Protein AF-A0A078B6H4-F1 (afdb_monomer_lite)

Secondary structure (DSSP, 8-state):
-HHHHHHHHHHHHHHHHHHHHHHHHHHHHHHHHHHHHHHHHHHHHHHHHHHHHHHHHHHHHHHHHHHHHHHHHTTS-HHHHHHHHHTTTT-TTTHHHHHHHHHHHHHHHGGGS-HHHHHHHHHHHHT-TTTTSSHHHHHHHHHHHHHHHHHHHH-TTSS-HHHHHHHHHHHHHHHHHHH---S-HHHHHHHHHHHHHHHHTPPPP-THHHHTTTTT--HHHHHHHHHHHHHHTTS--TT--S-TTGGGS-HHHHHHHHHTTTS-HHHHHHHHHHHHHHHHHHHHHHHHHHGGG-TTTHHHHHHHHHHHHHTGGGS-HHHHHHHHHHHHHHHHHHHHHHHHHTTT--S------SSSTTTHHHHHHHHHHHHHHHHHHHHHHHHHHHHHHHHHHHHHS--

Radius of gyration: 35.4 Å; chains: 1; bounding box: 82×120×90 Å

pLDDT: mean 79.72, std 18.54, range [34.94, 98.19]

Structure (mmCIF, N/CA/C/O backbone):
data_AF-A0A078B6H4-F1
#
_entry.id   AF-A0A078B6H4-F1
#
loop_
_atom_site.group_PDB
_atom_site.id
_atom_site.type_symbol
_atom_site.label_atom_id
_atom_site.label_alt_id
_atom_site.label_comp_id
_atom_site.label_asym_id
_atom_site.label_entity_id
_atom_site.label_seq_id
_atom_site.pdbx_PDB_ins_code
_atom_site.Cartn_x
_atom_site.Cartn_y
_atom_site.Cartn_z
_atom_site.occupancy
_atom_site.B_iso_or_equiv
_atom_site.auth_seq_id
_atom_site.auth_comp_id
_atom_site.auth_asym_id
_atom_site.auth_atom_id
_atom_site.pdbx_PDB_model_num
ATOM 1 N N . MET A 1 1 ? 35.905 -84.342 -56.790 1.00 60.09 1 MET A N 1
ATOM 2 C CA . MET A 1 1 ? 36.381 -83.376 -55.776 1.00 60.09 1 MET A CA 1
ATOM 3 C C . MET A 1 1 ? 36.533 -81.975 -56.365 1.00 60.09 1 MET A C 1
ATOM 5 O O . MET A 1 1 ? 35.993 -81.045 -55.783 1.00 60.09 1 MET A O 1
ATOM 9 N N . ASP A 1 2 ? 37.119 -81.824 -57.554 1.00 68.12 2 ASP A N 1
ATOM 10 C CA . ASP A 1 2 ? 37.429 -80.506 -58.151 1.00 68.12 2 ASP A CA 1
ATOM 11 C C . ASP A 1 2 ? 36.229 -79.572 -58.389 1.00 68.12 2 ASP A C 1
ATOM 13 O O . ASP A 1 2 ? 36.306 -78.382 -58.096 1.00 68.12 2 ASP A O 1
ATOM 17 N N . ARG A 1 3 ? 35.065 -80.090 -58.815 1.00 71.00 3 ARG A N 1
ATOM 18 C CA . ARG A 1 3 ? 33.841 -79.263 -58.942 1.00 71.00 3 ARG A CA 1
ATOM 19 C C . ARG A 1 3 ? 33.329 -78.717 -57.605 1.00 71.00 3 ARG A C 1
ATOM 21 O O . ARG A 1 3 ? 32.653 -77.694 -57.589 1.00 71.00 3 ARG A O 1
ATOM 28 N N . PHE A 1 4 ? 33.607 -79.408 -56.500 1.00 77.38 4 PHE A N 1
ATOM 29 C CA . PHE A 1 4 ? 33.198 -78.967 -55.167 1.00 77.38 4 PHE A CA 1
ATOM 30 C C . PHE A 1 4 ? 34.126 -77.855 -54.666 1.00 77.38 4 PHE A C 1
ATOM 32 O O . PHE A 1 4 ? 33.638 -76.836 -54.192 1.00 77.38 4 PHE A O 1
ATOM 39 N N . LEU A 1 5 ? 35.440 -77.998 -54.874 1.00 76.88 5 LEU A N 1
ATOM 40 C CA . LEU A 1 5 ? 36.436 -76.981 -54.520 1.00 76.88 5 LEU A CA 1
ATOM 41 C C . LEU A 1 5 ? 36.215 -75.665 -55.280 1.00 76.88 5 LEU A C 1
ATOM 43 O O . LEU A 1 5 ? 36.132 -74.614 -54.653 1.00 76.88 5 LEU A O 1
ATOM 47 N N . HIS A 1 6 ? 35.969 -75.723 -56.592 1.00 78.25 6 HIS A N 1
ATOM 48 C CA . HIS A 1 6 ? 35.685 -74.524 -57.392 1.00 78.25 6 HIS A CA 1
ATOM 49 C C . HIS A 1 6 ? 34.375 -73.823 -56.972 1.00 78.25 6 HIS A C 1
ATOM 51 O O . HIS A 1 6 ? 34.239 -72.601 -57.074 1.00 78.25 6 HIS A O 1
ATOM 57 N N . LYS A 1 7 ? 33.387 -74.585 -56.478 1.00 81.81 7 LYS A N 1
ATOM 58 C CA . LYS A 1 7 ? 32.132 -74.028 -55.953 1.00 81.81 7 LYS A CA 1
ATOM 59 C C . LYS A 1 7 ? 32.342 -73.367 -54.589 1.00 81.81 7 LYS A C 1
ATOM 61 O O . LYS A 1 7 ? 31.791 -72.298 -54.357 1.00 81.81 7 LYS A O 1
ATOM 66 N N . VAL A 1 8 ? 33.165 -73.957 -53.720 1.00 82.62 8 VAL A N 1
ATOM 67 C CA . VAL A 1 8 ? 33.549 -73.368 -52.425 1.00 82.62 8 VAL A CA 1
ATOM 68 C C . VAL A 1 8 ? 34.339 -72.072 -52.625 1.00 82.62 8 VAL A C 1
ATOM 70 O O . VAL A 1 8 ? 34.053 -71.080 -51.964 1.00 82.62 8 VAL A O 1
ATOM 73 N N . GLU A 1 9 ? 35.266 -72.040 -53.579 1.00 82.94 9 GLU A N 1
ATOM 74 C CA . GLU A 1 9 ? 36.076 -70.857 -53.888 1.00 82.94 9 GLU A CA 1
ATOM 75 C C . GLU A 1 9 ? 35.236 -69.721 -54.497 1.00 82.94 9 GLU A C 1
ATOM 77 O O . GLU A 1 9 ? 35.345 -68.567 -54.084 1.00 82.94 9 GLU A O 1
ATOM 82 N N . SER A 1 10 ? 34.296 -70.053 -55.390 1.00 84.69 10 SER A N 1
ATOM 83 C CA . SER A 1 10 ? 33.318 -69.093 -55.917 1.00 84.69 10 SER A CA 1
ATOM 84 C C . SER A 1 10 ? 32.400 -68.523 -54.830 1.00 84.69 10 SER A C 1
ATOM 86 O O . SER A 1 10 ? 32.114 -67.328 -54.855 1.00 84.69 10 SER A O 1
ATOM 88 N N . VAL A 1 11 ? 31.947 -69.348 -53.879 1.00 86.75 11 VAL A N 1
ATOM 89 C CA . VAL A 1 11 ? 31.116 -68.900 -52.749 1.00 86.75 11 VAL A CA 1
ATOM 90 C C . VAL A 1 11 ? 31.922 -68.025 -51.789 1.00 86.75 11 VAL A C 1
ATOM 92 O O . VAL A 1 11 ? 31.405 -67.024 -51.303 1.00 86.75 11 VAL A O 1
ATOM 95 N N . ASN A 1 12 ? 33.196 -68.344 -51.553 1.00 88.19 12 ASN A N 1
ATOM 96 C CA . ASN A 1 12 ? 34.063 -67.548 -50.688 1.00 88.19 12 ASN A CA 1
ATOM 97 C C . ASN A 1 12 ? 34.375 -66.173 -51.305 1.00 88.19 12 ASN A C 1
ATOM 99 O O . ASN A 1 12 ? 34.325 -65.158 -50.616 1.00 88.19 12 ASN A O 1
ATOM 103 N N . ASN A 1 13 ? 34.607 -66.117 -52.620 1.00 88.81 13 ASN A N 1
ATOM 104 C CA . ASN A 1 13 ? 34.778 -64.855 -53.345 1.00 88.81 13 ASN A CA 1
ATOM 105 C C . ASN A 1 13 ? 33.504 -63.998 -53.324 1.00 88.81 13 ASN A C 1
ATOM 107 O O . ASN A 1 13 ? 33.590 -62.786 -53.132 1.00 88.81 13 ASN A O 1
ATOM 111 N N . LEU A 1 14 ? 32.327 -64.620 -53.466 1.00 90.81 14 LEU A N 1
ATOM 112 C CA . LEU A 1 14 ? 31.041 -63.929 -53.339 1.00 90.81 14 LEU A CA 1
ATOM 113 C C . LEU A 1 14 ? 30.845 -63.382 -51.917 1.00 90.81 14 LEU A C 1
ATOM 115 O O . LEU A 1 14 ? 30.503 -62.219 -51.749 1.00 90.81 14 LEU A O 1
ATOM 119 N N . PHE A 1 15 ? 31.166 -64.177 -50.895 1.00 92.38 15 PHE A N 1
ATOM 120 C CA . PHE A 1 15 ? 31.081 -63.758 -49.497 1.00 92.38 15 PHE A CA 1
ATOM 121 C C . PHE A 1 15 ? 32.035 -62.601 -49.165 1.00 92.38 15 PHE A C 1
ATOM 123 O O . PHE A 1 15 ? 31.654 -61.662 -48.470 1.00 92.38 15 PHE A O 1
ATOM 130 N N . GLN A 1 16 ? 33.265 -62.620 -49.687 1.00 91.69 16 GLN A N 1
ATOM 131 C CA . GLN A 1 16 ? 34.203 -61.502 -49.539 1.00 91.69 16 GLN A CA 1
ATOM 132 C C . GLN A 1 16 ? 33.713 -60.237 -50.253 1.00 91.69 16 GLN A C 1
ATOM 134 O O . GLN A 1 16 ? 33.929 -59.128 -49.756 1.00 91.69 16 GLN A O 1
ATOM 139 N N . LEU A 1 17 ? 33.057 -60.384 -51.408 1.00 92.69 17 LEU A N 1
ATOM 140 C CA . LEU A 1 17 ? 32.448 -59.270 -52.129 1.00 92.69 17 LEU A CA 1
ATOM 141 C C . LEU A 1 17 ? 31.283 -58.671 -51.330 1.00 92.69 17 LEU A C 1
ATOM 143 O O . LEU A 1 17 ? 31.240 -57.455 -51.148 1.00 92.69 17 LEU A O 1
ATOM 147 N N . ASP A 1 18 ? 30.409 -59.514 -50.780 1.00 93.31 18 ASP A N 1
ATOM 148 C CA . ASP A 1 18 ? 29.293 -59.098 -49.929 1.00 93.31 18 ASP A CA 1
ATOM 149 C C . ASP A 1 18 ? 29.794 -58.411 -48.653 1.00 93.31 18 ASP A C 1
ATOM 151 O O . ASP A 1 18 ? 29.289 -57.356 -48.276 1.00 93.31 18 ASP A O 1
ATOM 155 N N . GLN A 1 19 ? 30.848 -58.933 -48.013 1.00 94.06 19 GLN A N 1
ATOM 156 C CA . GLN A 1 19 ? 31.464 -58.280 -46.854 1.00 94.06 19 GLN A CA 1
ATOM 157 C C . GLN A 1 19 ? 32.019 -56.895 -47.195 1.00 94.06 19 GLN A C 1
ATOM 159 O O . GLN A 1 19 ? 31.821 -55.954 -46.423 1.00 94.06 19 GLN A O 1
ATOM 164 N N . LYS A 1 20 ? 32.676 -56.740 -48.352 1.00 94.88 20 LYS A N 1
ATOM 165 C CA . LYS A 1 20 ? 33.153 -55.431 -48.822 1.00 94.88 20 LYS A CA 1
ATOM 166 C C . LYS A 1 20 ? 31.995 -54.471 -49.084 1.00 94.88 20 LYS A C 1
ATOM 168 O O . LYS A 1 20 ? 32.066 -53.323 -48.653 1.00 94.88 20 LYS A O 1
ATOM 173 N N . GLN A 1 21 ? 30.915 -54.935 -49.716 1.00 95.56 21 GLN A N 1
ATOM 174 C CA . GLN A 1 21 ? 29.719 -54.117 -49.940 1.00 95.56 21 GLN A CA 1
ATOM 175 C C . GLN A 1 21 ? 29.057 -53.699 -48.624 1.00 95.56 21 GLN A C 1
ATOM 177 O O . GLN A 1 21 ? 28.683 -52.539 -48.464 1.00 95.56 21 GLN A O 1
ATOM 182 N N . VAL A 1 22 ? 28.955 -54.607 -47.651 1.00 94.94 22 VAL A N 1
ATOM 183 C CA . VAL A 1 22 ? 28.417 -54.299 -46.320 1.00 94.94 22 VAL A CA 1
ATOM 184 C C . VAL A 1 22 ? 29.284 -53.259 -45.611 1.00 94.94 22 VAL A C 1
ATOM 186 O O . VAL A 1 22 ? 28.741 -52.303 -45.059 1.00 94.94 22 VAL A O 1
ATOM 189 N N . GLN A 1 23 ? 30.613 -53.387 -45.661 1.00 95.00 23 GLN A N 1
ATOM 190 C CA . GLN A 1 23 ? 31.528 -52.395 -45.087 1.00 95.00 23 GLN A CA 1
ATOM 191 C C . GLN A 1 23 ? 31.391 -51.027 -45.770 1.00 95.00 23 GLN A C 1
ATOM 193 O O . GLN A 1 23 ? 31.314 -50.004 -45.089 1.00 95.00 23 GLN A O 1
ATOM 198 N N . GLU A 1 24 ? 31.291 -50.993 -47.100 1.00 95.94 24 GLU A N 1
ATOM 199 C CA . GLU A 1 24 ? 31.091 -49.755 -47.858 1.00 95.94 24 GLU A CA 1
ATOM 200 C C . GLU A 1 24 ? 29.746 -49.090 -47.515 1.00 95.94 24 GLU A C 1
ATOM 202 O O . GLU A 1 24 ? 29.676 -47.877 -47.300 1.00 95.94 24 GLU A O 1
ATOM 207 N N . LEU A 1 25 ? 28.671 -49.876 -47.399 1.00 95.25 25 LEU A N 1
ATOM 208 C CA . LEU A 1 25 ? 27.353 -49.388 -46.991 1.00 95.25 25 LEU A CA 1
ATOM 209 C C . LEU A 1 25 ? 27.349 -48.884 -45.544 1.00 95.25 25 LEU A C 1
ATOM 211 O O . LEU A 1 25 ? 26.734 -47.854 -45.265 1.00 95.25 25 LEU A O 1
ATOM 215 N N . GLN A 1 26 ? 28.060 -49.549 -44.631 1.00 95.75 26 GLN A N 1
ATOM 216 C CA . GLN A 1 26 ? 28.222 -49.089 -43.248 1.00 95.75 26 GLN A CA 1
ATOM 217 C C . GLN A 1 26 ? 28.967 -47.751 -43.182 1.00 95.75 26 GLN A C 1
ATOM 219 O O . GLN A 1 26 ? 28.517 -46.837 -42.485 1.00 95.75 26 GLN A O 1
ATOM 224 N N . GLN A 1 27 ? 30.046 -47.593 -43.955 1.00 95.50 27 GLN A N 1
ATOM 225 C CA . GLN A 1 27 ? 30.772 -46.324 -44.066 1.00 95.50 27 GLN A CA 1
ATOM 226 C C . GLN A 1 27 ? 29.880 -45.216 -44.647 1.00 95.50 27 GLN A C 1
ATOM 228 O O . GLN A 1 27 ? 29.789 -44.128 -44.074 1.00 95.50 27 GLN A O 1
ATOM 233 N N . LYS A 1 28 ? 29.147 -45.496 -45.733 1.00 95.69 28 LYS A N 1
ATOM 234 C CA . LYS A 1 28 ? 28.187 -44.550 -46.333 1.00 95.69 28 LYS A CA 1
ATOM 235 C C . LYS A 1 28 ? 27.092 -44.141 -45.345 1.00 95.69 28 LYS A C 1
ATOM 237 O O . LYS A 1 28 ? 26.784 -42.954 -45.227 1.00 95.69 28 LYS A O 1
ATOM 242 N N . LEU A 1 29 ? 26.542 -45.092 -44.591 1.00 94.88 29 LEU A N 1
ATOM 243 C CA . LEU A 1 29 ? 25.534 -44.825 -43.566 1.00 94.88 29 LEU A CA 1
ATOM 244 C C . LEU A 1 29 ? 26.088 -43.935 -42.443 1.00 94.88 29 LEU A C 1
ATOM 246 O O . LEU A 1 29 ? 25.391 -43.031 -41.980 1.00 94.88 29 LEU A O 1
ATOM 250 N N . GLN A 1 30 ? 27.337 -44.148 -42.021 1.00 95.75 30 GLN A N 1
ATOM 251 C CA . GLN A 1 30 ? 27.990 -43.314 -41.010 1.00 95.75 30 GLN A CA 1
ATOM 252 C C . GLN A 1 30 ? 28.177 -41.870 -41.496 1.00 95.75 30 GLN A C 1
ATOM 254 O O . GLN A 1 30 ? 27.859 -40.935 -40.757 1.00 95.75 30 GLN A O 1
ATOM 259 N N . VAL A 1 31 ? 28.601 -41.677 -42.750 1.00 96.00 31 VAL A N 1
ATOM 260 C CA . VAL A 1 31 ? 28.719 -40.344 -43.368 1.00 96.00 31 VAL A CA 1
ATOM 261 C C . VAL A 1 31 ? 27.358 -39.644 -43.441 1.00 96.00 31 VAL A C 1
ATOM 263 O O . VAL A 1 31 ? 27.253 -38.464 -43.103 1.00 96.00 31 VAL A O 1
ATOM 266 N N . ILE A 1 32 ? 26.294 -40.356 -43.828 1.00 95.19 32 ILE A N 1
ATOM 267 C CA . ILE A 1 32 ? 24.933 -39.796 -43.872 1.00 95.19 32 ILE A CA 1
ATOM 268 C C . ILE A 1 32 ? 24.456 -39.401 -42.468 1.00 95.19 32 ILE A C 1
ATOM 270 O O . ILE A 1 32 ? 23.924 -38.304 -42.298 1.00 95.19 32 ILE A O 1
ATOM 274 N N . LYS A 1 33 ? 24.691 -40.237 -41.446 1.00 94.19 33 LYS A N 1
ATOM 275 C CA . LYS A 1 33 ? 24.341 -39.918 -40.049 1.00 94.19 33 LYS A CA 1
ATOM 276 C C . LYS A 1 33 ? 25.061 -38.667 -39.547 1.00 94.19 33 LYS A C 1
ATOM 278 O O . LYS A 1 33 ? 24.420 -37.805 -38.951 1.00 94.19 33 LYS A O 1
ATOM 283 N N . GLN A 1 34 ? 26.359 -38.536 -39.824 1.00 94.69 34 GLN A N 1
ATOM 284 C CA . GLN A 1 34 ? 27.121 -37.335 -39.472 1.00 94.69 34 GLN A CA 1
ATOM 285 C C . GLN A 1 34 ? 26.561 -36.096 -40.182 1.00 94.69 34 GLN A C 1
ATOM 287 O O . GLN A 1 34 ? 26.294 -35.090 -39.529 1.00 94.69 34 GLN A O 1
ATOM 292 N N . ARG A 1 35 ? 26.298 -36.174 -41.495 1.00 92.94 35 ARG A N 1
ATOM 293 C CA . ARG A 1 35 ? 25.683 -35.071 -42.257 1.00 92.94 35 ARG A CA 1
ATOM 294 C C . ARG A 1 35 ? 24.316 -34.675 -41.702 1.00 92.94 35 ARG A C 1
ATOM 296 O O . ARG A 1 35 ? 24.042 -33.486 -41.580 1.00 92.94 35 ARG A O 1
ATOM 303 N N . HIS A 1 36 ? 23.489 -35.647 -41.320 1.00 92.81 36 HIS A N 1
ATOM 304 C CA . HIS A 1 36 ? 22.186 -35.385 -40.716 1.00 92.81 36 HIS A CA 1
ATOM 305 C C . HIS A 1 36 ? 22.311 -34.678 -39.358 1.00 92.81 36 HIS A C 1
ATOM 307 O O . HIS A 1 36 ? 21.624 -33.688 -39.125 1.00 92.81 36 HIS A O 1
ATOM 313 N N . GLN A 1 37 ? 23.235 -35.111 -38.494 1.00 92.25 37 GLN A N 1
ATOM 314 C CA . GLN A 1 37 ? 23.505 -34.437 -37.217 1.00 92.25 37 GLN A CA 1
ATOM 315 C C . GLN A 1 37 ? 24.019 -33.004 -37.412 1.00 92.25 37 GLN A C 1
ATOM 317 O O . GLN A 1 37 ? 23.595 -32.098 -36.697 1.00 92.25 37 GLN A O 1
ATOM 322 N N . PHE A 1 38 ? 24.904 -32.775 -38.387 1.00 91.56 38 PHE A N 1
ATOM 323 C CA . PHE A 1 38 ? 25.353 -31.424 -38.732 1.00 91.56 38 PHE A CA 1
ATOM 324 C C . PHE A 1 38 ? 24.201 -30.556 -39.251 1.00 91.56 38 PHE A C 1
ATOM 326 O O . PHE A 1 38 ? 24.079 -29.410 -38.824 1.00 91.56 38 PHE A O 1
ATOM 333 N N . ALA A 1 39 ? 23.327 -31.093 -40.105 1.00 90.88 39 ALA A N 1
ATOM 334 C CA . ALA A 1 39 ? 22.148 -30.376 -40.590 1.00 90.88 39 ALA A CA 1
ATOM 335 C C . ALA A 1 39 ? 21.183 -30.013 -39.447 1.00 90.88 39 ALA A C 1
ATOM 337 O O . ALA A 1 39 ? 20.749 -28.869 -39.362 1.00 90.88 39 ALA A O 1
ATOM 338 N N . GLN A 1 40 ? 20.917 -30.938 -38.517 1.00 90.75 40 GLN A N 1
ATOM 339 C CA . GLN A 1 40 ? 20.094 -30.665 -37.331 1.00 90.75 40 GLN A CA 1
ATOM 340 C C . GLN A 1 40 ? 20.700 -29.578 -36.435 1.00 90.75 40 GLN A C 1
ATOM 342 O O . GLN A 1 40 ? 19.979 -28.704 -35.959 1.00 90.75 40 GLN A O 1
ATOM 347 N N . LYS A 1 41 ? 22.025 -29.600 -36.223 1.00 91.31 41 LYS A N 1
ATOM 348 C CA . LYS A 1 41 ? 22.716 -28.551 -35.458 1.00 91.31 41 LYS A CA 1
ATOM 349 C C . LYS A 1 41 ? 22.577 -27.182 -36.126 1.00 91.31 41 LYS A C 1
ATOM 351 O O . LYS A 1 41 ? 22.276 -26.224 -35.426 1.00 91.31 41 LYS A O 1
ATOM 356 N N . ARG A 1 42 ? 22.734 -27.098 -37.455 1.00 88.12 42 ARG A N 1
ATOM 357 C CA . ARG A 1 42 ? 22.560 -25.839 -38.205 1.00 88.12 42 ARG A CA 1
ATOM 358 C C . ARG A 1 42 ? 21.136 -25.304 -38.097 1.00 88.12 42 ARG A C 1
ATOM 360 O O . ARG A 1 42 ? 20.977 -24.151 -37.726 1.00 88.12 42 ARG A O 1
ATOM 367 N N . LEU A 1 43 ? 20.129 -26.155 -38.301 1.00 88.06 43 LEU A N 1
ATOM 368 C CA . LEU A 1 43 ? 18.720 -25.764 -38.166 1.00 88.06 43 LEU A CA 1
ATOM 369 C C . LEU A 1 43 ? 18.398 -25.237 -36.762 1.00 88.06 43 LEU A C 1
ATOM 371 O O . LEU A 1 43 ? 17.681 -24.250 -36.625 1.00 88.06 43 LEU A O 1
ATOM 375 N N . LYS A 1 44 ? 18.956 -25.858 -35.715 1.00 89.25 44 LYS A N 1
ATOM 376 C CA . LYS A 1 44 ? 18.777 -25.375 -34.342 1.00 89.25 44 LYS A CA 1
ATOM 377 C C . LYS A 1 44 ? 19.433 -24.008 -34.134 1.00 89.25 44 LYS A C 1
ATOM 379 O O . LYS A 1 44 ? 18.798 -23.114 -33.595 1.00 89.25 44 LYS A O 1
ATOM 384 N N . THR A 1 45 ? 20.669 -23.822 -34.601 1.00 87.38 45 THR A N 1
ATOM 385 C CA . THR A 1 45 ? 21.366 -22.530 -34.494 1.00 87.38 45 THR A CA 1
ATOM 386 C C . THR A 1 45 ? 20.655 -21.423 -35.271 1.00 87.38 45 THR A C 1
ATOM 388 O O . THR A 1 45 ? 20.543 -20.315 -34.760 1.00 87.38 45 THR A O 1
ATOM 391 N N . GLU A 1 46 ? 20.142 -21.713 -36.467 1.00 89.25 46 GLU A N 1
ATOM 392 C CA . GLU A 1 46 ? 19.374 -20.757 -37.274 1.00 89.25 46 GLU A CA 1
ATOM 393 C C . GLU A 1 46 ? 18.049 -20.381 -36.591 1.00 89.25 46 GLU A C 1
ATOM 395 O O . GLU A 1 46 ? 17.707 -19.202 -36.534 1.00 89.25 46 GLU A O 1
ATOM 400 N N . SER A 1 47 ? 17.347 -21.353 -35.991 1.00 87.62 47 SER A N 1
ATOM 401 C CA . SER A 1 47 ? 16.136 -21.101 -35.196 1.00 87.62 47 SER A CA 1
ATOM 402 C C . SER A 1 47 ? 16.424 -20.234 -33.965 1.00 87.62 47 SER A C 1
ATOM 404 O O . SER A 1 47 ? 15.707 -19.266 -33.719 1.00 87.62 47 SER A O 1
ATOM 406 N N . ASP A 1 48 ? 17.482 -20.544 -33.211 1.00 87.38 48 ASP A N 1
ATOM 407 C CA . ASP A 1 48 ? 17.868 -19.785 -32.015 1.00 87.38 48 ASP A CA 1
ATOM 408 C C . ASP A 1 48 ? 18.314 -18.353 -32.384 1.00 87.38 48 ASP A C 1
ATOM 410 O O . ASP A 1 48 ? 18.023 -17.397 -31.665 1.00 87.38 48 ASP A O 1
ATOM 414 N N . GLN A 1 49 ? 19.004 -18.180 -33.519 1.00 90.31 49 GLN A N 1
ATOM 415 C CA . GLN A 1 49 ? 19.390 -16.863 -34.036 1.00 90.31 49 GLN A CA 1
ATOM 416 C C . GLN A 1 49 ? 18.178 -16.049 -34.496 1.00 90.31 49 GLN A C 1
ATOM 418 O O . GLN A 1 49 ? 18.119 -14.854 -34.210 1.00 90.31 49 GLN A O 1
ATOM 423 N N . HIS A 1 50 ? 17.206 -16.679 -35.162 1.00 88.81 50 HIS A N 1
ATOM 424 C CA . HIS A 1 50 ? 15.975 -16.009 -35.575 1.00 88.81 50 HIS A CA 1
ATOM 425 C C . HIS A 1 50 ? 15.163 -15.534 -34.366 1.00 88.81 50 HIS A C 1
ATOM 427 O O . HIS A 1 50 ? 14.748 -14.379 -34.337 1.00 88.81 50 HIS A O 1
ATOM 433 N N . GLN A 1 51 ? 14.996 -16.380 -33.341 1.00 89.69 51 GLN A N 1
ATOM 434 C CA . GLN A 1 51 ? 14.286 -16.009 -32.110 1.00 89.69 51 GLN A CA 1
ATOM 435 C C . GLN A 1 51 ? 14.956 -14.831 -31.397 1.00 89.69 51 GLN A C 1
ATOM 437 O O . GLN A 1 51 ? 14.283 -13.868 -31.041 1.00 89.69 51 GLN A O 1
ATOM 442 N N . LYS A 1 52 ? 16.289 -14.852 -31.263 1.00 91.75 52 LYS A N 1
ATOM 443 C CA . LYS A 1 52 ? 17.036 -13.731 -30.669 1.00 91.75 52 LYS A CA 1
ATOM 444 C C . LYS A 1 52 ? 16.920 -12.445 -31.486 1.00 91.75 52 LYS A C 1
ATOM 446 O O . LYS A 1 52 ? 16.797 -11.370 -30.911 1.00 91.75 52 LYS A O 1
ATOM 451 N N . ALA A 1 53 ? 16.969 -12.534 -32.816 1.00 92.19 53 ALA A N 1
ATOM 452 C CA . ALA A 1 53 ? 16.820 -11.368 -33.685 1.00 92.19 53 ALA A CA 1
ATOM 453 C C . ALA A 1 53 ? 15.404 -10.771 -33.613 1.00 92.19 53 ALA A C 1
ATOM 455 O O . ALA A 1 53 ? 15.246 -9.553 -33.660 1.00 92.19 53 ALA A O 1
ATOM 456 N N . GLU A 1 54 ? 14.381 -11.614 -33.488 1.00 92.62 54 GLU A N 1
ATOM 457 C CA . GLU A 1 54 ? 12.989 -11.195 -33.322 1.00 92.62 54 GLU A CA 1
ATOM 458 C C . GLU A 1 54 ? 12.751 -10.537 -31.954 1.00 92.62 54 GLU A C 1
ATOM 460 O O . GLU A 1 54 ? 12.108 -9.491 -31.877 1.00 92.62 54 GLU A O 1
ATOM 465 N N . GLU A 1 55 ? 13.349 -11.076 -30.888 1.00 90.81 55 GLU A N 1
ATOM 466 C CA . GLU A 1 55 ? 13.303 -10.491 -29.544 1.00 90.81 55 GLU A CA 1
ATOM 467 C C . GLU A 1 55 ? 14.012 -9.128 -29.480 1.00 90.81 55 GLU A C 1
ATOM 469 O O . GLU A 1 55 ? 13.456 -8.174 -28.935 1.00 90.81 55 GLU A O 1
ATOM 474 N N . LEU A 1 56 ? 15.183 -8.993 -30.115 1.00 92.06 56 LEU A N 1
ATOM 475 C CA . LEU A 1 56 ? 15.895 -7.713 -30.223 1.00 92.06 56 LEU A CA 1
ATOM 476 C C . LEU A 1 56 ? 15.084 -6.663 -30.991 1.00 92.06 56 LEU A C 1
ATOM 478 O O . LEU A 1 56 ? 14.966 -5.531 -30.530 1.00 92.06 56 LEU A O 1
ATOM 482 N N . LYS A 1 57 ? 14.467 -7.037 -32.121 1.00 93.25 57 LYS A N 1
ATOM 483 C CA . LYS A 1 57 ? 13.580 -6.130 -32.869 1.00 93.25 57 LYS A CA 1
ATOM 484 C C . LYS A 1 57 ? 12.391 -5.676 -32.027 1.00 93.25 57 LYS A C 1
ATOM 486 O O . LYS A 1 57 ? 12.048 -4.498 -32.049 1.00 93.25 57 LYS A O 1
ATOM 491 N N . LYS A 1 58 ? 11.785 -6.586 -31.259 1.00 91.94 58 LYS A N 1
ATOM 492 C CA . LYS A 1 58 ? 10.669 -6.255 -30.365 1.00 91.94 58 LYS A CA 1
ATOM 493 C C . LYS A 1 58 ? 11.094 -5.268 -29.270 1.00 91.94 58 LYS A C 1
ATOM 495 O O . LYS A 1 58 ? 10.375 -4.305 -29.024 1.00 91.94 58 LYS A O 1
ATOM 500 N N . GLN A 1 59 ? 12.274 -5.462 -28.676 1.00 86.88 59 GLN A N 1
ATOM 501 C CA . GLN A 1 59 ? 12.842 -4.534 -27.690 1.00 86.88 59 GLN A CA 1
ATOM 502 C C . GLN A 1 59 ? 13.166 -3.159 -28.297 1.00 86.88 59 GLN A C 1
ATOM 504 O O . GLN A 1 59 ? 12.936 -2.136 -27.657 1.00 86.88 59 GLN A O 1
ATOM 509 N N . GLU A 1 60 ? 13.686 -3.104 -29.527 1.00 91.81 60 GLU A N 1
ATOM 510 C CA . GLU A 1 60 ? 13.948 -1.838 -30.228 1.00 91.81 60 GLU A CA 1
ATOM 511 C C . GLU A 1 60 ? 12.656 -1.082 -30.568 1.00 91.81 60 GLU A C 1
ATOM 513 O O . GLU A 1 60 ? 12.581 0.130 -30.361 1.00 91.81 60 GLU A O 1
ATOM 518 N N . GLU A 1 61 ? 11.619 -1.777 -31.041 1.00 91.94 61 GLU A N 1
ATOM 519 C CA . GLU A 1 61 ? 10.305 -1.175 -31.293 1.00 91.94 61 GLU A CA 1
ATOM 520 C C . GLU A 1 61 ? 9.654 -0.646 -30.009 1.00 91.94 61 GLU A C 1
ATOM 522 O O . GLU A 1 61 ? 9.035 0.418 -30.029 1.00 91.94 61 GLU A O 1
ATOM 527 N N . GLU A 1 62 ? 9.799 -1.358 -28.890 1.00 84.94 62 GLU A N 1
ATOM 528 C CA . GLU A 1 62 ? 9.304 -0.929 -27.580 1.00 84.94 62 GLU A CA 1
ATOM 529 C C . GLU A 1 62 ? 10.041 0.315 -27.076 1.00 84.94 62 GLU A C 1
ATOM 531 O O . GLU A 1 62 ? 9.392 1.294 -26.709 1.00 84.94 62 GLU A O 1
ATOM 536 N N . LYS A 1 63 ? 11.376 0.348 -27.186 1.00 82.88 63 LYS A N 1
ATOM 537 C CA . LYS A 1 63 ? 12.180 1.544 -26.883 1.00 82.88 63 LYS A CA 1
ATOM 538 C C . LYS A 1 63 ? 11.794 2.735 -27.754 1.00 82.88 63 LYS A C 1
ATOM 540 O O . LYS A 1 63 ? 11.685 3.851 -27.254 1.00 82.88 63 LYS A O 1
ATOM 545 N N . LYS A 1 64 ? 11.550 2.513 -29.050 1.00 90.44 64 LYS A N 1
ATOM 546 C CA . LYS A 1 64 ? 11.122 3.578 -29.964 1.00 90.44 64 LYS A CA 1
ATOM 547 C C . LYS A 1 64 ? 9.734 4.111 -29.600 1.00 90.44 64 LYS A C 1
ATOM 549 O O . LYS A 1 64 ? 9.549 5.321 -29.564 1.00 90.44 64 LYS A O 1
ATOM 554 N N . LYS A 1 65 ? 8.777 3.232 -29.278 1.00 85.38 65 LYS A N 1
ATOM 555 C CA . LYS A 1 65 ? 7.442 3.632 -28.797 1.00 85.38 65 LYS A CA 1
ATOM 556 C C . LYS A 1 65 ? 7.518 4.392 -27.478 1.00 85.38 65 LYS A C 1
ATOM 558 O O . LYS A 1 65 ? 6.838 5.404 -27.339 1.00 85.38 65 LYS A O 1
ATOM 563 N N . GLN A 1 66 ? 8.352 3.938 -26.542 1.00 75.75 66 GLN A N 1
ATOM 564 C CA . GLN A 1 66 ? 8.620 4.665 -25.304 1.00 75.75 66 GLN A CA 1
ATOM 565 C C . GLN A 1 66 ? 9.165 6.057 -25.623 1.00 75.75 66 GLN A C 1
ATOM 567 O O . GLN A 1 66 ? 8.605 7.028 -25.140 1.00 75.75 66 GLN A O 1
ATOM 572 N N . GLN A 1 67 ? 10.165 6.187 -26.499 1.00 78.56 67 GLN A N 1
ATOM 573 C CA . GLN A 1 67 ? 10.733 7.482 -26.886 1.00 78.56 67 GLN A CA 1
ATOM 574 C C . GLN A 1 67 ? 9.728 8.414 -27.591 1.00 78.56 67 GLN A C 1
ATOM 576 O O . GLN A 1 67 ? 9.666 9.594 -27.260 1.00 78.56 67 GLN A O 1
ATOM 581 N N . GLU A 1 68 ? 8.899 7.908 -28.508 1.00 83.12 68 GLU A N 1
ATOM 582 C CA . GLU A 1 68 ? 7.838 8.696 -29.161 1.00 83.12 68 GLU A CA 1
ATOM 583 C C . GLU A 1 68 ? 6.777 9.164 -28.152 1.00 83.12 68 GLU A C 1
ATOM 585 O O . GLU A 1 68 ? 6.333 10.315 -28.196 1.00 83.12 68 GLU A O 1
ATOM 590 N N . MET A 1 69 ? 6.401 8.300 -27.200 1.00 72.44 69 MET A N 1
ATOM 591 C CA . MET A 1 69 ? 5.591 8.706 -26.049 1.00 72.44 69 MET A CA 1
ATOM 592 C C . MET A 1 69 ? 6.330 9.788 -25.258 1.00 72.44 69 MET A C 1
ATOM 594 O O . MET A 1 69 ? 5.733 10.818 -24.947 1.00 72.44 69 MET A O 1
ATOM 598 N N . ARG A 1 70 ? 7.642 9.635 -25.030 1.00 69.62 70 ARG A N 1
ATOM 599 C CA . ARG A 1 70 ? 8.412 10.628 -24.285 1.00 69.62 70 ARG A CA 1
ATOM 600 C C . ARG A 1 70 ? 8.374 12.009 -24.922 1.00 69.62 70 ARG A C 1
ATOM 602 O O . ARG A 1 70 ? 8.152 12.997 -24.231 1.00 69.62 70 ARG A O 1
ATOM 609 N N . GLU A 1 71 ? 8.524 12.081 -26.237 1.00 77.81 71 GLU A N 1
ATOM 610 C CA . GLU A 1 71 ? 8.471 13.334 -26.994 1.00 77.81 71 GLU A CA 1
ATOM 611 C C . GLU A 1 71 ? 7.063 13.944 -27.029 1.00 77.81 71 GLU A C 1
ATOM 613 O O . GLU A 1 71 ? 6.903 15.165 -26.943 1.00 77.81 71 GLU A O 1
ATOM 618 N N . LYS A 1 72 ? 6.023 13.106 -27.118 1.00 72.44 72 LYS A N 1
ATOM 619 C CA . LYS A 1 72 ? 4.623 13.551 -27.109 1.00 72.44 72 LYS A CA 1
ATOM 620 C C . LYS A 1 72 ? 4.236 14.181 -25.769 1.00 72.44 72 LYS A C 1
ATOM 622 O O . LYS A 1 72 ? 3.534 15.194 -25.759 1.00 72.44 72 LYS A O 1
ATOM 627 N N . TYR A 1 73 ? 4.695 13.597 -24.663 1.00 62.94 73 TYR A N 1
ATOM 628 C CA . TYR A 1 73 ? 4.374 14.052 -23.308 1.00 62.94 73 TYR A CA 1
ATOM 629 C C . TYR A 1 73 ? 5.404 15.009 -22.712 1.00 62.94 73 TYR A C 1
ATOM 631 O O . TYR A 1 73 ? 5.096 15.646 -21.715 1.00 62.94 73 TYR A O 1
ATOM 639 N N . ALA A 1 74 ? 6.544 15.244 -23.369 1.00 65.81 74 ALA A N 1
ATOM 640 C CA . ALA A 1 74 ? 7.508 16.275 -22.969 1.00 65.81 74 ALA A CA 1
ATOM 641 C C . ALA A 1 74 ? 6.894 17.687 -22.857 1.00 65.81 74 ALA A C 1
ATOM 643 O O . ALA A 1 74 ? 7.461 18.560 -22.209 1.00 65.81 74 ALA A O 1
ATOM 644 N N . LYS A 1 75 ? 5.742 17.928 -23.499 1.00 64.75 75 LYS A N 1
ATOM 645 C CA . LYS A 1 75 ? 5.007 19.203 -23.437 1.00 64.75 75 LYS A CA 1
ATOM 646 C C . LYS A 1 75 ? 3.940 19.258 -22.343 1.00 64.75 75 LYS A C 1
ATOM 648 O O . LYS A 1 75 ? 3.403 20.334 -22.095 1.00 64.75 75 LYS A O 1
ATOM 653 N N . VAL A 1 76 ? 3.578 18.124 -21.744 1.00 72.94 76 VAL A N 1
ATOM 654 C CA . VAL A 1 76 ? 2.584 18.065 -20.670 1.00 72.94 76 VAL A CA 1
ATOM 655 C C . VAL A 1 76 ? 3.342 18.068 -19.353 1.00 72.94 76 VAL A C 1
ATOM 657 O O . VAL A 1 76 ? 4.127 17.165 -19.086 1.00 72.94 76 VAL A O 1
ATOM 660 N N . ASP A 1 77 ? 3.103 19.082 -18.524 1.00 83.31 77 ASP A N 1
ATOM 661 C CA . ASP A 1 77 ? 3.637 19.118 -17.163 1.00 83.31 77 ASP A CA 1
ATOM 662 C C . ASP A 1 77 ? 2.878 18.089 -16.299 1.00 83.31 77 ASP A C 1
ATOM 664 O O . ASP A 1 77 ? 1.913 18.403 -15.593 1.00 83.31 77 ASP A O 1
ATOM 668 N N . ASN A 1 78 ? 3.284 16.820 -16.427 1.00 85.00 78 ASN A N 1
ATOM 669 C CA . ASN A 1 78 ? 2.742 15.684 -15.679 1.00 85.00 78 ASN A CA 1
ATOM 670 C C . ASN A 1 78 ? 2.878 15.905 -14.166 1.00 85.00 78 ASN A C 1
ATOM 672 O O . ASN A 1 78 ? 1.997 15.512 -13.400 1.00 85.00 78 ASN A O 1
ATOM 676 N N . TYR A 1 79 ? 3.935 16.602 -13.748 1.00 82.94 79 TYR A N 1
ATOM 677 C CA . TYR A 1 79 ? 4.154 16.993 -12.364 1.00 82.94 79 TYR A CA 1
ATOM 678 C C . TYR A 1 79 ? 3.087 17.992 -11.892 1.00 82.94 79 TYR A C 1
ATOM 680 O O . TYR A 1 79 ? 2.401 17.731 -10.905 1.00 82.94 79 TYR A O 1
ATOM 688 N N . ALA A 1 80 ? 2.833 19.087 -12.626 1.00 81.56 80 ALA A N 1
ATOM 689 C CA . ALA A 1 80 ? 1.736 20.014 -12.302 1.00 81.56 80 ALA A CA 1
ATOM 690 C C . ALA A 1 80 ? 0.378 19.310 -12.233 1.00 81.56 80 ALA A C 1
ATOM 692 O O . ALA A 1 80 ? -0.440 19.622 -11.360 1.00 81.56 80 ALA A O 1
ATOM 693 N N . ALA A 1 81 ? 0.125 18.376 -13.152 1.00 88.12 81 ALA A N 1
ATOM 694 C CA . ALA A 1 81 ? -1.096 17.587 -13.140 1.00 88.12 81 ALA A CA 1
ATOM 695 C C . ALA A 1 81 ? -1.208 16.767 -11.847 1.00 88.12 81 ALA A C 1
ATOM 697 O O . ALA A 1 81 ? -2.241 16.851 -11.175 1.00 88.12 81 ALA A O 1
ATOM 698 N N . LEU A 1 82 ? -0.147 16.052 -11.458 1.00 88.56 82 LEU A 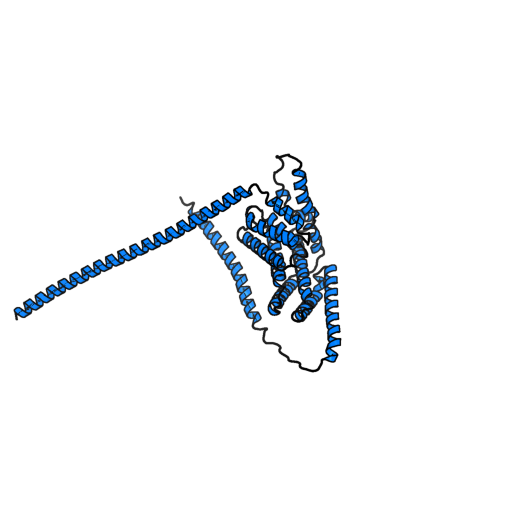N 1
ATOM 699 C CA . LEU A 1 82 ? -0.108 15.265 -10.227 1.00 88.56 82 LEU A CA 1
ATOM 700 C C . LEU A 1 82 ? -0.361 16.134 -8.992 1.00 88.56 82 LEU A C 1
ATOM 702 O O . LEU A 1 82 ? -1.280 15.858 -8.219 1.00 88.56 82 LEU A O 1
ATOM 706 N N . CYS A 1 83 ? 0.367 17.244 -8.861 1.00 83.12 83 CYS A N 1
ATOM 707 C CA . CYS A 1 83 ? 0.205 18.209 -7.774 1.00 83.12 83 CYS A CA 1
ATOM 708 C C . CYS A 1 83 ? -1.239 18.721 -7.663 1.00 83.12 83 CYS A C 1
ATOM 710 O O . CYS A 1 83 ? -1.835 18.757 -6.580 1.00 83.12 83 CYS A O 1
ATOM 712 N N . LYS A 1 84 ? -1.847 19.073 -8.802 1.00 86.62 84 LYS A N 1
ATOM 713 C CA . LYS A 1 84 ? -3.236 19.539 -8.855 1.00 86.62 84 LYS A CA 1
ATOM 714 C C . LYS A 1 84 ? -4.216 18.458 -8.404 1.00 86.62 84 LYS A C 1
ATOM 716 O O . LYS A 1 84 ? -5.173 18.776 -7.697 1.00 86.62 84 LYS A O 1
ATOM 721 N N . ILE A 1 85 ? -3.990 17.196 -8.769 1.00 90.75 85 ILE A N 1
ATOM 722 C CA . ILE A 1 85 ? -4.838 16.078 -8.336 1.00 90.75 85 ILE A CA 1
ATOM 723 C C . ILE A 1 85 ? -4.683 15.838 -6.826 1.00 90.75 85 ILE A C 1
ATOM 725 O O . ILE A 1 85 ? -5.696 15.727 -6.128 1.00 90.75 85 ILE A O 1
ATOM 729 N N . VAL A 1 86 ? -3.446 15.842 -6.314 1.00 89.00 86 VAL A N 1
ATOM 730 C CA . VAL A 1 86 ? -3.125 15.678 -4.884 1.00 89.00 86 VAL A CA 1
ATOM 731 C C . VAL A 1 86 ? -3.800 16.757 -4.034 1.00 89.00 86 VAL A C 1
ATOM 733 O O . VAL A 1 86 ? -4.394 16.444 -3.004 1.00 89.00 86 VAL A O 1
ATOM 736 N N . SER A 1 87 ? -3.850 18.008 -4.507 1.00 84.94 87 SER A N 1
ATOM 73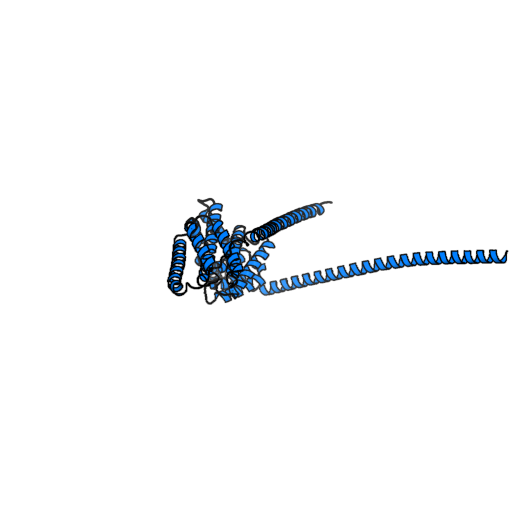7 C CA . SER A 1 87 ? -4.551 19.108 -3.817 1.00 84.94 87 SER A CA 1
ATOM 738 C C . SER A 1 87 ? -6.050 18.848 -3.573 1.00 84.94 87 SER A C 1
ATOM 740 O O . SER A 1 87 ? -6.685 19.490 -2.732 1.00 84.94 87 SER A O 1
ATOM 742 N N . HIS A 1 88 ? -6.640 17.902 -4.309 1.00 88.44 88 HIS A N 1
ATOM 743 C CA . HIS A 1 88 ? -8.041 17.515 -4.203 1.00 88.44 88 HIS A CA 1
ATOM 744 C C . HIS A 1 88 ? -8.273 16.197 -3.447 1.00 88.44 88 HIS A C 1
ATOM 746 O O . HIS A 1 88 ? -9.441 15.880 -3.207 1.00 88.44 88 HIS A O 1
ATOM 752 N N . LEU A 1 89 ? -7.224 15.468 -3.031 1.00 88.75 89 LEU A N 1
ATOM 753 C CA . LEU A 1 89 ? -7.342 14.187 -2.310 1.00 88.75 89 LEU A CA 1
ATOM 754 C C . LEU A 1 89 ? -8.181 14.312 -1.033 1.00 88.75 89 LEU A C 1
ATOM 756 O O . LEU A 1 89 ? -9.056 13.490 -0.783 1.00 88.75 89 LEU A O 1
ATOM 760 N N . TYR A 1 90 ? -7.994 15.389 -0.270 1.00 85.81 90 TYR A N 1
ATOM 761 C CA . TYR A 1 90 ? -8.705 15.604 0.995 1.00 85.81 90 TYR A CA 1
ATOM 762 C C . TYR A 1 90 ? -10.197 15.930 0.837 1.00 85.81 90 TYR A C 1
ATOM 764 O O . TYR A 1 90 ? -10.906 16.058 1.833 1.00 85.81 90 TYR A O 1
ATOM 772 N N . ASN A 1 91 ? -10.708 16.076 -0.392 1.00 89.06 91 ASN A N 1
ATOM 773 C CA . ASN A 1 91 ? -12.138 16.233 -0.622 1.00 89.06 91 ASN A CA 1
ATOM 774 C C . ASN A 1 91 ? -12.813 14.851 -0.704 1.00 89.06 91 ASN A C 1
ATOM 776 O O . ASN A 1 91 ? -12.627 14.156 -1.707 1.00 89.06 91 ASN A O 1
ATOM 780 N N . PRO A 1 92 ? -13.697 14.482 0.247 1.00 91.62 92 PRO A N 1
ATOM 781 C CA . PRO A 1 92 ? -14.293 13.146 0.273 1.00 91.62 92 PRO A CA 1
ATOM 782 C C . PRO A 1 92 ? -15.092 12.776 -0.971 1.00 91.62 92 PRO A C 1
ATOM 784 O O . PRO A 1 92 ? -15.169 11.613 -1.339 1.00 91.62 92 PRO A O 1
ATOM 787 N N . LYS A 1 93 ? -15.670 13.765 -1.661 1.00 94.44 93 LYS A N 1
ATOM 788 C CA . LYS A 1 93 ? -16.443 13.525 -2.887 1.00 94.44 93 LYS A CA 1
ATOM 789 C C . LYS A 1 93 ? -15.559 13.299 -4.113 1.00 94.44 93 LYS A C 1
ATOM 791 O O . LYS A 1 93 ? -16.060 12.858 -5.142 1.00 94.44 93 LYS A O 1
ATOM 796 N N . LYS A 1 94 ? -14.281 13.680 -4.040 1.00 94.19 94 LYS A N 1
ATOM 797 C CA . LYS A 1 94 ? -13.328 13.597 -5.153 1.00 94.19 94 LYS A CA 1
ATOM 798 C C . LYS A 1 94 ? -12.256 12.534 -4.942 1.00 94.19 94 LYS A C 1
ATOM 800 O O . LYS A 1 94 ? -11.648 12.153 -5.935 1.00 94.19 94 LYS A O 1
ATOM 805 N N . PHE A 1 95 ? -12.063 12.051 -3.712 1.00 95.06 95 PHE A N 1
ATOM 806 C CA . PHE A 1 95 ? -11.001 11.115 -3.346 1.00 95.06 95 PHE A CA 1
ATOM 807 C C . PHE A 1 95 ? -10.868 9.943 -4.324 1.00 95.06 95 PHE A C 1
ATOM 809 O O . PHE A 1 95 ? -9.839 9.849 -4.982 1.00 95.06 95 PHE A O 1
ATOM 816 N N . SER A 1 96 ? -11.915 9.136 -4.528 1.00 96.88 96 SER A N 1
ATOM 817 C CA . SER A 1 96 ? -11.827 7.952 -5.399 1.00 96.88 96 SER A CA 1
ATOM 818 C C . SER A 1 96 ? -11.460 8.305 -6.846 1.00 96.88 96 SER A C 1
ATOM 820 O O . SER A 1 96 ? -10.701 7.599 -7.505 1.00 96.88 96 SER A O 1
ATOM 822 N N . LYS A 1 97 ? -11.944 9.444 -7.364 1.00 97.06 97 LYS A N 1
ATOM 823 C CA . LYS A 1 97 ? -11.569 9.917 -8.706 1.00 97.06 97 LYS A CA 1
ATOM 824 C C . LYS A 1 97 ? -10.107 10.366 -8.750 1.00 97.06 97 LYS A C 1
ATOM 826 O O . LYS A 1 97 ? -9.405 10.026 -9.694 1.00 97.06 97 LYS A O 1
ATOM 831 N N . CYS A 1 98 ? -9.657 11.122 -7.748 1.00 96.38 98 CYS A N 1
ATOM 832 C CA . CYS A 1 98 ? -8.265 11.553 -7.634 1.00 96.38 98 CYS A CA 1
ATOM 833 C C . CYS A 1 98 ? -7.317 10.360 -7.503 1.00 96.38 98 CYS A C 1
ATOM 835 O O . CYS A 1 98 ? -6.302 10.335 -8.183 1.00 96.38 98 CYS A O 1
ATOM 837 N N . LEU A 1 99 ? -7.667 9.366 -6.687 1.00 97.50 99 LEU A N 1
ATOM 838 C CA . LEU A 1 99 ? -6.891 8.146 -6.493 1.00 97.50 99 LEU A CA 1
ATOM 839 C C . LEU A 1 99 ? -6.717 7.368 -7.806 1.00 97.50 99 LEU A C 1
ATOM 841 O O . LEU A 1 99 ? -5.597 6.990 -8.137 1.00 97.50 99 LEU A O 1
ATOM 845 N N . ASN A 1 100 ? -7.791 7.199 -8.587 1.00 97.50 100 ASN A N 1
ATOM 846 C CA . ASN A 1 100 ? -7.710 6.600 -9.924 1.00 97.50 100 ASN A CA 1
ATOM 847 C C . ASN A 1 100 ? -6.755 7.380 -10.837 1.00 97.50 100 ASN A C 1
ATOM 849 O O . ASN A 1 100 ? -5.836 6.797 -11.404 1.00 97.50 100 ASN A O 1
ATOM 853 N N . MET A 1 101 ? -6.930 8.704 -10.923 1.00 97.00 101 MET A N 1
ATOM 854 C CA . MET A 1 101 ? -6.078 9.555 -11.760 1.00 97.00 101 MET A CA 1
ATOM 855 C C . MET A 1 101 ? -4.609 9.519 -11.320 1.00 97.00 101 MET A C 1
ATOM 857 O O . MET A 1 101 ? -3.730 9.509 -12.171 1.00 97.00 101 MET A O 1
ATOM 861 N N . ILE A 1 102 ? -4.334 9.485 -10.012 1.00 96.31 102 ILE A N 1
ATOM 862 C CA . ILE A 1 102 ? -2.976 9.343 -9.472 1.00 96.31 102 ILE A CA 1
ATOM 863 C C . ILE A 1 102 ? -2.389 7.988 -9.859 1.00 96.31 102 ILE A C 1
ATOM 865 O O . ILE A 1 102 ? -1.258 7.939 -10.327 1.00 96.31 102 ILE A O 1
ATOM 869 N N . SER A 1 103 ? -3.142 6.898 -9.683 1.00 97.50 103 SER A N 1
ATOM 870 C CA . SER A 1 103 ? -2.662 5.554 -10.010 1.00 97.50 103 SER A CA 1
ATOM 871 C C . SER A 1 103 ? -2.325 5.423 -11.495 1.00 97.50 103 SER A C 1
ATOM 873 O O . SER A 1 103 ? -1.259 4.916 -11.826 1.00 97.50 103 SER A O 1
ATOM 875 N N . GLU A 1 104 ? -3.195 5.917 -12.382 1.00 96.12 104 GLU A N 1
ATOM 876 C CA . GLU A 1 104 ? -2.953 5.932 -13.830 1.00 96.12 104 GLU A CA 1
ATOM 877 C C . GLU A 1 104 ? -1.727 6.777 -14.186 1.00 96.12 104 GLU A C 1
ATOM 879 O O . GLU A 1 104 ? -0.852 6.318 -14.915 1.00 96.12 104 GLU A O 1
ATOM 884 N N . LEU A 1 105 ? -1.637 7.987 -13.630 1.00 94.69 105 LEU A N 1
ATOM 885 C CA . LEU A 1 105 ? -0.571 8.929 -13.945 1.00 94.69 105 LEU A CA 1
ATOM 886 C C . LEU A 1 105 ? 0.793 8.447 -13.433 1.00 94.69 105 LEU A C 1
ATOM 888 O O . LEU A 1 105 ? 1.769 8.528 -14.170 1.00 94.69 105 LEU A O 1
ATOM 892 N N . ILE A 1 106 ? 0.866 7.876 -12.227 1.00 95.31 106 ILE A N 1
ATOM 893 C CA . ILE A 1 106 ? 2.097 7.248 -11.730 1.00 95.31 106 ILE A CA 1
ATOM 894 C C . ILE A 1 106 ? 2.463 6.042 -12.600 1.00 95.31 106 ILE A C 1
ATOM 896 O O . ILE A 1 106 ? 3.586 5.972 -13.072 1.00 95.31 106 ILE A O 1
ATOM 900 N N . LYS A 1 107 ? 1.537 5.118 -12.882 1.00 95.25 107 LYS A N 1
ATOM 901 C CA . LYS A 1 107 ? 1.855 3.904 -13.659 1.00 95.25 107 LYS A CA 1
ATOM 902 C C . LYS A 1 107 ? 2.291 4.201 -15.098 1.00 95.25 107 LYS A C 1
ATOM 904 O O . LYS A 1 107 ? 3.160 3.509 -15.616 1.00 95.25 107 LYS A O 1
ATOM 909 N N . GLU A 1 108 ? 1.692 5.194 -15.753 1.00 93.31 108 GLU A N 1
ATOM 910 C CA . GLU A 1 108 ? 2.011 5.537 -17.147 1.00 93.31 108 GLU A CA 1
ATOM 911 C C . GLU A 1 108 ? 3.267 6.417 -17.267 1.00 93.31 108 GLU A C 1
ATOM 913 O O . GLU A 1 108 ? 3.991 6.315 -18.258 1.00 93.31 108 GLU A O 1
ATOM 918 N N . TYR A 1 109 ? 3.547 7.255 -16.262 1.00 91.56 109 TYR A N 1
ATOM 919 C CA . TYR A 1 109 ? 4.600 8.272 -16.328 1.00 91.56 109 TYR A CA 1
ATOM 920 C C . TYR A 1 109 ? 5.615 8.191 -15.177 1.00 91.56 109 TYR A C 1
ATOM 922 O O . TYR A 1 109 ? 6.252 9.200 -14.889 1.00 91.56 109 TYR A O 1
ATOM 930 N N . TYR A 1 110 ? 5.803 7.033 -14.530 1.00 92.12 110 TYR A N 1
ATOM 931 C CA . TYR A 1 110 ? 6.730 6.891 -13.391 1.00 92.12 110 TYR A CA 1
ATOM 932 C C . TYR A 1 110 ? 8.156 7.355 -13.722 1.00 92.12 110 TYR A C 1
ATOM 934 O O . TYR A 1 110 ? 8.773 8.020 -12.902 1.00 92.12 110 TYR A O 1
ATOM 942 N N . ASP A 1 111 ? 8.627 7.116 -14.953 1.00 89.44 111 ASP A N 1
ATOM 943 C CA . ASP A 1 111 ? 9.925 7.580 -15.475 1.00 89.44 111 ASP A CA 1
ATOM 944 C C . ASP A 1 111 ? 10.140 9.109 -15.370 1.00 89.44 111 ASP A C 1
ATOM 946 O O . ASP A 1 111 ? 11.262 9.591 -15.524 1.00 89.44 111 ASP A O 1
ATOM 950 N N . TYR A 1 112 ? 9.064 9.883 -15.195 1.00 86.75 112 TYR A N 1
ATOM 951 C CA . TYR A 1 112 ? 9.079 11.346 -15.105 1.00 86.75 112 TYR A CA 1
ATOM 952 C C . TYR A 1 112 ? 8.993 11.882 -13.683 1.00 86.75 112 TYR A C 1
ATOM 954 O O . TYR A 1 112 ? 9.093 13.096 -13.495 1.00 86.75 112 TYR A O 1
ATOM 962 N N . PHE A 1 113 ? 8.758 11.014 -12.704 1.00 86.94 113 PHE A N 1
ATOM 963 C CA . PHE A 1 113 ? 8.691 11.397 -11.305 1.00 86.94 113 PHE A CA 1
ATOM 964 C C . PHE A 1 113 ? 9.951 10.924 -10.602 1.00 86.94 113 PHE A C 1
ATOM 966 O O . PHE A 1 113 ? 10.365 9.777 -10.739 1.00 86.94 113 PHE A O 1
ATOM 973 N N . ASP A 1 114 ? 10.544 11.808 -9.813 1.00 87.88 114 ASP A N 1
ATOM 974 C CA . ASP A 1 114 ? 11.509 11.387 -8.811 1.00 87.88 114 ASP A CA 1
ATOM 975 C C . ASP A 1 114 ? 10.803 10.580 -7.701 1.00 87.88 114 ASP A C 1
ATOM 977 O O . ASP A 1 114 ? 9.576 10.652 -7.512 1.00 87.88 114 ASP A O 1
ATOM 981 N N . GLY A 1 115 ? 11.581 9.808 -6.943 1.00 88.50 115 GLY A N 1
ATOM 982 C CA . GLY A 1 115 ? 11.038 9.001 -5.857 1.00 88.50 115 GLY A CA 1
ATOM 983 C C . GLY A 1 115 ? 10.381 9.823 -4.749 1.00 88.50 115 GLY A C 1
ATOM 984 O O . GLY A 1 115 ? 9.349 9.402 -4.230 1.00 88.50 115 GLY A O 1
ATOM 985 N N . ASN A 1 116 ? 10.862 11.036 -4.449 1.00 84.69 116 ASN A N 1
ATOM 986 C CA . ASN A 1 116 ? 10.227 11.905 -3.451 1.00 84.69 116 ASN A CA 1
ATOM 987 C C . ASN A 1 116 ? 8.800 12.275 -3.870 1.00 84.69 116 ASN A C 1
ATOM 989 O O . ASN A 1 116 ? 7.879 12.237 -3.056 1.00 84.69 116 ASN A O 1
ATOM 993 N N . THR A 1 117 ? 8.589 12.605 -5.140 1.00 85.56 117 THR A N 1
ATOM 994 C CA . THR A 1 117 ? 7.284 12.953 -5.701 1.00 85.56 117 THR A CA 1
ATOM 995 C C . THR A 1 117 ? 6.317 11.774 -5.616 1.00 85.56 117 THR A C 1
ATOM 997 O O . THR A 1 117 ? 5.173 11.943 -5.173 1.00 85.56 117 THR A O 1
ATOM 1000 N N . MET A 1 118 ? 6.767 10.572 -5.989 1.00 92.69 118 MET A N 1
ATOM 1001 C CA . MET A 1 118 ? 5.949 9.358 -5.896 1.00 92.69 118 MET A CA 1
ATOM 1002 C C . MET A 1 118 ? 5.627 9.000 -4.443 1.00 92.69 118 MET A C 1
ATOM 1004 O O . MET A 1 118 ? 4.459 8.777 -4.109 1.00 92.69 118 MET A O 1
ATOM 1008 N N . PHE A 1 119 ? 6.634 9.025 -3.570 1.00 92.38 119 PHE A N 1
ATOM 1009 C CA . PHE A 1 119 ? 6.484 8.748 -2.148 1.00 92.38 119 PHE A CA 1
ATOM 1010 C C . PHE A 1 119 ? 5.517 9.732 -1.487 1.00 92.38 119 PHE A C 1
ATOM 1012 O O . PHE A 1 119 ? 4.534 9.308 -0.890 1.00 92.38 119 PHE A O 1
ATOM 1019 N N . ASN A 1 120 ? 5.724 11.041 -1.651 1.00 86.75 120 ASN A N 1
ATOM 1020 C CA . ASN A 1 120 ? 4.877 12.074 -1.045 1.00 86.75 120 ASN A CA 1
ATOM 1021 C C . ASN A 1 120 ? 3.428 11.997 -1.538 1.00 86.75 120 ASN A C 1
ATOM 1023 O O . ASN A 1 120 ? 2.485 12.250 -0.786 1.00 86.75 120 ASN A O 1
ATOM 1027 N N . THR A 1 121 ? 3.231 11.625 -2.803 1.00 91.00 121 THR A N 1
ATOM 1028 C CA . THR A 1 121 ? 1.891 11.390 -3.345 1.00 91.00 121 THR A CA 1
ATOM 1029 C C . THR A 1 121 ? 1.216 10.214 -2.645 1.00 91.00 121 THR A C 1
ATOM 1031 O O . THR A 1 121 ? 0.055 10.318 -2.236 1.00 91.00 121 THR A O 1
ATOM 1034 N N . PHE A 1 122 ? 1.927 9.096 -2.497 1.00 94.62 122 PHE A N 1
ATOM 1035 C CA . PHE A 1 122 ? 1.401 7.917 -1.821 1.00 94.62 122 PHE A CA 1
ATOM 1036 C C . PHE A 1 122 ? 1.173 8.169 -0.325 1.00 94.62 122 PHE A C 1
ATOM 1038 O O . PHE A 1 122 ? 0.127 7.812 0.212 1.00 94.62 122 PHE A O 1
ATOM 1045 N N . ASP A 1 123 ? 2.085 8.884 0.328 1.00 90.50 123 ASP A N 1
ATOM 1046 C CA . ASP A 1 123 ? 1.963 9.349 1.707 1.00 90.50 123 ASP A CA 1
ATOM 1047 C C . ASP A 1 123 ? 0.694 10.195 1.911 1.00 90.50 123 ASP A C 1
ATOM 1049 O O . ASP A 1 123 ? -0.089 9.950 2.831 1.00 90.50 123 ASP A O 1
ATOM 1053 N N . ALA A 1 124 ? 0.403 11.122 0.992 1.00 87.75 124 ALA A N 1
ATOM 1054 C CA . ALA A 1 124 ? -0.825 11.917 1.024 1.00 87.75 124 ALA A CA 1
ATOM 1055 C C . ALA A 1 124 ? -2.097 11.055 0.914 1.00 87.75 124 ALA A C 1
ATOM 1057 O O . ALA A 1 124 ? -3.096 11.339 1.582 1.00 87.75 124 ALA A O 1
ATOM 1058 N N . ILE A 1 125 ? -2.069 9.984 0.111 1.00 93.19 125 ILE A N 1
ATOM 1059 C CA . ILE A 1 125 ? -3.161 9.000 0.044 1.00 93.19 125 ILE A CA 1
ATOM 1060 C C . ILE A 1 125 ? -3.295 8.274 1.385 1.00 93.19 125 ILE A C 1
ATOM 1062 O O . ILE A 1 125 ? -4.400 8.179 1.924 1.00 93.19 125 ILE A O 1
ATOM 1066 N N . MET A 1 126 ? -2.183 7.799 1.950 1.00 91.69 126 MET A N 1
ATOM 1067 C CA . MET A 1 126 ? -2.159 7.036 3.201 1.00 91.69 126 MET A CA 1
ATOM 1068 C C . MET A 1 126 ? -2.575 7.859 4.423 1.00 91.69 126 MET A C 1
ATOM 1070 O O . MET A 1 126 ? -3.099 7.306 5.391 1.00 91.69 126 MET A O 1
ATOM 1074 N N . ARG A 1 127 ? -2.451 9.183 4.365 1.00 85.75 127 ARG A N 1
ATOM 1075 C CA . ARG A 1 127 ? -2.925 10.104 5.408 1.00 85.75 127 ARG A CA 1
ATOM 1076 C C . ARG A 1 127 ? -4.411 10.434 5.319 1.00 85.75 127 ARG A C 1
ATOM 1078 O O . ARG A 1 127 ? -4.958 11.015 6.247 1.00 85.75 127 ARG A O 1
ATOM 1085 N N . TYR A 1 128 ? -5.089 10.085 4.230 1.00 88.69 128 TYR A N 1
ATOM 1086 C CA . TYR A 1 128 ? -6.519 10.333 4.125 1.00 88.69 128 TYR A CA 1
ATOM 1087 C C . TYR A 1 128 ? -7.313 9.368 5.029 1.00 88.69 128 TYR A C 1
ATOM 1089 O O . TYR A 1 128 ? -7.220 8.144 4.897 1.00 88.69 128 TYR A O 1
ATOM 1097 N N . ASP A 1 129 ? -8.128 9.913 5.939 1.00 84.75 129 ASP A N 1
ATOM 1098 C CA . ASP A 1 129 ? -8.864 9.140 6.958 1.00 84.75 129 ASP A CA 1
ATOM 1099 C C . ASP A 1 129 ? -9.775 8.057 6.365 1.00 84.75 129 ASP A C 1
ATOM 1101 O O . ASP A 1 129 ? -9.961 6.986 6.938 1.00 84.75 129 ASP A O 1
ATOM 1105 N N . LYS A 1 130 ? -10.352 8.331 5.192 1.00 87.19 130 LYS A N 1
ATOM 1106 C CA . LYS A 1 130 ? -11.385 7.496 4.559 1.00 87.19 130 LYS A CA 1
ATOM 1107 C C . LYS A 1 130 ? -10.858 6.683 3.375 1.00 87.19 130 LYS A C 1
ATOM 1109 O O . LYS A 1 130 ? -11.641 6.170 2.580 1.00 87.19 130 LYS A O 1
ATOM 1114 N N . LYS A 1 131 ? -9.534 6.552 3.251 1.00 90.56 131 LYS A N 1
ATOM 1115 C CA . LYS A 1 131 ? -8.858 5.938 2.095 1.00 90.56 131 LYS A CA 1
ATOM 1116 C C . LYS A 1 131 ? -9.290 4.501 1.777 1.00 90.56 131 LYS A C 1
ATOM 1118 O O . LYS A 1 131 ? -9.252 4.105 0.622 1.00 90.56 131 LYS A O 1
ATOM 1123 N N . PHE A 1 132 ? -9.768 3.748 2.768 1.00 89.56 132 PHE A N 1
ATOM 1124 C CA . PHE A 1 132 ? -10.182 2.349 2.605 1.00 89.56 132 PHE A CA 1
ATOM 1125 C C . PHE A 1 132 ? -11.697 2.118 2.765 1.00 89.56 132 PHE A C 1
ATOM 1127 O O . PHE A 1 132 ? -12.122 0.990 3.030 1.00 89.56 132 PHE A O 1
ATOM 1134 N N . GLU A 1 133 ? -12.531 3.160 2.638 1.00 88.31 133 GLU A N 1
ATOM 1135 C CA . GLU A 1 133 ? -13.994 3.019 2.750 1.00 88.31 133 GLU A CA 1
ATOM 1136 C C . GLU A 1 133 ? -14.580 2.134 1.632 1.00 88.31 133 GLU A C 1
ATOM 1138 O O . GLU A 1 133 ? -15.346 1.205 1.917 1.00 88.31 133 GLU A O 1
ATOM 1143 N N . SER A 1 134 ? -14.210 2.381 0.370 1.00 93.19 134 SER A N 1
ATOM 1144 C CA . SER A 1 134 ? -14.714 1.620 -0.783 1.00 93.19 134 SER A CA 1
ATOM 1145 C C . SER A 1 134 ? -13.826 0.415 -1.117 1.00 93.19 134 SER A C 1
ATOM 1147 O O . SER A 1 134 ? -12.655 0.359 -0.740 1.00 93.19 134 SER A O 1
ATOM 1149 N N . LYS A 1 135 ? -14.389 -0.589 -1.801 1.00 92.88 135 LYS A N 1
ATOM 1150 C CA . LYS A 1 135 ? -13.623 -1.777 -2.210 1.00 92.88 135 LYS A CA 1
ATOM 1151 C C . LYS A 1 135 ? -12.655 -1.435 -3.337 1.00 92.88 135 LYS A C 1
ATOM 1153 O O . LYS A 1 135 ? -11.524 -1.901 -3.332 1.00 92.88 135 LYS A O 1
ATOM 1158 N N . GLU A 1 136 ? -13.114 -0.611 -4.263 1.00 95.12 136 GLU A N 1
ATOM 1159 C CA . GLU A 1 136 ? -12.367 -0.165 -5.427 1.00 95.12 136 GLU A CA 1
ATOM 1160 C C . GLU A 1 136 ? -11.141 0.650 -4.998 1.00 95.12 136 GLU A C 1
ATOM 1162 O O . GLU A 1 136 ? -10.039 0.390 -5.472 1.00 95.12 136 GLU A O 1
ATOM 1167 N N . ASP A 1 137 ? -11.299 1.562 -4.030 1.00 95.31 137 ASP A N 1
ATOM 1168 C CA . ASP A 1 137 ? -10.176 2.356 -3.519 1.00 95.31 137 ASP A CA 1
ATOM 1169 C C . ASP A 1 137 ? -9.136 1.470 -2.811 1.00 95.31 137 ASP A C 1
ATOM 1171 O O . ASP A 1 137 ? -7.939 1.666 -3.011 1.00 95.31 137 ASP A O 1
ATOM 1175 N N . ARG A 1 138 ? -9.569 0.445 -2.053 1.00 94.06 138 ARG A N 1
ATOM 1176 C CA . ARG A 1 138 ? -8.663 -0.545 -1.430 1.00 94.06 138 ARG A CA 1
ATOM 1177 C C . ARG A 1 138 ? -7.793 -1.255 -2.469 1.00 94.06 138 ARG A C 1
ATOM 1179 O O . ARG A 1 138 ? -6.577 -1.314 -2.304 1.00 94.06 138 ARG A O 1
ATOM 1186 N N . GLU A 1 139 ? -8.406 -1.749 -3.544 1.00 94.81 139 GLU A N 1
ATOM 1187 C CA . GLU A 1 139 ? -7.697 -2.449 -4.624 1.00 94.81 139 GLU A CA 1
ATOM 1188 C C . GLU A 1 139 ? -6.698 -1.527 -5.340 1.00 94.81 139 GLU A C 1
ATOM 1190 O O . GLU A 1 139 ? -5.582 -1.945 -5.648 1.00 94.81 139 GLU A O 1
ATOM 1195 N N . ILE A 1 140 ? -7.064 -0.263 -5.579 1.00 96.88 140 ILE A N 1
ATOM 1196 C CA . ILE A 1 140 ? -6.171 0.703 -6.233 1.00 96.88 140 ILE A CA 1
ATOM 1197 C C . ILE A 1 140 ? -4.986 1.056 -5.331 1.00 96.88 140 ILE A C 1
ATOM 1199 O O . ILE A 1 140 ? -3.857 1.104 -5.818 1.00 96.88 140 ILE A O 1
ATOM 1203 N N . ILE A 1 141 ? -5.222 1.290 -4.035 1.00 96.56 141 ILE A N 1
ATOM 1204 C CA . ILE A 1 141 ? -4.154 1.591 -3.069 1.00 96.56 141 ILE A CA 1
ATOM 1205 C C . ILE A 1 141 ? -3.182 0.416 -2.973 1.00 96.56 141 ILE A C 1
ATOM 1207 O O . ILE A 1 141 ? -1.975 0.631 -3.015 1.00 96.56 141 ILE A O 1
ATOM 1211 N N . GLU A 1 142 ? -3.691 -0.816 -2.898 1.00 95.25 142 GLU A N 1
ATOM 1212 C CA . GLU A 1 142 ? -2.863 -2.023 -2.865 1.00 95.25 142 GLU A CA 1
ATOM 1213 C C . GLU A 1 142 ? -2.017 -2.172 -4.131 1.00 95.25 142 GLU A C 1
ATOM 1215 O O . GLU A 1 142 ? -0.808 -2.369 -4.047 1.00 95.25 142 GLU A O 1
ATOM 1220 N N . GLN A 1 143 ? -2.617 -2.007 -5.311 1.00 95.88 143 GLN A N 1
ATOM 1221 C CA . GLN A 1 143 ? -1.871 -2.063 -6.568 1.00 95.88 143 GLN A CA 1
ATOM 1222 C C . GLN A 1 143 ? -0.827 -0.954 -6.686 1.00 95.88 143 GLN A C 1
ATOM 1224 O O . GLN A 1 143 ? 0.247 -1.189 -7.231 1.00 95.88 143 GLN A O 1
ATOM 1229 N N . LEU A 1 144 ? -1.152 0.261 -6.238 1.00 96.94 144 LEU A N 1
ATOM 1230 C CA . LEU A 1 144 ? -0.217 1.379 -6.270 1.00 96.94 144 LEU A CA 1
ATOM 1231 C C . LEU A 1 144 ? 0.951 1.133 -5.312 1.00 96.94 144 LEU A C 1
ATOM 1233 O O . LEU A 1 144 ? 2.091 1.335 -5.704 1.00 96.94 144 LEU A O 1
ATOM 1237 N N . TYR A 1 145 ? 0.680 0.637 -4.105 1.00 96.62 145 TYR A N 1
ATOM 1238 C CA . TYR A 1 145 ? 1.713 0.248 -3.149 1.00 96.62 145 TYR A CA 1
ATOM 1239 C C . TYR A 1 145 ? 2.660 -0.808 -3.729 1.00 96.62 145 TYR A C 1
ATOM 1241 O O . TYR A 1 145 ? 3.867 -0.597 -3.753 1.00 96.62 145 TYR A O 1
ATOM 1249 N N . LEU A 1 146 ? 2.116 -1.913 -4.255 1.00 95.62 146 LEU A N 1
ATOM 1250 C CA . LEU A 1 146 ? 2.922 -2.987 -4.845 1.00 95.62 146 LEU A CA 1
ATOM 1251 C C . LEU A 1 146 ? 3.761 -2.494 -6.027 1.00 95.62 146 LEU A C 1
ATOM 1253 O O . LEU A 1 146 ? 4.904 -2.910 -6.168 1.00 95.62 146 LEU A O 1
ATOM 1257 N N . PHE A 1 147 ? 3.214 -1.586 -6.838 1.00 96.44 147 PHE A N 1
ATOM 1258 C CA . PHE A 1 147 ? 3.950 -0.963 -7.933 1.00 96.44 147 PHE A CA 1
ATOM 1259 C C . PHE A 1 147 ? 5.138 -0.129 -7.432 1.00 96.44 147 PHE A C 1
ATOM 1261 O O . PHE A 1 147 ? 6.219 -0.219 -7.999 1.00 96.44 147 PHE A O 1
ATOM 1268 N N . LEU A 1 148 ? 4.975 0.643 -6.352 1.00 95.62 148 LEU A N 1
ATOM 1269 C CA . LEU A 1 148 ? 6.082 1.414 -5.772 1.00 95.62 148 LEU A CA 1
ATOM 1270 C C . LEU A 1 148 ? 7.177 0.506 -5.193 1.00 95.62 148 LEU A C 1
ATOM 1272 O O . LEU A 1 148 ? 8.350 0.805 -5.380 1.00 95.62 148 LEU A O 1
ATOM 1276 N N . ILE A 1 149 ? 6.807 -0.607 -4.552 1.00 94.94 149 ILE A N 1
ATOM 1277 C CA . ILE A 1 149 ? 7.775 -1.602 -4.058 1.00 94.94 149 ILE A CA 1
ATOM 1278 C C . ILE A 1 149 ? 8.518 -2.284 -5.216 1.00 94.94 149 ILE A C 1
ATOM 1280 O O . ILE A 1 149 ? 9.728 -2.470 -5.160 1.00 94.94 149 ILE A O 1
ATOM 1284 N N . GLU A 1 150 ? 7.818 -2.624 -6.299 1.00 94.88 150 GLU A N 1
ATOM 1285 C CA . GLU A 1 150 ? 8.458 -3.175 -7.499 1.00 94.88 150 GLU A CA 1
ATOM 1286 C C . GLU A 1 150 ? 9.463 -2.181 -8.103 1.00 94.88 150 GLU A C 1
ATOM 1288 O O . GLU A 1 150 ? 10.558 -2.574 -8.502 1.00 94.88 150 GLU A O 1
ATOM 1293 N N . LEU A 1 151 ? 9.131 -0.886 -8.124 1.00 93.88 151 LEU A N 1
ATOM 1294 C CA . LEU A 1 151 ? 10.056 0.151 -8.575 1.00 93.88 151 LEU A CA 1
ATOM 1295 C C . LEU A 1 151 ? 11.278 0.291 -7.655 1.00 93.88 151 LEU A C 1
ATOM 1297 O O . LEU A 1 151 ? 12.387 0.392 -8.174 1.00 93.88 151 LEU A O 1
ATOM 1301 N N . SER A 1 152 ? 11.112 0.243 -6.328 1.00 93.75 152 SER A N 1
ATOM 1302 C CA . SER A 1 152 ? 12.251 0.304 -5.394 1.00 93.75 152 SER A CA 1
ATOM 1303 C C . SER A 1 152 ? 13.166 -0.914 -5.493 1.00 93.75 152 SER A C 1
ATOM 1305 O O . SER A 1 152 ? 14.377 -0.800 -5.353 1.00 93.75 152 SER A O 1
ATOM 1307 N N . ASP A 1 153 ? 12.608 -2.090 -5.791 1.00 91.56 153 ASP A N 1
ATOM 1308 C CA . ASP A 1 153 ? 13.401 -3.299 -6.040 1.00 91.56 153 ASP A CA 1
ATOM 1309 C C . ASP A 1 153 ? 14.236 -3.194 -7.332 1.00 91.56 153 ASP A C 1
ATOM 1311 O O . ASP A 1 153 ? 15.269 -3.859 -7.472 1.00 91.56 153 ASP A O 1
ATOM 1315 N N . HIS A 1 154 ? 13.783 -2.387 -8.298 1.00 92.19 1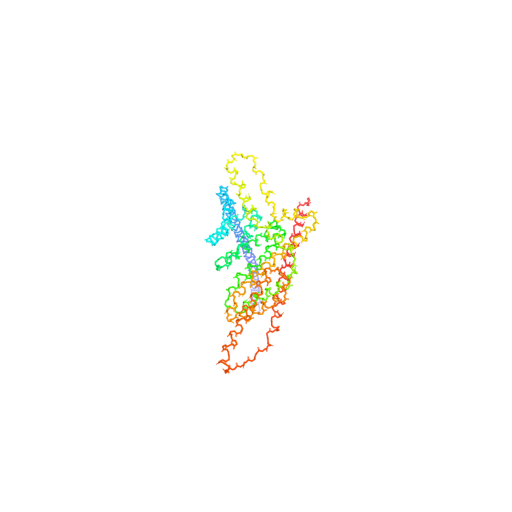54 HIS A N 1
ATOM 1316 C CA . HIS A 1 154 ? 14.468 -2.160 -9.569 1.00 92.19 154 HIS A CA 1
ATOM 1317 C C . HIS A 1 154 ? 15.498 -1.028 -9.526 1.00 92.19 154 HIS A C 1
ATOM 1319 O O . HIS A 1 154 ? 16.492 -1.107 -10.255 1.00 92.19 154 HIS A O 1
ATOM 1325 N N . ASP A 1 155 ? 15.275 -0.013 -8.696 1.00 91.62 155 ASP A N 1
ATOM 1326 C CA . ASP A 1 155 ? 16.129 1.163 -8.550 1.00 91.62 155 ASP A CA 1
ATOM 1327 C C . ASP A 1 155 ? 16.419 1.421 -7.060 1.00 91.62 155 ASP A C 1
ATOM 1329 O O . ASP A 1 155 ? 15.588 1.970 -6.338 1.00 91.62 155 ASP A O 1
ATOM 1333 N N . GLU A 1 156 ? 17.606 0.987 -6.606 1.00 89.56 156 GLU A N 1
ATOM 1334 C CA . GLU A 1 156 ? 18.023 1.019 -5.190 1.00 89.56 156 GLU A CA 1
ATOM 1335 C C . GLU A 1 156 ? 18.132 2.445 -4.624 1.00 89.56 156 GLU A C 1
ATOM 1337 O O . GLU A 1 156 ? 18.075 2.616 -3.411 1.00 89.56 156 GLU A O 1
ATOM 1342 N N . ASP A 1 157 ? 18.274 3.455 -5.487 1.00 91.38 157 ASP A N 1
ATOM 1343 C CA . ASP A 1 157 ? 18.398 4.860 -5.087 1.00 91.38 157 ASP A CA 1
ATOM 1344 C C . ASP A 1 157 ? 17.077 5.632 -5.275 1.00 91.38 157 ASP A C 1
ATOM 1346 O O . ASP A 1 157 ? 17.042 6.856 -5.117 1.00 91.38 157 ASP A O 1
ATOM 1350 N N . LEU A 1 158 ? 15.981 4.941 -5.623 1.00 92.75 158 LEU A N 1
ATOM 1351 C CA . LEU A 1 158 ? 14.699 5.590 -5.884 1.00 92.75 158 LEU A CA 1
ATOM 1352 C C . LEU A 1 158 ? 14.131 6.252 -4.628 1.00 92.75 158 LEU A C 1
ATOM 1354 O O . LEU A 1 158 ? 13.686 7.396 -4.688 1.00 92.75 158 LEU A O 1
ATOM 1358 N N . PHE A 1 159 ? 14.131 5.541 -3.501 1.00 93.12 159 PHE A N 1
ATOM 1359 C CA . PHE A 1 159 ? 13.640 6.044 -2.221 1.00 93.12 159 PHE A CA 1
ATOM 1360 C C . PHE A 1 159 ? 14.776 6.143 -1.211 1.00 93.12 159 PHE A C 1
ATOM 1362 O O . PHE A 1 159 ? 15.700 5.336 -1.203 1.00 93.12 159 PHE A O 1
ATOM 1369 N N . SER A 1 160 ? 14.694 7.122 -0.311 1.00 90.12 160 SER A N 1
ATOM 1370 C CA . SER A 1 160 ? 15.628 7.183 0.812 1.00 90.12 160 SER A CA 1
ATOM 1371 C C . SER A 1 160 ? 15.345 6.074 1.830 1.00 90.12 160 SER A C 1
ATOM 1373 O O . SER A 1 160 ? 14.213 5.609 1.964 1.00 90.12 160 SER A O 1
ATOM 1375 N N . GLU A 1 161 ? 16.345 5.707 2.637 1.00 89.81 161 GLU A N 1
ATOM 1376 C CA . GLU A 1 161 ? 16.207 4.673 3.681 1.00 89.81 161 GLU A CA 1
ATOM 1377 C C . GLU A 1 161 ? 15.012 4.943 4.622 1.00 89.81 161 GLU A C 1
ATOM 1379 O O . GLU A 1 161 ? 14.323 4.031 5.081 1.00 89.81 161 GLU A O 1
ATOM 1384 N N . ASN A 1 162 ? 14.731 6.216 4.910 1.00 87.31 162 ASN A N 1
ATOM 1385 C CA . ASN A 1 162 ? 13.595 6.603 5.743 1.00 87.31 162 ASN A CA 1
ATOM 1386 C C . ASN A 1 162 ? 12.255 6.431 5.015 1.00 87.31 162 ASN A C 1
ATOM 1388 O O . ASN A 1 162 ? 11.278 6.017 5.637 1.00 87.31 162 ASN A O 1
ATOM 1392 N N . GLN A 1 163 ? 12.197 6.717 3.713 1.00 90.31 163 GLN A N 1
ATOM 1393 C CA . GLN A 1 163 ? 11.003 6.490 2.898 1.00 90.31 163 GLN A CA 1
ATOM 1394 C C . GLN A 1 163 ? 10.694 5.000 2.774 1.00 90.31 163 GLN A C 1
ATOM 1396 O O . GLN A 1 163 ? 9.540 4.617 2.950 1.00 90.31 163 GLN A O 1
ATOM 1401 N N . GLU A 1 164 ? 11.709 4.158 2.570 1.00 92.19 164 GLU A N 1
ATOM 1402 C CA . GLU A 1 164 ? 11.554 2.700 2.565 1.00 92.19 164 GLU A CA 1
ATOM 1403 C C . GLU A 1 164 ? 10.985 2.196 3.894 1.00 92.19 164 GLU A C 1
ATOM 1405 O O . GLU A 1 164 ? 9.977 1.491 3.908 1.00 92.19 164 GLU A O 1
ATOM 1410 N N . LYS A 1 165 ? 11.532 2.653 5.031 1.00 90.56 165 LYS A N 1
ATOM 1411 C CA . LYS A 1 165 ? 10.988 2.322 6.361 1.00 90.56 165 LYS A CA 1
ATOM 1412 C C . LYS A 1 165 ? 9.525 2.743 6.513 1.00 90.56 165 LYS A C 1
ATOM 1414 O O . LYS A 1 165 ? 8.743 2.026 7.134 1.00 90.56 165 LYS A O 1
ATOM 1419 N N . ILE A 1 166 ? 9.127 3.895 5.971 1.00 90.69 166 ILE A N 1
ATOM 1420 C CA . ILE A 1 166 ? 7.726 4.343 6.012 1.00 90.69 166 ILE A CA 1
ATOM 1421 C C . ILE A 1 166 ? 6.850 3.488 5.085 1.00 90.69 166 ILE A C 1
ATOM 1423 O O . ILE A 1 166 ? 5.743 3.115 5.479 1.00 90.69 166 ILE A O 1
ATOM 1427 N N . LEU A 1 167 ? 7.329 3.125 3.891 1.00 91.81 167 LEU A N 1
ATOM 1428 C CA . LEU A 1 167 ? 6.631 2.207 2.986 1.00 91.81 167 LEU A CA 1
ATOM 1429 C C . LEU A 1 167 ? 6.446 0.822 3.625 1.00 91.81 167 LEU A C 1
ATOM 1431 O O . LEU A 1 167 ? 5.361 0.245 3.525 1.00 91.81 167 LEU A O 1
ATOM 1435 N N . ASP A 1 168 ? 7.438 0.330 4.362 1.00 90.38 168 ASP A N 1
ATOM 1436 C CA . ASP A 1 168 ? 7.342 -0.902 5.150 1.00 90.38 168 ASP A CA 1
ATOM 1437 C C . ASP A 1 168 ? 6.285 -0.797 6.256 1.00 90.38 168 ASP A C 1
ATOM 1439 O O . ASP A 1 168 ? 5.546 -1.746 6.519 1.00 90.38 168 ASP A O 1
ATOM 1443 N N . LEU A 1 169 ? 6.146 0.367 6.898 1.00 90.62 169 LEU A N 1
ATOM 1444 C CA . LEU A 1 169 ? 5.054 0.601 7.848 1.00 90.62 169 LEU A CA 1
ATOM 1445 C C . LEU A 1 169 ? 3.691 0.657 7.142 1.00 90.62 169 LEU A C 1
ATOM 1447 O O . LEU A 1 169 ? 2.689 0.173 7.681 1.00 90.62 169 LEU A O 1
ATOM 1451 N N . TYR A 1 170 ? 3.638 1.202 5.925 1.00 91.50 170 TYR A N 1
ATOM 1452 C CA . TYR A 1 170 ? 2.425 1.244 5.107 1.00 91.50 170 TYR A CA 1
ATOM 1453 C C . TYR A 1 170 ? 1.995 -0.115 4.588 1.00 91.50 170 TYR A C 1
ATOM 1455 O O . TYR A 1 170 ? 0.786 -0.308 4.450 1.00 91.50 170 TYR A O 1
ATOM 1463 N N . TYR A 1 171 ? 2.912 -1.074 4.428 1.00 88.31 171 TYR A N 1
ATOM 1464 C CA . TYR A 1 171 ? 2.571 -2.471 4.151 1.00 88.31 171 TYR A CA 1
ATOM 1465 C C . TYR A 1 171 ? 1.440 -2.955 5.054 1.00 88.31 171 TYR A C 1
ATOM 1467 O O . TYR A 1 171 ? 0.457 -3.516 4.586 1.00 88.31 171 TYR A O 1
ATOM 1475 N N . ILE A 1 172 ? 1.552 -2.693 6.357 1.00 76.19 172 ILE A N 1
ATOM 1476 C CA . ILE A 1 172 ? 0.593 -3.167 7.351 1.00 76.19 172 ILE A CA 1
ATOM 1477 C C . ILE A 1 172 ? -0.785 -2.567 7.083 1.00 76.19 172 ILE A C 1
ATOM 1479 O O . ILE A 1 172 ? -1.782 -3.286 7.042 1.00 76.19 172 ILE A O 1
ATOM 1483 N N . ALA A 1 173 ? -0.847 -1.251 6.893 1.00 82.56 173 ALA A N 1
ATOM 1484 C CA . ALA A 1 173 ? -2.103 -0.567 6.633 1.00 82.56 173 ALA A CA 1
ATOM 1485 C C . ALA A 1 173 ? -2.719 -1.039 5.310 1.00 82.56 173 ALA A C 1
ATOM 1487 O O . ALA A 1 173 ? -3.898 -1.370 5.278 1.00 82.56 173 ALA A O 1
ATOM 1488 N N . VAL A 1 174 ? -1.926 -1.137 4.244 1.00 90.31 174 VAL A N 1
ATOM 1489 C CA . VAL A 1 174 ? -2.388 -1.577 2.925 1.00 90.31 174 VAL A CA 1
ATOM 1490 C C . VAL A 1 174 ? -2.844 -3.034 2.968 1.00 90.31 174 VAL A C 1
ATOM 1492 O O . VAL A 1 174 ? -3.999 -3.321 2.676 1.00 90.31 174 VAL A O 1
ATOM 1495 N N . TYR A 1 175 ? -1.985 -3.956 3.393 1.00 86.62 175 TYR A N 1
ATOM 1496 C CA . TYR A 1 175 ? -2.277 -5.386 3.405 1.00 86.62 175 TYR A CA 1
ATOM 1497 C C . TYR A 1 175 ? -3.432 -5.729 4.349 1.00 86.62 175 TYR A C 1
ATOM 1499 O O . TYR A 1 175 ? -4.396 -6.382 3.935 1.00 86.62 175 TYR A O 1
ATOM 1507 N N . ILE A 1 176 ? -3.383 -5.271 5.605 1.00 84.56 176 ILE A N 1
ATOM 1508 C CA . ILE A 1 176 ? -4.405 -5.636 6.590 1.00 84.56 176 ILE A CA 1
ATOM 1509 C C . ILE A 1 176 ? -5.730 -4.962 6.243 1.00 84.56 176 ILE A C 1
ATOM 1511 O O . ILE A 1 176 ? -6.754 -5.641 6.209 1.00 84.56 176 ILE A O 1
ATOM 1515 N N . GLN A 1 177 ? -5.752 -3.657 5.954 1.00 85.56 177 GLN A N 1
ATOM 1516 C CA . GLN A 1 177 ? -7.019 -2.939 5.758 1.00 85.56 177 GLN A CA 1
ATOM 1517 C C . GLN A 1 177 ? -7.670 -3.263 4.407 1.00 85.56 177 GLN A C 1
ATOM 1519 O O . GLN A 1 177 ? -8.902 -3.317 4.334 1.00 85.56 177 GLN A O 1
ATOM 1524 N N . SER A 1 178 ? -6.887 -3.582 3.367 1.00 87.94 178 SER A N 1
ATOM 1525 C CA . SER A 1 178 ? -7.436 -4.091 2.102 1.00 87.94 178 SER A CA 1
ATOM 1526 C C . SER A 1 178 ? -8.134 -5.438 2.277 1.00 87.94 178 SER A C 1
ATOM 1528 O O . SER A 1 178 ? -9.201 -5.662 1.699 1.00 87.94 178 SER A O 1
ATOM 1530 N N . ASN A 1 179 ? -7.596 -6.307 3.137 1.00 87.12 179 ASN A N 1
ATOM 1531 C CA . ASN A 1 179 ? -8.087 -7.675 3.289 1.00 87.12 179 ASN A CA 1
ATOM 1532 C C . ASN A 1 179 ? -9.014 -7.907 4.500 1.00 87.12 179 ASN A C 1
ATOM 1534 O O . ASN A 1 179 ? -9.671 -8.949 4.584 1.00 87.12 179 ASN A O 1
ATOM 1538 N N . LEU A 1 180 ? -9.139 -6.936 5.411 1.00 88.25 180 LEU A N 1
ATOM 1539 C CA . LEU A 1 180 ? -9.962 -7.044 6.623 1.00 88.25 180 LEU A CA 1
ATOM 1540 C C . LEU A 1 180 ? -11.459 -7.231 6.327 1.00 88.25 180 LEU A C 1
ATOM 1542 O O . LEU A 1 180 ? -12.176 -7.863 7.106 1.00 88.25 180 LEU A O 1
ATOM 1546 N N . TYR A 1 181 ? -11.938 -6.696 5.201 1.00 86.88 181 TYR A N 1
ATOM 1547 C CA . TYR A 1 181 ? -13.333 -6.781 4.761 1.00 86.88 181 TYR A CA 1
ATOM 1548 C C . TYR A 1 181 ? -13.662 -8.162 4.179 1.00 86.88 181 TYR A C 1
ATOM 1550 O O . TYR A 1 181 ? -13.982 -8.313 3.001 1.00 86.88 181 TYR A O 1
ATOM 1558 N N . THR A 1 182 ? -13.600 -9.175 5.037 1.00 88.69 182 THR A N 1
ATOM 1559 C CA . THR A 1 182 ? -13.930 -10.567 4.733 1.00 88.69 182 THR A CA 1
ATOM 1560 C C . THR A 1 182 ? -15.107 -11.047 5.582 1.00 88.69 182 THR A C 1
ATOM 1562 O O . THR A 1 182 ? -15.338 -10.558 6.686 1.00 88.69 182 THR A O 1
ATOM 1565 N N . ASP A 1 183 ? -15.870 -12.003 5.060 1.00 89.75 183 ASP A N 1
ATOM 1566 C CA . ASP A 1 183 ? -16.878 -12.781 5.786 1.00 89.75 183 ASP A CA 1
ATOM 1567 C C . ASP A 1 183 ? -16.323 -14.118 6.316 1.00 89.75 183 ASP A C 1
ATOM 1569 O O . ASP A 1 183 ? -17.007 -14.845 7.042 1.00 89.75 183 ASP A O 1
ATOM 1573 N N . ASP A 1 184 ? -15.068 -14.434 5.990 1.00 93.81 184 ASP A N 1
ATOM 1574 C CA . ASP A 1 184 ? -14.386 -15.644 6.418 1.00 93.81 184 ASP A CA 1
ATOM 1575 C C . ASP A 1 184 ? -13.718 -15.434 7.783 1.00 93.81 184 ASP A C 1
ATOM 1577 O O . ASP A 1 184 ? -12.708 -14.741 7.931 1.00 93.81 184 ASP A O 1
ATOM 1581 N N . SER A 1 185 ? -14.267 -16.100 8.801 1.00 94.00 185 SER A N 1
ATOM 1582 C CA . SER A 1 185 ? -13.726 -16.077 10.162 1.00 94.00 185 SER A CA 1
ATOM 1583 C C . SER A 1 185 ? -12.268 -16.545 10.223 1.00 94.00 185 SER A C 1
ATOM 1585 O O . SER A 1 185 ? -11.511 -16.058 11.063 1.00 94.00 185 SER A O 1
ATOM 1587 N N . PHE A 1 186 ? -11.841 -17.470 9.359 1.00 94.12 186 PHE A N 1
ATOM 1588 C CA . PHE A 1 186 ? -10.457 -17.937 9.349 1.00 94.12 186 PHE A CA 1
ATOM 1589 C C . PHE A 1 186 ? -9.504 -16.827 8.899 1.00 94.12 186 PHE A C 1
ATOM 1591 O O . PHE A 1 186 ? -8.564 -16.517 9.629 1.00 94.12 186 PHE A O 1
ATOM 1598 N N . LYS A 1 187 ? -9.799 -16.183 7.763 1.00 93.50 187 LYS A N 1
ATOM 1599 C CA . LYS A 1 187 ? -9.012 -15.052 7.247 1.00 93.50 187 LYS A CA 1
ATOM 1600 C C . LYS A 1 187 ? -9.000 -13.883 8.225 1.00 93.50 187 LYS A C 1
ATOM 1602 O O . LYS A 1 187 ? -7.949 -13.340 8.535 1.00 93.50 187 LYS A O 1
ATOM 1607 N N . PHE A 1 188 ? -10.149 -13.553 8.809 1.00 95.12 188 PHE A N 1
ATOM 1608 C CA . PHE A 1 188 ? -10.218 -12.498 9.817 1.00 95.12 188 PHE A CA 1
ATOM 1609 C C . PHE A 1 188 ? -9.335 -12.784 11.040 1.00 95.12 188 PHE A C 1
ATOM 1611 O O . PHE A 1 188 ? -8.657 -11.892 11.544 1.00 95.12 188 PHE A O 1
ATOM 1618 N N . ASN A 1 189 ? -9.317 -14.030 11.525 1.00 94.81 189 ASN A N 1
ATOM 1619 C CA . ASN A 1 189 ? -8.454 -14.418 12.642 1.00 94.81 189 ASN A CA 1
ATOM 1620 C C . ASN A 1 189 ? -6.962 -14.368 12.279 1.00 94.81 189 ASN A C 1
ATOM 1622 O O . ASN A 1 189 ? -6.140 -14.117 13.160 1.00 94.81 189 ASN A O 1
ATOM 1626 N N . GLU A 1 190 ? -6.610 -14.608 11.015 1.00 94.19 190 GLU A N 1
ATOM 1627 C CA . GLU A 1 190 ? -5.246 -14.438 10.513 1.00 94.19 190 GLU A CA 1
ATOM 1628 C C . GLU A 1 190 ? -4.812 -12.969 10.583 1.00 94.19 190 GLU A C 1
ATOM 1630 O O . GLU A 1 190 ? -3.801 -12.685 11.225 1.00 94.19 190 GLU A O 1
ATOM 1635 N N . PHE A 1 191 ? -5.634 -12.038 10.091 1.00 92.31 191 PHE A N 1
ATOM 1636 C CA . PHE A 1 191 ? -5.358 -10.599 10.206 1.00 92.31 191 PHE A CA 1
ATOM 1637 C C . PHE A 1 191 ? -5.297 -10.127 11.658 1.00 92.31 191 PHE A C 1
ATOM 1639 O O . PHE A 1 191 ? -4.411 -9.373 12.046 1.00 92.31 191 PHE A O 1
ATOM 1646 N N . VAL A 1 192 ? -6.198 -10.612 12.515 1.00 94.31 192 VAL A N 1
ATOM 1647 C CA . VAL A 1 192 ? -6.157 -10.282 13.944 1.00 94.31 192 VAL A CA 1
ATOM 1648 C C . VAL A 1 192 ? -4.881 -10.799 14.611 1.00 94.31 192 VAL A C 1
ATOM 1650 O O . VAL A 1 192 ? -4.376 -10.164 15.537 1.00 94.31 192 VAL A O 1
ATOM 1653 N N . ARG A 1 193 ? -4.346 -11.949 14.189 1.00 94.31 193 ARG A N 1
ATOM 1654 C CA . ARG A 1 193 ? -3.061 -12.435 14.701 1.00 94.31 193 ARG A CA 1
ATOM 1655 C C . ARG A 1 193 ? -1.933 -11.479 14.317 1.00 94.31 193 ARG A C 1
ATOM 1657 O O . ARG A 1 193 ? -1.162 -11.127 15.198 1.00 94.31 193 ARG A O 1
ATOM 1664 N N . GLU A 1 194 ? -1.886 -11.023 13.071 1.00 92.31 194 GLU A N 1
ATOM 1665 C CA . GLU A 1 194 ? -0.883 -10.048 12.620 1.00 92.31 194 GLU A CA 1
ATOM 1666 C C . GLU A 1 194 ? -0.997 -8.722 13.379 1.00 92.31 194 GLU A C 1
ATOM 1668 O O . GLU A 1 194 ? 0.001 -8.193 13.859 1.00 92.31 194 GLU A O 1
ATOM 1673 N N . VAL A 1 195 ? -2.219 -8.229 13.611 1.00 93.00 195 VAL A N 1
ATOM 1674 C CA . VAL A 1 195 ? -2.431 -7.047 14.461 1.00 93.00 195 VAL A CA 1
ATOM 1675 C C . VAL A 1 195 ? -1.939 -7.293 15.889 1.00 93.00 195 VAL A C 1
ATOM 1677 O O . VAL A 1 195 ? -1.310 -6.424 16.480 1.00 93.00 195 VAL A O 1
ATOM 1680 N N . ASN A 1 196 ? -2.155 -8.479 16.459 1.00 94.75 196 ASN A N 1
ATOM 1681 C CA . ASN A 1 196 ? -1.639 -8.802 17.792 1.00 94.75 196 ASN A CA 1
ATOM 1682 C C . ASN A 1 196 ? -0.105 -8.875 17.850 1.00 94.75 196 ASN A C 1
ATOM 1684 O O . ASN A 1 196 ? 0.457 -8.533 18.887 1.00 94.75 196 ASN A O 1
ATOM 1688 N N . GLU A 1 197 ? 0.551 -9.327 16.783 1.00 93.62 197 GLU A N 1
ATOM 1689 C CA . GLU A 1 197 ? 2.015 -9.315 16.658 1.00 93.62 197 GLU A CA 1
ATOM 1690 C C . GLU A 1 197 ? 2.530 -7.875 16.521 1.00 93.62 197 GLU A C 1
ATOM 1692 O O . GLU A 1 197 ? 3.517 -7.500 17.154 1.00 9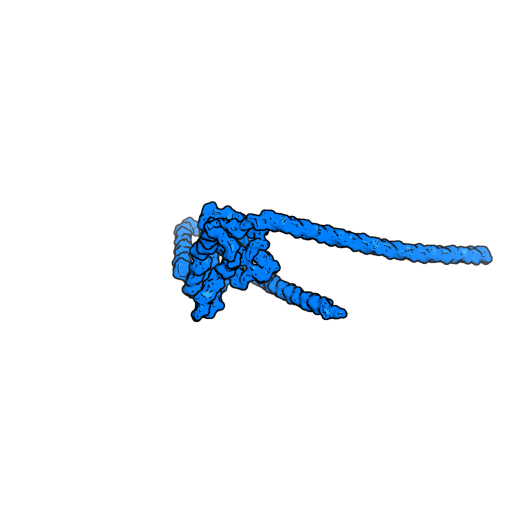3.62 197 GLU A O 1
ATOM 1697 N N . MET A 1 198 ? 1.804 -7.027 15.785 1.00 91.88 198 MET A N 1
ATOM 1698 C CA . MET A 1 198 ? 2.105 -5.601 15.707 1.00 91.88 198 MET A CA 1
ATOM 1699 C C . MET A 1 198 ? 2.004 -4.930 17.081 1.00 91.88 198 MET A C 1
ATOM 1701 O O . MET A 1 198 ? 2.938 -4.220 17.445 1.00 91.88 198 MET A O 1
ATOM 1705 N N . LEU A 1 199 ? 0.943 -5.196 17.858 1.00 96.00 199 LEU A N 1
ATOM 1706 C CA . LEU A 1 199 ? 0.790 -4.693 19.233 1.00 96.00 199 LEU A CA 1
ATOM 1707 C C . LEU A 1 199 ? 2.018 -5.028 20.088 1.00 96.00 199 LEU A C 1
ATOM 1709 O O . LEU A 1 199 ? 2.554 -4.163 20.774 1.00 96.00 199 LEU A O 1
ATOM 1713 N N . GLU A 1 200 ? 2.488 -6.275 20.021 1.00 96.12 200 GLU A N 1
ATOM 1714 C CA . GLU A 1 200 ? 3.658 -6.735 20.780 1.00 96.12 200 GLU A CA 1
ATOM 1715 C C . GLU A 1 200 ? 4.941 -6.001 20.368 1.00 96.12 200 GLU A C 1
ATOM 1717 O O . GLU A 1 200 ? 5.811 -5.778 21.204 1.00 96.12 200 GLU A O 1
ATOM 1722 N N . SER A 1 201 ? 5.029 -5.579 19.106 1.00 94.56 201 SER A N 1
ATOM 1723 C CA . SER A 1 201 ? 6.157 -4.820 18.560 1.00 94.56 201 SER A CA 1
ATOM 1724 C C . SER A 1 201 ? 6.064 -3.298 18.746 1.00 94.56 201 SER A C 1
ATOM 1726 O O . SER A 1 201 ? 6.970 -2.591 18.303 1.00 94.56 201 SER A O 1
ATOM 1728 N N . LEU A 1 202 ? 4.963 -2.776 19.297 1.00 94.94 202 LEU A N 1
ATOM 1729 C CA . LEU A 1 202 ? 4.839 -1.354 19.624 1.00 94.94 202 LEU A CA 1
ATOM 1730 C C . LEU A 1 202 ? 5.651 -1.034 20.880 1.00 94.94 202 LEU A C 1
ATOM 1732 O O . LEU A 1 202 ? 5.576 -1.756 21.879 1.00 94.94 202 LEU A O 1
ATOM 1736 N N . GLU A 1 203 ? 6.388 0.069 20.822 1.00 94.69 203 GLU A N 1
ATOM 1737 C CA . GLU A 1 203 ? 7.069 0.640 21.980 1.00 94.69 203 GLU A CA 1
ATOM 1738 C C . GLU A 1 203 ? 6.069 1.372 22.895 1.00 94.69 203 GLU A C 1
ATOM 1740 O O . GLU A 1 203 ? 4.959 1.693 22.457 1.00 94.69 203 GLU A O 1
ATOM 1745 N N . PRO A 1 204 ? 6.415 1.603 24.177 1.00 95.50 204 PRO A N 1
ATOM 1746 C CA . PRO A 1 204 ? 5.633 2.474 25.048 1.00 95.50 204 PRO A CA 1
ATOM 1747 C C . PRO A 1 204 ? 5.419 3.854 24.418 1.00 95.50 204 PRO A C 1
ATOM 1749 O O . PRO A 1 204 ? 6.259 4.330 23.650 1.00 95.50 204 PRO A O 1
ATOM 1752 N N . TYR A 1 205 ? 4.293 4.489 24.742 1.00 95.44 205 TYR A N 1
ATOM 1753 C CA . TYR A 1 205 ? 4.017 5.825 24.238 1.00 95.44 205 TYR A CA 1
ATOM 1754 C C . TYR A 1 205 ? 5.020 6.833 24.805 1.00 95.44 205 TYR A C 1
ATOM 1756 O O . TYR A 1 205 ? 5.324 6.828 25.999 1.00 95.44 205 TYR A O 1
ATOM 1764 N N . ASP A 1 206 ? 5.491 7.714 23.931 1.00 92.75 206 ASP A N 1
ATOM 1765 C CA . ASP A 1 206 ? 6.270 8.898 24.270 1.00 92.75 206 ASP A CA 1
ATOM 1766 C C . ASP A 1 206 ? 5.609 10.092 23.569 1.00 92.75 206 ASP A C 1
ATOM 1768 O O . ASP A 1 206 ? 5.261 10.009 22.389 1.00 92.75 206 ASP A O 1
ATOM 1772 N N . GLU A 1 207 ? 5.428 11.204 24.282 1.00 90.56 207 GLU A N 1
ATOM 1773 C CA . GLU A 1 207 ? 4.828 12.434 23.749 1.00 90.56 207 GLU A CA 1
ATOM 1774 C C . GLU A 1 207 ? 5.567 12.945 22.499 1.00 90.56 207 GLU A C 1
ATOM 1776 O O . GLU A 1 207 ? 4.946 13.506 21.591 1.00 90.56 207 GLU A O 1
ATOM 1781 N N . ARG A 1 208 ? 6.877 12.672 22.393 1.00 87.38 208 ARG A N 1
ATOM 1782 C CA . ARG A 1 208 ? 7.698 12.981 21.210 1.00 87.38 208 ARG A CA 1
ATOM 1783 C C . ARG A 1 208 ? 7.164 12.323 19.938 1.00 87.38 208 ARG A C 1
ATOM 1785 O O . ARG A 1 208 ? 7.266 12.904 18.866 1.00 87.38 208 ARG A O 1
ATOM 1792 N N . GLN A 1 209 ? 6.516 11.159 20.029 1.00 86.94 209 GLN A N 1
ATOM 1793 C CA . GLN A 1 209 ? 5.935 10.456 18.872 1.00 86.94 209 GLN A CA 1
ATOM 1794 C C . GLN A 1 209 ? 4.806 11.248 18.185 1.00 86.94 209 GLN A C 1
ATOM 1796 O O . GLN A 1 209 ? 4.490 11.004 17.010 1.00 86.94 209 GLN A O 1
ATOM 1801 N N . ASP A 1 210 ? 4.188 12.185 18.912 1.00 85.25 210 ASP A N 1
ATOM 1802 C CA . ASP A 1 210 ? 3.096 13.031 18.424 1.00 85.25 210 ASP A CA 1
ATOM 1803 C C . ASP A 1 210 ? 3.530 14.446 18.050 1.00 85.25 210 ASP A C 1
ATOM 1805 O O . ASP A 1 210 ? 2.859 15.066 17.224 1.00 85.25 210 ASP A O 1
ATOM 1809 N N . GLN A 1 211 ? 4.671 14.925 18.553 1.00 79.12 211 GLN A N 1
ATOM 1810 C CA . GLN A 1 211 ? 5.242 16.224 18.168 1.00 79.12 211 GLN A CA 1
ATOM 1811 C C . GLN A 1 211 ? 5.449 16.313 16.648 1.00 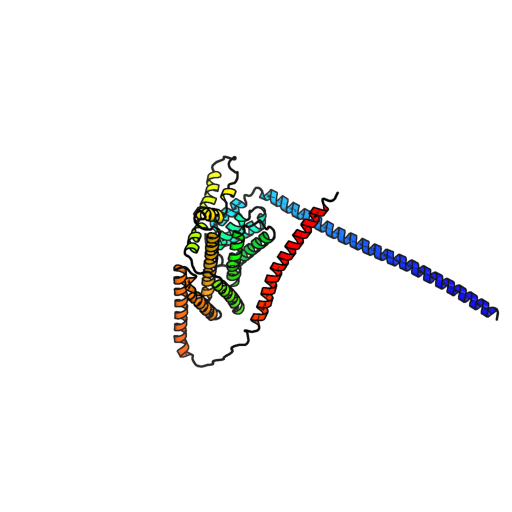79.12 211 GLN A C 1
ATOM 1813 O O . GLN A 1 211 ? 5.082 17.293 16.002 1.00 79.12 211 GLN A O 1
ATOM 1818 N N . TYR A 1 212 ? 5.915 15.218 16.050 1.00 66.00 212 TYR A N 1
ATOM 1819 C CA . TYR A 1 212 ? 6.181 15.108 14.614 1.00 66.00 212 TYR A CA 1
ATOM 1820 C C . TYR A 1 212 ? 4.955 14.816 13.748 1.00 66.00 212 TYR A C 1
ATOM 1822 O O . TYR A 1 212 ? 5.057 14.747 12.518 1.00 66.00 212 TYR A O 1
ATOM 1830 N N . ASN A 1 213 ? 3.781 14.634 14.358 1.00 65.19 213 ASN A N 1
ATOM 1831 C CA . ASN A 1 213 ? 2.559 14.352 13.612 1.00 65.19 213 ASN A CA 1
ATOM 1832 C C . ASN A 1 213 ? 2.147 15.558 12.741 1.00 65.19 213 ASN A C 1
ATOM 1834 O O . ASN A 1 213 ? 1.716 15.375 11.599 1.00 65.19 213 ASN A O 1
ATOM 1838 N N . ASP A 1 214 ? 2.370 16.778 13.244 1.00 51.19 214 ASP A N 1
ATOM 1839 C CA . ASP A 1 214 ? 2.070 18.038 12.548 1.00 51.19 214 ASP A CA 1
ATOM 1840 C C . ASP A 1 214 ? 3.127 18.418 11.497 1.00 51.19 214 ASP A C 1
ATOM 1842 O O . ASP A 1 214 ? 2.808 19.035 10.473 1.00 51.19 214 ASP A O 1
ATOM 1846 N N . LEU A 1 215 ? 4.380 18.005 11.709 1.00 50.22 215 LEU A N 1
ATOM 1847 C CA . LEU A 1 215 ? 5.520 18.356 10.856 1.00 50.22 215 LEU A CA 1
ATOM 1848 C C . LEU A 1 215 ? 5.426 17.729 9.459 1.00 50.22 215 LEU A C 1
ATOM 1850 O O . LEU A 1 215 ? 5.763 18.363 8.463 1.00 50.22 215 LEU A O 1
ATOM 1854 N N . CYS A 1 216 ? 4.832 16.543 9.349 1.00 49.31 216 CYS A N 1
ATOM 1855 C CA . CYS A 1 216 ? 4.681 15.850 8.067 1.00 49.31 216 CYS A CA 1
ATOM 1856 C C . CYS A 1 216 ? 3.383 16.201 7.322 1.00 49.31 216 CYS A C 1
ATOM 1858 O O . CYS A 1 216 ? 3.051 15.579 6.314 1.00 49.31 216 CYS A O 1
ATOM 1860 N N . CYS A 1 217 ? 2.591 17.131 7.862 1.00 49.81 217 CYS A N 1
ATOM 1861 C CA . CYS A 1 217 ? 1.181 17.243 7.506 1.00 49.81 217 CYS A CA 1
ATOM 1862 C C . CYS A 1 217 ? 0.640 18.662 7.484 1.00 49.81 217 CYS A C 1
ATOM 1864 O O . CYS A 1 217 ? -0.580 18.837 7.384 1.00 49.81 217 CYS A O 1
ATOM 1866 N N . SER A 1 218 ? 1.471 19.702 7.549 1.00 45.75 218 SER A N 1
ATOM 1867 C CA . SER A 1 218 ? 0.871 21.004 7.339 1.00 45.75 218 SER A CA 1
ATOM 1868 C C . SER A 1 218 ? 0.410 21.051 5.877 1.00 45.75 218 SER A C 1
ATOM 1870 O O . SER A 1 218 ? 1.193 21.109 4.929 1.00 45.75 218 SER A O 1
ATOM 1872 N N . GLN A 1 219 ? -0.913 21.065 5.680 1.00 50.06 219 GLN A N 1
ATOM 1873 C CA . GLN A 1 219 ? -1.522 21.582 4.458 1.00 50.06 219 GLN A CA 1
ATOM 1874 C C . GLN A 1 219 ? -0.851 22.895 4.063 1.00 50.06 219 GLN A C 1
ATOM 1876 O O . GLN A 1 219 ? -0.907 23.254 2.907 1.00 50.06 219 GLN A O 1
ATOM 1881 N N . THR A 1 220 ? -0.250 23.614 5.010 1.00 48.12 220 THR A N 1
ATOM 1882 C CA . THR A 1 220 ? 0.629 24.758 4.825 1.00 48.12 220 THR A CA 1
ATOM 1883 C C . THR A 1 220 ? 1.895 24.444 4.029 1.00 48.12 220 THR A C 1
ATOM 1885 O O . THR A 1 220 ? 2.192 25.235 3.161 1.00 48.12 220 THR A O 1
ATOM 1888 N N . ILE A 1 221 ? 2.620 23.343 4.240 1.00 53.94 221 ILE A N 1
ATOM 1889 C CA . ILE A 1 221 ? 3.772 22.937 3.411 1.00 53.94 221 ILE A CA 1
ATOM 1890 C C . ILE A 1 221 ? 3.284 22.526 2.030 1.00 53.94 221 ILE A C 1
ATOM 1892 O O . ILE A 1 221 ? 3.747 23.075 1.046 1.00 53.94 221 ILE A O 1
ATOM 1896 N N . VAL A 1 222 ? 2.263 21.673 1.945 1.00 53.91 222 VAL A N 1
ATOM 1897 C CA . VAL A 1 222 ? 1.664 21.283 0.659 1.00 53.91 222 VAL A CA 1
ATOM 1898 C C . VAL A 1 222 ? 1.129 22.519 -0.092 1.00 53.91 222 VAL A C 1
ATOM 1900 O O . VAL A 1 222 ? 1.407 22.707 -1.268 1.00 53.91 222 VAL A O 1
ATOM 1903 N N . LYS A 1 223 ? 0.436 23.441 0.589 1.00 57.75 223 LYS A N 1
ATOM 1904 C CA . LYS A 1 223 ? -0.028 24.722 0.023 1.00 57.75 223 LYS A CA 1
ATOM 1905 C C . LYS A 1 223 ? 1.119 25.682 -0.272 1.00 57.75 223 LYS A C 1
ATOM 1907 O O . LYS A 1 223 ? 0.988 26.387 -1.253 1.00 57.75 223 LYS A O 1
ATOM 1912 N N . LYS A 1 224 ? 2.199 25.733 0.514 1.00 60.22 224 LYS A N 1
ATOM 1913 C CA . LYS A 1 224 ? 3.385 26.574 0.259 1.00 60.22 224 LYS A CA 1
ATOM 1914 C C . LYS A 1 224 ? 4.130 26.063 -0.970 1.00 60.22 224 LYS A C 1
ATOM 1916 O O . LYS A 1 224 ? 4.342 26.840 -1.891 1.00 60.22 224 LYS A O 1
ATOM 1921 N N . LEU A 1 225 ? 4.393 24.758 -1.038 1.00 54.88 225 LEU A N 1
ATOM 1922 C CA . LEU A 1 225 ? 4.933 24.066 -2.211 1.00 54.88 225 LEU A CA 1
ATOM 1923 C C . LEU A 1 225 ? 4.076 24.335 -3.460 1.00 54.88 225 LEU A C 1
ATOM 1925 O O . LEU A 1 225 ? 4.608 24.534 -4.545 1.00 54.88 225 LEU A O 1
ATOM 1929 N N . PHE A 1 226 ? 2.748 24.415 -3.315 1.00 54.75 226 PHE A N 1
ATOM 1930 C CA . PHE A 1 226 ? 1.840 24.684 -4.439 1.00 54.75 226 PHE A CA 1
ATOM 1931 C C . PHE A 1 226 ? 1.511 26.167 -4.692 1.00 54.75 226 PHE A C 1
ATOM 1933 O O . PHE A 1 226 ? 1.013 26.495 -5.768 1.00 54.75 226 PHE A O 1
ATOM 1940 N N . GLN A 1 227 ? 1.758 27.076 -3.747 1.00 57.38 227 GLN A N 1
ATOM 1941 C CA . GLN A 1 227 ? 1.573 28.524 -3.915 1.00 57.38 227 GLN A CA 1
ATOM 1942 C C . GLN A 1 227 ? 2.777 29.148 -4.615 1.00 57.38 227 GLN A C 1
ATOM 1944 O O . GLN A 1 227 ? 2.563 29.940 -5.526 1.00 57.38 227 GLN A O 1
ATOM 1949 N N . ILE A 1 228 ? 3.999 28.698 -4.296 1.00 54.78 228 ILE A N 1
ATOM 1950 C CA . ILE A 1 228 ? 5.234 29.128 -4.977 1.00 54.78 228 ILE A CA 1
ATOM 1951 C C . ILE A 1 228 ? 5.099 28.955 -6.501 1.00 54.78 228 ILE A C 1
ATOM 1953 O O . ILE A 1 228 ? 5.370 29.883 -7.254 1.00 54.78 228 ILE A O 1
ATOM 1957 N N . LYS A 1 229 ? 4.520 27.836 -6.957 1.00 51.75 229 LYS A N 1
ATOM 1958 C CA . LYS A 1 229 ? 4.292 27.571 -8.388 1.00 51.75 229 LYS A CA 1
ATOM 1959 C C . LYS A 1 229 ? 3.287 28.525 -9.068 1.00 51.75 229 LYS A C 1
ATOM 1961 O O . LYS A 1 229 ? 3.429 28.807 -10.249 1.00 51.75 229 LYS A O 1
ATOM 1966 N N . ASN A 1 230 ? 2.271 29.030 -8.356 1.00 51.38 230 ASN A N 1
ATOM 1967 C CA . ASN A 1 230 ? 1.253 29.922 -8.946 1.00 51.38 230 ASN A CA 1
ATOM 1968 C C . ASN A 1 230 ? 1.695 31.396 -9.003 1.00 51.38 230 ASN A C 1
ATOM 1970 O O . ASN A 1 230 ? 1.209 32.149 -9.849 1.00 51.38 230 ASN A O 1
ATOM 1974 N N . ASP A 1 231 ? 2.582 31.817 -8.100 1.00 52.25 231 ASP A N 1
ATOM 1975 C CA . ASP A 1 231 ? 3.093 33.192 -8.061 1.00 52.25 231 ASP A CA 1
ATOM 1976 C C . ASP A 1 231 ? 4.192 33.428 -9.118 1.00 52.25 231 ASP A C 1
ATOM 1978 O O . ASP A 1 231 ? 4.377 34.554 -9.584 1.00 52.25 231 ASP A O 1
ATOM 1982 N N . GLU A 1 232 ? 4.858 32.367 -9.577 1.00 51.50 232 GLU A N 1
ATOM 1983 C CA . GLU A 1 232 ? 5.885 32.416 -10.624 1.00 51.50 232 GLU A CA 1
ATOM 1984 C C . GLU A 1 232 ? 5.322 32.360 -12.048 1.00 51.50 232 GLU A C 1
ATOM 1986 O O . GLU A 1 232 ? 5.849 33.031 -12.929 1.00 51.50 232 GLU A O 1
ATOM 1991 N N . ASP A 1 233 ? 4.187 31.691 -12.282 1.00 51.25 233 ASP A N 1
ATOM 1992 C CA . ASP A 1 233 ? 3.493 31.742 -13.583 1.00 51.25 233 ASP A CA 1
ATOM 1993 C C . ASP A 1 233 ? 2.976 33.160 -13.929 1.00 51.25 233 ASP A C 1
ATOM 1995 O O . ASP A 1 233 ? 2.650 33.450 -15.082 1.00 51.25 233 ASP A O 1
ATOM 1999 N N . ASN A 1 234 ? 2.925 34.068 -12.944 1.00 53.19 234 ASN A N 1
ATOM 2000 C CA . ASN A 1 234 ? 2.618 35.487 -13.145 1.00 53.19 234 ASN A CA 1
ATOM 2001 C C . ASN A 1 234 ? 3.866 36.379 -13.308 1.00 53.19 234 ASN A C 1
ATOM 2003 O O . ASN A 1 234 ? 3.725 37.528 -13.733 1.00 53.19 234 ASN A O 1
ATOM 2007 N N . ASN A 1 235 ? 5.071 35.874 -13.016 1.00 53.41 235 ASN A N 1
ATOM 2008 C CA . ASN A 1 235 ? 6.337 36.595 -13.152 1.00 53.41 235 ASN A CA 1
ATOM 2009 C C . ASN A 1 235 ? 7.209 35.916 -14.218 1.00 53.41 235 ASN A C 1
ATOM 2011 O O . ASN A 1 235 ? 7.882 34.923 -13.979 1.00 53.41 235 ASN A O 1
ATOM 2015 N N . ASN A 1 236 ? 7.196 36.496 -15.416 1.00 48.19 236 ASN A N 1
ATOM 2016 C CA . ASN A 1 236 ? 7.819 36.008 -16.651 1.00 48.19 236 ASN A CA 1
ATOM 2017 C C . ASN A 1 236 ? 9.372 36.067 -16.662 1.00 48.19 236 ASN A C 1
ATOM 2019 O O . ASN A 1 236 ? 9.965 36.404 -17.685 1.00 48.19 236 ASN A O 1
ATOM 2023 N N . ASP A 1 237 ? 10.044 35.787 -15.542 1.00 51.34 237 ASP A N 1
ATOM 2024 C CA . ASP A 1 237 ? 11.510 35.768 -15.456 1.00 51.34 237 ASP A CA 1
ATOM 2025 C C . ASP A 1 237 ? 12.044 34.338 -15.653 1.00 51.34 237 ASP A C 1
ATOM 2027 O O . ASP A 1 237 ? 12.136 33.527 -14.733 1.00 51.34 237 ASP A O 1
ATOM 2031 N N . GLU A 1 238 ? 12.429 34.024 -16.892 1.00 51.44 238 GLU A N 1
ATOM 2032 C CA . GLU A 1 238 ? 12.903 32.701 -17.339 1.00 51.44 238 GLU A CA 1
ATOM 2033 C C . GLU A 1 238 ? 14.249 32.247 -16.720 1.00 51.44 238 GLU A C 1
ATOM 2035 O O . GLU A 1 238 ? 14.697 31.135 -16.989 1.00 51.44 238 GLU A O 1
ATOM 2040 N N . ASN A 1 239 ? 14.884 33.054 -15.861 1.00 48.16 239 ASN A N 1
ATOM 2041 C CA . ASN A 1 239 ? 16.247 32.820 -15.356 1.00 48.16 239 ASN A CA 1
ATOM 2042 C C . ASN A 1 239 ? 16.347 32.335 -13.892 1.00 48.16 239 ASN A C 1
ATOM 2044 O O . ASN A 1 239 ? 17.456 32.263 -13.369 1.00 48.16 239 ASN A O 1
ATOM 2048 N N . GLN A 1 240 ? 15.241 31.986 -13.221 1.00 48.44 240 GLN A N 1
ATOM 2049 C CA . GLN A 1 240 ? 15.250 31.456 -11.836 1.00 48.44 240 GLN A CA 1
ATOM 2050 C C . GLN A 1 240 ? 14.713 30.019 -11.699 1.00 48.44 240 GLN A C 1
ATOM 2052 O O . GLN A 1 240 ? 14.368 29.580 -10.608 1.00 48.44 240 GLN A O 1
ATOM 2057 N N . ARG A 1 241 ? 14.680 29.245 -12.791 1.00 48.06 241 ARG A N 1
ATOM 2058 C CA . ARG A 1 241 ? 14.250 27.831 -12.774 1.00 48.06 241 ARG A CA 1
ATOM 2059 C C . ARG A 1 241 ? 15.316 26.841 -12.278 1.00 48.06 241 ARG A C 1
ATOM 2061 O O . ARG A 1 241 ? 15.110 25.634 -12.390 1.00 48.06 241 ARG A O 1
ATOM 2068 N N . GLU A 1 242 ? 16.447 27.315 -11.756 1.00 40.94 242 GLU A N 1
ATOM 2069 C CA . GLU A 1 242 ? 17.431 26.439 -11.118 1.00 40.94 242 GLU A CA 1
ATOM 2070 C C . GLU A 1 242 ? 16.950 26.038 -9.714 1.00 40.94 242 GLU A C 1
ATOM 2072 O O . GLU A 1 242 ? 16.988 26.807 -8.760 1.00 40.94 242 GLU A O 1
ATOM 2077 N N . ASP A 1 243 ? 16.501 24.784 -9.646 1.00 46.91 243 ASP A N 1
ATOM 2078 C CA . ASP A 1 243 ? 16.523 23.901 -8.480 1.00 46.91 243 ASP A CA 1
ATOM 2079 C C . ASP A 1 243 ? 15.534 24.167 -7.329 1.00 46.91 243 ASP A C 1
ATOM 2081 O O . ASP A 1 243 ? 15.852 24.026 -6.150 1.00 46.91 243 ASP A O 1
ATOM 2085 N N . GLN A 1 244 ? 14.272 24.449 -7.655 1.00 42.69 244 GLN A N 1
ATOM 2086 C CA . GLN A 1 244 ? 13.168 24.416 -6.676 1.00 42.69 244 GLN A CA 1
ATOM 2087 C C . GLN A 1 244 ? 12.934 23.027 -6.056 1.00 42.69 244 GLN A C 1
ATOM 2089 O O . GLN A 1 244 ? 12.298 22.925 -5.009 1.00 42.69 244 GLN A O 1
ATOM 2094 N N . LEU A 1 245 ? 13.467 21.963 -6.671 1.00 41.94 245 LEU A N 1
ATOM 2095 C CA . LEU A 1 245 ? 13.436 20.606 -6.125 1.00 41.94 245 LEU A CA 1
ATOM 2096 C C . LEU A 1 245 ? 14.491 20.387 -5.027 1.00 41.94 245 LEU A C 1
ATOM 2098 O O . LEU A 1 245 ? 14.255 19.581 -4.133 1.00 41.94 245 LEU A O 1
ATOM 2102 N N . SER A 1 246 ? 15.595 21.143 -5.008 1.00 45.97 246 SER A N 1
ATOM 2103 C CA . SER A 1 246 ? 16.508 21.161 -3.850 1.00 45.97 246 SER A CA 1
ATOM 2104 C C . SER A 1 246 ? 15.868 21.749 -2.582 1.00 45.97 246 SER A C 1
ATOM 2106 O O . SER A 1 246 ? 16.224 21.351 -1.475 1.00 45.97 246 SER A O 1
ATOM 2108 N N . LEU A 1 247 ? 14.867 22.629 -2.736 1.00 45.19 247 LEU A N 1
ATOM 2109 C CA . LEU A 1 247 ? 13.972 23.106 -1.664 1.00 45.19 247 LEU A CA 1
ATOM 2110 C C . LEU A 1 247 ? 12.890 22.084 -1.287 1.00 45.19 247 LEU A C 1
ATOM 2112 O O . LEU A 1 247 ? 12.200 22.241 -0.286 1.00 45.19 247 LEU A O 1
ATOM 2116 N N . GLN A 1 248 ? 12.743 21.037 -2.095 1.00 45.22 248 GLN A N 1
ATOM 2117 C CA . GLN A 1 248 ? 11.945 19.852 -1.817 1.00 45.22 248 GLN A CA 1
ATOM 2118 C C . GLN A 1 248 ? 12.820 18.756 -1.190 1.00 45.22 248 GLN A C 1
ATOM 2120 O O . GLN A 1 248 ? 12.493 17.569 -1.293 1.00 45.22 248 GLN A O 1
ATOM 2125 N N . LYS A 1 249 ? 13.916 19.149 -0.510 1.00 49.59 249 LYS A N 1
ATOM 2126 C CA . LYS A 1 249 ? 14.512 18.332 0.549 1.00 49.59 249 LYS A CA 1
ATOM 2127 C C . LYS A 1 249 ? 13.363 17.800 1.382 1.00 49.59 249 LYS A C 1
ATOM 2129 O O . LYS A 1 249 ? 12.456 18.546 1.753 1.00 49.59 249 LYS A O 1
ATOM 2134 N N . CYS A 1 250 ? 13.351 16.482 1.529 1.00 54.41 250 CYS A N 1
ATOM 2135 C CA . CYS A 1 250 ? 12.228 15.734 2.062 1.00 54.41 250 CYS A CA 1
ATOM 2136 C C . CYS A 1 250 ? 11.700 16.481 3.295 1.00 54.41 250 CYS A C 1
ATOM 2138 O O . CYS A 1 250 ? 12.505 16.836 4.149 1.00 54.41 250 CYS A O 1
ATOM 2140 N N . VAL A 1 251 ? 10.392 16.755 3.398 1.00 57.12 251 VAL A N 1
ATOM 2141 C CA . VAL A 1 251 ? 9.824 17.430 4.590 1.00 57.12 251 VAL A CA 1
ATOM 2142 C C . VAL A 1 251 ? 10.365 16.775 5.861 1.00 57.12 251 VAL A C 1
ATOM 2144 O O . VAL A 1 251 ? 10.717 17.446 6.815 1.00 57.12 251 VAL A O 1
ATOM 2147 N N . TYR A 1 252 ? 10.539 15.459 5.800 1.00 60.62 252 TYR A N 1
ATOM 2148 C CA . TYR A 1 252 ? 11.239 14.638 6.769 1.00 60.62 252 TYR A CA 1
ATOM 2149 C C . TYR A 1 252 ? 12.684 15.093 7.046 1.00 60.62 252 TYR A C 1
ATOM 2151 O O . TYR A 1 252 ? 13.001 15.380 8.188 1.00 60.62 252 TYR A O 1
ATOM 2159 N N . GLU A 1 253 ? 13.545 15.221 6.035 1.00 64.50 253 GLU A N 1
ATOM 2160 C CA . GLU A 1 253 ? 14.933 15.686 6.184 1.00 64.50 253 GLU A CA 1
ATOM 2161 C C . GLU A 1 253 ? 15.029 17.109 6.738 1.00 64.50 253 GLU A C 1
ATOM 2163 O O . GLU A 1 253 ? 15.832 17.347 7.629 1.00 64.50 253 GLU A O 1
ATOM 2168 N N . GLU A 1 254 ? 14.220 18.062 6.265 1.00 61.69 254 GLU A N 1
ATOM 2169 C CA . GLU A 1 254 ? 14.271 19.435 6.794 1.00 61.69 254 GLU A CA 1
ATOM 2170 C C . GLU A 1 254 ? 13.804 19.511 8.249 1.00 61.69 254 GLU A C 1
ATOM 2172 O O . GLU A 1 254 ? 14.392 20.238 9.050 1.00 61.69 254 GLU A O 1
ATOM 2177 N N . VAL A 1 255 ? 12.776 18.736 8.597 1.00 61.03 255 VAL A N 1
ATOM 2178 C CA . VAL A 1 255 ? 12.271 18.618 9.968 1.00 61.03 255 VAL A CA 1
ATOM 2179 C C . VAL A 1 255 ? 13.309 17.961 10.873 1.00 61.03 255 VAL A C 1
ATOM 2181 O O . VAL A 1 255 ? 13.568 18.463 11.964 1.00 61.03 255 VAL A O 1
ATOM 2184 N N . PHE A 1 256 ? 13.946 16.882 10.414 1.00 65.38 256 PHE A N 1
ATOM 2185 C CA . PHE A 1 256 ? 15.000 16.217 11.175 1.00 65.38 256 PHE A CA 1
ATOM 2186 C C . PHE A 1 256 ? 16.223 17.122 11.346 1.00 65.38 256 PHE A C 1
ATOM 2188 O O . PHE A 1 256 ? 16.758 17.194 12.446 1.00 65.38 256 PHE A O 1
ATOM 2195 N N . ILE A 1 257 ? 16.611 17.888 10.320 1.00 66.25 257 ILE A N 1
ATOM 2196 C CA . ILE A 1 257 ? 17.732 18.834 10.407 1.00 66.25 257 ILE A CA 1
ATOM 2197 C C . ILE A 1 257 ? 17.442 19.944 11.429 1.00 66.25 257 ILE A C 1
ATOM 2199 O O . ILE A 1 257 ? 18.307 20.230 12.253 1.00 66.25 257 ILE A O 1
ATOM 2203 N N . GLN A 1 258 ? 16.248 20.549 11.415 1.00 63.22 258 GLN A N 1
ATOM 2204 C CA . GLN A 1 258 ? 15.915 21.669 12.311 1.00 63.22 258 GLN A CA 1
ATOM 2205 C C . GLN A 1 258 ? 15.873 21.273 13.792 1.00 63.22 258 GLN A C 1
ATOM 2207 O O . GLN A 1 258 ? 16.207 22.092 14.643 1.00 63.22 258 GLN A O 1
ATOM 2212 N N . GLU A 1 259 ? 15.485 20.036 14.103 1.00 59.72 259 GLU A N 1
ATOM 2213 C CA . GLU A 1 259 ? 15.405 19.554 15.489 1.00 59.72 259 GLU A CA 1
ATOM 2214 C C . GLU A 1 259 ? 16.653 18.782 15.955 1.00 59.72 259 GLU A C 1
ATOM 2216 O O . GLU A 1 259 ? 16.840 18.570 17.152 1.00 59.72 259 GLU A O 1
ATOM 2221 N N . SER A 1 260 ? 17.556 18.421 15.035 1.00 58.31 260 SER A N 1
ATOM 2222 C CA . SER A 1 260 ? 18.819 17.724 15.344 1.00 58.31 260 SER A CA 1
ATOM 2223 C C . SER A 1 260 ? 19.874 18.577 16.056 1.00 58.31 260 SER A C 1
ATOM 2225 O O . SER A 1 260 ? 20.905 18.051 16.470 1.00 58.31 260 SER A O 1
ATOM 2227 N N . GLU A 1 261 ? 19.657 19.888 16.213 1.00 63.03 261 GLU A N 1
ATOM 2228 C CA . GLU A 1 261 ? 20.627 20.752 16.898 1.00 63.03 261 GLU A CA 1
ATOM 2229 C C . GLU A 1 261 ? 20.733 20.449 18.412 1.00 63.03 261 GLU A C 1
ATOM 2231 O O . GLU A 1 261 ? 21.730 20.826 19.032 1.00 63.03 261 GLU A O 1
ATOM 2236 N N . GLU A 1 262 ? 19.766 19.725 19.000 1.00 60.25 262 GLU A N 1
ATOM 2237 C CA . GLU A 1 262 ? 19.729 19.406 20.441 1.00 60.25 262 GLU A CA 1
ATOM 2238 C C . GLU A 1 262 ? 19.656 17.899 20.785 1.00 60.25 262 GLU A C 1
ATOM 2240 O O . GLU A 1 262 ? 20.163 17.511 21.840 1.00 60.25 262 GLU A O 1
ATOM 2245 N N . ASP A 1 263 ? 19.096 17.046 19.917 1.00 63.31 263 ASP A N 1
ATOM 2246 C CA . ASP A 1 263 ? 18.903 15.599 20.140 1.00 63.31 263 ASP A CA 1
ATOM 2247 C C . ASP A 1 263 ? 19.575 14.743 19.036 1.00 63.31 263 ASP A C 1
ATOM 2249 O O . ASP A 1 263 ? 19.735 15.180 17.896 1.00 63.31 263 ASP A O 1
ATOM 2253 N N . ASP A 1 264 ? 19.938 13.489 19.350 1.00 80.19 264 ASP A N 1
ATOM 2254 C CA . ASP A 1 264 ? 20.464 12.529 18.364 1.00 80.19 264 ASP A CA 1
ATOM 2255 C C . ASP A 1 264 ? 19.435 12.324 17.229 1.00 80.19 264 ASP A C 1
ATOM 2257 O O . ASP A 1 264 ? 18.377 11.733 17.454 1.00 80.19 264 ASP A O 1
ATOM 2261 N N . GLU A 1 265 ? 19.748 12.755 16.001 1.00 79.06 265 GLU A N 1
ATOM 2262 C CA . GLU A 1 265 ? 18.887 12.665 14.799 1.00 79.06 265 GLU A CA 1
ATOM 2263 C C . GLU A 1 265 ? 18.222 11.283 14.638 1.00 79.06 265 GLU A C 1
ATOM 2265 O O . GLU A 1 265 ? 17.038 11.161 14.322 1.00 79.06 265 GLU A O 1
ATOM 2270 N N . GLN A 1 266 ? 18.965 10.215 14.944 1.00 82.75 266 GLN A N 1
ATOM 2271 C CA . GLN A 1 266 ? 18.459 8.843 14.901 1.00 82.75 266 GLN A CA 1
ATOM 2272 C C . GLN A 1 266 ? 17.308 8.596 15.883 1.00 82.75 266 GLN A C 1
ATOM 2274 O O . GLN A 1 266 ? 16.365 7.879 15.550 1.00 82.75 266 GLN A O 1
ATOM 2279 N N . ASN A 1 267 ? 17.364 9.178 17.081 1.00 86.50 267 ASN A N 1
ATOM 2280 C CA . ASN A 1 267 ? 16.304 9.047 18.074 1.00 86.50 267 ASN A CA 1
ATOM 2281 C C . ASN A 1 267 ? 15.024 9.736 17.586 1.00 86.50 267 ASN A C 1
ATOM 2283 O O . ASN A 1 267 ? 13.946 9.158 17.689 1.00 86.50 267 ASN A O 1
ATOM 2287 N N . ILE A 1 268 ? 15.145 10.914 16.966 1.00 84.12 268 ILE A N 1
ATOM 2288 C CA . ILE A 1 268 ? 14.004 11.637 16.387 1.00 84.12 268 ILE A CA 1
ATOM 2289 C C . ILE A 1 268 ? 13.322 10.791 15.304 1.00 84.12 268 ILE A C 1
ATOM 2291 O O . ILE A 1 268 ? 12.107 10.587 15.344 1.00 84.12 268 ILE A O 1
ATOM 2295 N N . VAL A 1 269 ? 14.103 10.227 14.377 1.00 85.06 269 VAL A N 1
ATOM 2296 C CA . VAL A 1 269 ? 13.583 9.341 13.322 1.00 85.06 269 VAL A CA 1
ATOM 2297 C C . VAL A 1 269 ? 12.882 8.119 13.922 1.00 85.06 269 VAL A C 1
ATOM 2299 O O . VAL A 1 269 ? 11.793 7.754 13.480 1.00 85.06 269 VAL A O 1
ATOM 2302 N N . ILE A 1 270 ? 13.459 7.497 14.954 1.00 89.38 270 ILE A N 1
ATOM 2303 C CA . ILE A 1 270 ? 12.852 6.343 15.635 1.00 89.38 270 ILE A CA 1
ATOM 2304 C C . ILE A 1 270 ? 11.515 6.728 16.277 1.00 89.38 270 ILE A C 1
ATOM 2306 O O . ILE A 1 270 ? 10.514 6.049 16.039 1.00 89.38 270 ILE A O 1
ATOM 2310 N N . GLN A 1 271 ? 11.460 7.830 17.032 1.00 89.81 271 GLN A N 1
ATOM 2311 C CA . GLN A 1 271 ? 10.213 8.300 17.645 1.00 89.81 271 GLN A CA 1
ATOM 2312 C C . GLN A 1 271 ? 9.156 8.629 16.590 1.00 89.81 271 GLN A C 1
ATOM 2314 O O . GLN A 1 271 ? 7.983 8.279 16.745 1.00 89.81 271 GLN A O 1
ATOM 2319 N N . PHE A 1 272 ? 9.568 9.227 15.475 1.00 87.44 272 PHE A N 1
ATOM 2320 C CA . PHE A 1 272 ? 8.683 9.517 14.361 1.00 87.44 272 PHE A CA 1
ATOM 2321 C C . PHE A 1 272 ? 8.075 8.245 13.741 1.00 87.44 272 PHE A C 1
ATOM 2323 O O . PHE A 1 272 ? 6.850 8.140 13.590 1.00 87.44 272 PHE A O 1
ATOM 2330 N N . LEU A 1 273 ? 8.916 7.255 13.427 1.00 89.88 273 LEU A N 1
ATOM 2331 C CA . LEU A 1 273 ? 8.488 5.973 12.862 1.00 89.88 273 LEU A CA 1
ATOM 2332 C C . LEU A 1 273 ? 7.585 5.202 13.833 1.00 89.88 273 LEU A C 1
ATOM 2334 O O . LEU A 1 273 ? 6.556 4.659 13.421 1.00 89.88 273 LEU A O 1
ATOM 2338 N N . ASN A 1 274 ? 7.911 5.209 15.126 1.00 91.69 274 ASN A N 1
ATOM 2339 C CA . ASN A 1 274 ? 7.068 4.635 16.173 1.00 91.69 274 ASN A CA 1
ATOM 2340 C C . ASN A 1 274 ? 5.697 5.318 16.238 1.00 91.69 274 ASN A C 1
ATOM 2342 O O . ASN A 1 274 ? 4.674 4.633 16.321 1.00 91.69 274 ASN A O 1
ATOM 2346 N N . GLY A 1 275 ? 5.655 6.646 16.104 1.00 91.31 275 GLY A N 1
ATOM 2347 C CA . GLY A 1 275 ? 4.414 7.407 16.000 1.00 91.31 275 GLY A CA 1
ATOM 2348 C C . GLY A 1 275 ? 3.549 6.974 14.813 1.00 91.31 275 GLY A C 1
ATOM 2349 O O . GLY A 1 275 ? 2.354 6.723 14.989 1.00 91.31 275 GLY A O 1
ATOM 2350 N N . ILE A 1 276 ? 4.129 6.822 13.611 1.00 90.00 276 ILE A N 1
ATOM 2351 C CA . ILE A 1 276 ? 3.395 6.310 12.435 1.00 90.00 276 ILE A CA 1
ATOM 2352 C C . ILE A 1 276 ? 2.861 4.906 12.714 1.00 90.00 276 ILE A C 1
ATOM 2354 O O . ILE A 1 276 ? 1.676 4.639 12.498 1.00 90.00 276 ILE A O 1
ATOM 2358 N N . LYS A 1 277 ? 3.726 4.013 13.200 1.00 92.31 277 LYS A N 1
ATOM 2359 C CA . LYS A 1 277 ? 3.389 2.615 13.472 1.00 92.31 277 LYS A CA 1
ATOM 2360 C C . LYS A 1 277 ? 2.222 2.499 14.454 1.00 92.31 277 LYS A C 1
ATOM 2362 O O . LYS A 1 277 ? 1.277 1.755 14.190 1.00 92.31 277 LYS A O 1
ATOM 2367 N N . ARG A 1 278 ? 2.249 3.270 15.546 1.00 94.38 278 ARG A N 1
ATOM 2368 C CA . ARG A 1 278 ? 1.178 3.344 16.552 1.00 94.38 278 ARG A CA 1
ATOM 2369 C C . ARG A 1 278 ? -0.139 3.829 15.946 1.00 94.38 278 ARG A C 1
ATOM 2371 O O . ARG A 1 278 ? -1.161 3.167 16.121 1.00 94.38 278 ARG A O 1
ATOM 2378 N N . ARG A 1 279 ? -0.122 4.924 15.179 1.00 91.12 279 ARG A N 1
ATOM 2379 C CA . ARG A 1 279 ? -1.329 5.467 14.527 1.00 91.12 279 ARG A CA 1
ATOM 2380 C C . ARG A 1 279 ? -1.929 4.479 13.524 1.00 91.12 279 ARG A C 1
ATOM 2382 O O . ARG A 1 279 ? -3.129 4.213 13.562 1.00 91.12 279 ARG A O 1
ATOM 2389 N N . MET A 1 280 ? -1.095 3.853 12.690 1.00 90.00 280 MET A N 1
ATOM 2390 C CA . MET A 1 280 ? -1.539 2.833 11.731 1.00 90.00 280 MET A CA 1
ATOM 2391 C C . MET A 1 280 ? -2.113 1.596 12.425 1.00 90.00 280 MET A C 1
ATOM 2393 O O . MET A 1 280 ? -3.147 1.065 12.000 1.00 90.00 280 MET A O 1
ATOM 2397 N N . PHE A 1 281 ? -1.492 1.157 13.523 1.00 93.81 281 PHE A N 1
ATOM 2398 C CA . PHE A 1 281 ? -2.053 0.119 14.380 1.00 93.81 281 PHE A CA 1
ATOM 2399 C C . PHE A 1 281 ? -3.442 0.522 14.883 1.00 93.81 281 PHE A C 1
ATOM 2401 O O . PHE A 1 281 ? -4.399 -0.247 14.749 1.00 93.81 281 PHE A O 1
ATOM 2408 N N . PHE A 1 282 ? -3.566 1.726 15.441 1.00 94.31 282 PHE A N 1
ATOM 2409 C CA . PHE A 1 282 ? -4.790 2.176 16.087 1.00 94.31 282 PHE A CA 1
ATOM 2410 C C . PHE A 1 282 ? -5.945 2.343 15.093 1.00 94.31 282 PHE A C 1
ATOM 2412 O O . PHE A 1 282 ? -7.074 1.929 15.363 1.00 94.31 282 PHE A O 1
ATOM 2419 N N . ASP A 1 283 ? -5.669 2.850 13.894 1.00 91.38 283 ASP A N 1
ATOM 2420 C CA . ASP A 1 283 ? -6.670 2.939 12.831 1.00 91.38 283 ASP A CA 1
ATOM 2421 C C . ASP A 1 283 ? -7.114 1.561 12.334 1.00 91.38 283 ASP A C 1
ATOM 2423 O O . ASP A 1 283 ? -8.309 1.320 12.132 1.00 91.38 283 ASP A O 1
ATOM 2427 N N . THR A 1 284 ? -6.184 0.610 12.231 1.00 92.25 284 THR A N 1
ATOM 2428 C CA . THR A 1 284 ? -6.514 -0.789 11.925 1.00 92.25 284 THR A CA 1
ATOM 2429 C C . THR A 1 284 ? -7.397 -1.396 13.022 1.00 92.25 284 THR A C 1
ATOM 2431 O O . THR A 1 284 ? -8.372 -2.098 12.739 1.00 92.25 284 THR A O 1
ATOM 2434 N N . LEU A 1 285 ? -7.117 -1.077 14.288 1.00 95.50 285 LEU A N 1
ATOM 2435 C CA . LEU A 1 285 ? -7.914 -1.519 15.426 1.00 95.50 285 LEU A CA 1
ATOM 2436 C C . LEU A 1 285 ? -9.342 -0.961 15.388 1.00 95.50 285 LEU A C 1
ATOM 2438 O O . LEU A 1 285 ? -10.288 -1.715 15.629 1.00 95.50 285 LEU A O 1
ATOM 2442 N N . LYS A 1 286 ? -9.524 0.322 15.041 1.00 94.25 286 LYS A N 1
ATOM 2443 C CA . LYS A 1 286 ? -10.857 0.926 14.845 1.00 94.25 286 LYS A CA 1
ATOM 2444 C C . LYS A 1 286 ? -11.656 0.174 13.781 1.00 94.25 286 LYS A C 1
ATOM 2446 O O . LYS A 1 286 ? -12.847 -0.086 13.970 1.00 94.25 286 LYS A O 1
ATOM 2451 N N . GLN A 1 287 ? -11.011 -0.222 12.684 1.00 92.38 287 GLN A N 1
ATOM 2452 C CA . GLN A 1 287 ? -11.671 -0.998 11.635 1.00 92.38 287 GLN A CA 1
ATOM 2453 C C . GLN A 1 287 ? -12.053 -2.401 12.119 1.00 92.38 287 GLN A C 1
ATOM 2455 O O . GLN A 1 287 ? -13.199 -2.809 11.933 1.00 92.38 287 GLN A O 1
ATOM 2460 N N . ILE A 1 288 ? -11.155 -3.105 12.823 1.00 95.00 288 ILE A N 1
ATOM 2461 C CA . ILE A 1 288 ? -11.456 -4.399 13.468 1.00 95.00 288 ILE A CA 1
ATOM 2462 C C . ILE A 1 288 ? -12.644 -4.255 14.420 1.00 95.00 288 ILE A C 1
ATOM 2464 O O . ILE A 1 288 ? -13.563 -5.081 14.412 1.00 95.00 288 ILE A O 1
ATOM 2468 N N . PHE A 1 289 ? -12.663 -3.186 15.219 1.00 96.50 289 PHE A N 1
ATOM 2469 C CA . PHE A 1 289 ? -13.765 -2.891 16.120 1.00 96.50 289 PHE A CA 1
ATOM 2470 C C . PHE A 1 289 ? -15.088 -2.722 15.371 1.00 96.50 289 PHE A C 1
ATOM 2472 O O . PHE A 1 289 ? -16.119 -3.155 15.881 1.00 96.50 289 PHE A O 1
ATOM 2479 N N . GLY A 1 290 ? -15.092 -2.202 14.140 1.00 94.75 290 GLY A N 1
ATOM 2480 C CA . GLY A 1 290 ? -16.279 -2.126 13.277 1.00 94.75 290 GLY A CA 1
ATOM 2481 C C . GLY A 1 290 ? -17.028 -3.461 13.113 1.00 94.75 290 GLY A C 1
ATOM 2482 O O . GLY A 1 290 ? -18.256 -3.477 12.990 1.00 94.75 290 GLY A O 1
ATOM 2483 N N . PHE A 1 291 ? -16.329 -4.594 13.233 1.00 95.69 291 PHE A N 1
ATOM 2484 C CA . PHE A 1 291 ? -16.904 -5.939 13.137 1.00 95.69 291 PHE A CA 1
ATOM 2485 C C . PHE A 1 291 ? -17.495 -6.471 14.456 1.00 95.69 291 PHE A C 1
ATOM 2487 O O . PHE A 1 291 ? -18.021 -7.583 14.482 1.00 95.69 291 PHE A O 1
ATOM 2494 N N . HIS A 1 292 ? -17.502 -5.703 15.556 1.00 95.75 292 HIS A N 1
ATOM 2495 C CA . HIS A 1 292 ? -18.003 -6.166 16.865 1.00 95.75 292 HIS A CA 1
ATOM 2496 C C . HIS A 1 292 ? -19.476 -6.620 16.859 1.00 95.75 292 HIS A C 1
ATOM 2498 O O . HIS A 1 292 ? -19.895 -7.402 17.719 1.00 95.75 292 HIS A O 1
ATOM 2504 N N . LYS A 1 293 ? -20.277 -6.127 15.904 1.00 94.94 293 LYS A N 1
ATOM 2505 C CA . LYS A 1 293 ? -21.690 -6.511 15.727 1.00 94.94 293 LYS A CA 1
ATOM 2506 C C . LYS A 1 293 ? -21.855 -7.833 14.975 1.00 94.94 293 LYS A C 1
ATOM 2508 O O . LYS A 1 293 ? -22.915 -8.448 15.071 1.00 94.94 293 LYS A O 1
ATOM 2513 N N . GLN A 1 294 ? -20.830 -8.275 14.247 1.00 95.25 294 GLN A N 1
ATOM 2514 C CA . GLN A 1 294 ? -20.878 -9.486 13.437 1.00 95.25 294 GLN A CA 1
ATOM 2515 C C . GLN A 1 294 ? -20.700 -10.717 14.322 1.00 95.25 294 GLN A C 1
ATOM 2517 O O . GLN A 1 294 ? -19.684 -10.868 14.999 1.00 95.25 294 GLN A O 1
ATOM 2522 N N . ALA A 1 295 ? -21.679 -11.625 14.316 1.00 93.81 295 ALA A N 1
ATOM 2523 C CA . ALA A 1 295 ? -21.681 -12.793 15.201 1.00 93.81 295 ALA A CA 1
ATOM 2524 C C . ALA A 1 295 ? -20.431 -13.676 15.035 1.00 93.81 295 ALA A C 1
ATOM 2526 O O . ALA A 1 295 ? -19.922 -14.208 16.020 1.00 93.81 295 ALA A O 1
ATOM 2527 N N . TRP A 1 296 ? -19.926 -13.791 13.804 1.00 94.88 296 TRP A N 1
ATOM 2528 C CA . TRP A 1 296 ? -18.758 -14.601 13.461 1.00 94.88 296 TRP A CA 1
ATOM 2529 C C . TRP A 1 296 ? -17.418 -13.968 13.893 1.00 94.88 296 TRP A C 1
ATOM 2531 O O . TRP A 1 296 ? -16.464 -14.703 14.139 1.00 94.88 296 TRP A O 1
ATOM 2541 N N . ALA A 1 297 ? -17.343 -12.637 14.035 1.00 96.06 297 ALA A N 1
ATOM 2542 C CA . ALA A 1 297 ? -16.126 -11.903 14.418 1.00 96.06 297 ALA A CA 1
ATOM 2543 C C . ALA A 1 297 ? -16.108 -11.496 15.901 1.00 96.06 297 ALA A C 1
ATOM 2545 O O . ALA A 1 297 ? -15.052 -11.270 16.489 1.00 96.06 297 ALA A O 1
ATOM 2546 N N . LYS A 1 298 ? -17.289 -11.395 16.524 1.00 95.31 298 LYS A N 1
ATOM 2547 C CA . LYS A 1 298 ? -17.505 -10.762 17.832 1.00 95.31 298 LYS A CA 1
ATOM 2548 C C . LYS A 1 298 ? -16.568 -11.250 18.934 1.00 95.31 298 LYS A C 1
ATOM 2550 O O . LYS A 1 298 ? -16.076 -10.436 19.716 1.00 95.31 298 LYS A O 1
ATOM 2555 N N . VAL A 1 299 ? -16.349 -12.563 19.037 1.00 95.75 299 VAL A N 1
ATOM 2556 C CA . VAL A 1 299 ? -15.480 -13.143 20.077 1.00 95.75 299 VAL A CA 1
ATOM 2557 C C . VAL A 1 299 ? -14.040 -12.683 19.882 1.00 95.75 299 VAL A C 1
ATOM 2559 O O . VAL A 1 299 ? -13.440 -12.185 20.832 1.00 95.75 299 VAL A O 1
ATOM 2562 N N . THR A 1 300 ? -13.531 -12.799 18.657 1.00 97.19 300 THR A N 1
ATOM 2563 C CA . THR A 1 300 ? -12.184 -12.372 18.278 1.00 97.19 300 THR A CA 1
ATOM 2564 C C . THR A 1 300 ? -12.002 -10.879 18.523 1.00 97.19 300 THR A C 1
ATOM 2566 O O . THR A 1 300 ? -11.102 -10.505 19.265 1.00 97.19 300 THR A O 1
ATOM 2569 N N . VAL A 1 301 ? -12.913 -10.034 18.024 1.00 97.44 301 VAL A N 1
ATOM 2570 C CA . VAL A 1 301 ? -12.878 -8.579 18.261 1.00 97.44 301 VAL A CA 1
ATOM 2571 C C . VAL A 1 301 ? -12.838 -8.276 19.759 1.00 97.44 301 VAL A C 1
ATOM 2573 O O . VAL A 1 301 ? -11.981 -7.532 20.221 1.00 97.44 301 VAL A O 1
ATOM 2576 N N . THR A 1 302 ? -13.708 -8.909 20.553 1.00 97.50 302 THR A N 1
ATOM 2577 C CA . THR A 1 302 ? -13.747 -8.685 22.008 1.00 97.50 302 THR A CA 1
ATOM 2578 C C . THR A 1 302 ? -12.431 -9.061 22.690 1.00 97.50 302 THR A C 1
ATOM 2580 O O . THR A 1 302 ? -12.014 -8.383 23.626 1.00 97.50 302 THR A O 1
ATOM 2583 N N . GLN A 1 303 ? -11.795 -10.157 22.270 1.00 97.75 303 GLN A N 1
ATOM 2584 C CA . GLN A 1 303 ? -10.512 -10.593 22.822 1.00 97.75 303 GLN A CA 1
ATOM 2585 C C . GLN A 1 303 ? -9.387 -9.634 22.438 1.00 97.75 303 GLN A C 1
ATOM 2587 O O . GLN A 1 303 ? -8.616 -9.252 23.314 1.00 97.75 303 GLN A O 1
ATOM 2592 N N . THR A 1 304 ? -9.343 -9.201 21.178 1.00 97.75 304 THR A N 1
ATOM 2593 C CA . THR A 1 304 ? -8.345 -8.248 20.683 1.00 97.75 304 THR A CA 1
ATOM 2594 C C . THR A 1 304 ? -8.449 -6.913 21.405 1.00 97.75 304 THR A C 1
ATOM 2596 O O . THR A 1 304 ? -7.468 -6.493 22.004 1.00 97.75 304 THR A O 1
ATOM 2599 N N . ILE A 1 305 ? -9.634 -6.286 21.461 1.00 98.19 305 ILE A N 1
ATOM 2600 C CA . ILE A 1 305 ? -9.797 -4.989 22.148 1.00 98.19 305 ILE A CA 1
ATOM 2601 C C . ILE A 1 305 ? -9.408 -5.094 23.627 1.00 98.19 305 ILE A C 1
ATOM 2603 O O . ILE A 1 305 ? -8.753 -4.205 24.157 1.00 98.19 305 ILE A O 1
ATOM 2607 N N . LYS A 1 306 ? -9.751 -6.200 24.302 1.00 97.94 306 LYS A N 1
ATOM 2608 C CA . LYS A 1 306 ? -9.323 -6.423 25.690 1.00 97.94 306 LYS A CA 1
ATOM 2609 C C . LYS A 1 306 ? -7.816 -6.568 25.831 1.00 97.94 306 LYS A C 1
ATOM 2611 O O . LYS A 1 306 ? -7.285 -6.066 26.810 1.00 97.94 306 LYS A O 1
ATOM 2616 N N . LYS A 1 307 ? -7.151 -7.264 24.903 1.00 98.06 307 LYS A N 1
ATOM 2617 C CA . LYS A 1 307 ? -5.689 -7.383 24.902 1.00 98.06 307 LYS A CA 1
ATOM 2618 C C . LYS A 1 307 ? -5.056 -6.002 24.748 1.00 98.06 307 LYS A C 1
ATOM 2620 O O . LYS A 1 307 ? -4.237 -5.639 25.576 1.00 98.06 307 LYS A O 1
ATOM 2625 N N . VAL A 1 308 ? -5.509 -5.217 23.770 1.00 98.00 308 VAL A N 1
ATOM 2626 C CA . VAL A 1 308 ? -5.001 -3.855 23.541 1.00 98.00 308 VAL A CA 1
ATOM 2627 C C . VAL A 1 308 ? -5.229 -2.957 24.754 1.00 98.00 308 VAL A C 1
ATOM 2629 O O . VAL A 1 308 ? -4.317 -2.265 25.177 1.00 98.00 308 VAL A O 1
ATOM 2632 N N . TYR A 1 309 ? -6.411 -3.015 25.372 1.00 98.00 309 TYR A N 1
ATOM 2633 C CA . TYR A 1 309 ? -6.714 -2.223 26.567 1.00 98.00 309 TYR A CA 1
ATOM 2634 C C . TYR A 1 309 ? -5.815 -2.554 27.773 1.00 98.00 309 TYR A C 1
ATOM 2636 O O . TYR A 1 309 ? -5.633 -1.715 28.650 1.00 98.00 309 TYR A O 1
ATOM 2644 N N . LEU A 1 310 ? -5.264 -3.772 27.850 1.00 98.00 310 LEU A N 1
ATOM 2645 C CA . LEU A 1 310 ? -4.304 -4.134 28.898 1.00 98.00 310 LEU A CA 1
ATOM 2646 C C . LEU A 1 310 ? -2.914 -3.532 28.667 1.00 98.00 310 LEU A C 1
ATOM 2648 O O . LEU A 1 310 ? -2.161 -3.446 29.627 1.00 98.00 310 LEU A O 1
ATOM 2652 N N . GLU A 1 311 ? -2.602 -3.132 27.436 1.00 97.94 311 GLU A N 1
ATOM 2653 C CA . GLU A 1 311 ? -1.352 -2.473 27.036 1.00 97.94 311 GLU A CA 1
ATOM 2654 C C . GLU A 1 311 ? -1.622 -1.002 26.673 1.00 97.94 311 GLU A C 1
ATOM 2656 O O . GLU A 1 311 ? -1.050 -0.460 25.726 1.00 97.94 311 GLU A O 1
ATOM 2661 N N . LYS A 1 312 ? -2.569 -0.363 27.376 1.00 96.69 312 LYS A N 1
ATOM 2662 C CA . LYS A 1 312 ? -3.044 0.983 27.030 1.00 96.69 312 LYS A CA 1
ATOM 2663 C C . LYS A 1 312 ? -1.955 2.055 27.147 1.00 96.69 312 LYS A C 1
ATOM 2665 O O . LYS A 1 312 ? -2.026 3.031 26.418 1.00 96.69 312 LYS A O 1
ATOM 2670 N N . GLU A 1 313 ? -0.909 1.812 27.944 1.00 96.88 313 GLU A N 1
ATOM 2671 C CA . GLU A 1 313 ? 0.264 2.691 28.060 1.00 96.88 313 GLU A CA 1
ATOM 2672 C C . GLU A 1 313 ? 1.074 2.866 26.759 1.00 96.88 313 GLU A C 1
ATOM 2674 O O . GLU A 1 313 ? 1.986 3.688 26.696 1.00 96.88 313 GLU A O 1
ATOM 2679 N N . LYS A 1 314 ? 0.780 2.079 25.717 1.00 97.25 314 LYS A N 1
ATOM 2680 C CA . LYS A 1 314 ? 1.366 2.230 24.376 1.00 97.25 314 LYS A CA 1
ATOM 2681 C C . LYS A 1 314 ? 0.653 3.277 23.518 1.00 97.25 314 LYS A C 1
ATOM 2683 O O . LYS A 1 314 ? 1.046 3.493 22.373 1.00 97.25 314 LYS A O 1
ATOM 2688 N N . PHE A 1 315 ? -0.404 3.898 24.035 1.00 97.19 315 PHE A N 1
ATOM 2689 C CA . PHE A 1 315 ? -1.252 4.833 23.306 1.00 97.19 315 PHE A CA 1
ATOM 2690 C C . PHE A 1 315 ? -1.305 6.187 24.012 1.00 97.19 315 PHE A C 1
ATOM 2692 O O . PHE A 1 315 ? -1.058 6.288 25.210 1.00 97.19 315 PHE A O 1
ATOM 2699 N N . ASN A 1 316 ? -1.623 7.237 23.255 1.00 95.69 316 ASN A N 1
ATOM 2700 C CA . ASN A 1 316 ? -1.816 8.566 23.826 1.00 95.69 316 ASN A CA 1
ATOM 2701 C C . ASN A 1 316 ? -3.174 8.678 24.540 1.00 95.69 316 ASN A C 1
ATOM 2703 O O . ASN A 1 316 ? -4.057 7.838 24.364 1.00 95.69 316 ASN A O 1
ATOM 2707 N N . GLU A 1 317 ? -3.370 9.752 25.308 1.00 96.00 317 GLU A N 1
ATOM 2708 C CA . GLU A 1 317 ? -4.582 9.957 26.117 1.00 96.00 317 GLU A CA 1
ATOM 2709 C C . GLU A 1 317 ? -5.886 9.879 25.296 1.00 96.00 317 GLU A C 1
ATOM 2711 O O . GLU A 1 317 ? -6.853 9.244 25.719 1.00 96.00 317 GLU A O 1
ATOM 2716 N N . SER A 1 318 ? -5.906 10.451 24.085 1.00 95.12 318 SER A N 1
ATOM 2717 C CA . SER A 1 318 ? -7.091 10.420 23.213 1.00 95.12 318 SER A CA 1
ATOM 2718 C C . SER A 1 318 ? -7.415 9.011 22.706 1.00 95.12 318 SER A C 1
ATOM 2720 O O . SER A 1 318 ? -8.582 8.630 22.577 1.00 95.12 318 SER A O 1
ATOM 2722 N N . GLU A 1 319 ? -6.393 8.221 22.393 1.00 96.12 319 GLU A N 1
ATOM 2723 C CA . GLU A 1 319 ? -6.552 6.833 21.971 1.00 96.12 319 GLU A CA 1
ATOM 2724 C C . GLU A 1 319 ? -6.934 5.928 23.148 1.00 96.12 319 GLU A C 1
ATOM 2726 O O . GLU A 1 319 ? -7.779 5.044 22.990 1.00 96.12 319 GLU A O 1
ATOM 2731 N N . GLU A 1 320 ? -6.397 6.181 24.345 1.00 97.44 320 GLU A N 1
ATOM 2732 C CA . GLU A 1 320 ? -6.813 5.504 25.576 1.00 97.44 320 GLU A CA 1
ATOM 2733 C C . GLU A 1 320 ? -8.300 5.731 25.889 1.00 97.44 320 GLU A C 1
ATOM 2735 O O . GLU A 1 320 ? -9.010 4.778 26.235 1.00 97.44 320 GLU A O 1
ATOM 2740 N N . GLU A 1 321 ? -8.791 6.965 25.736 1.00 97.31 321 GLU A N 1
ATOM 2741 C CA . GLU A 1 321 ? -10.211 7.299 25.895 1.00 97.31 321 GLU A CA 1
ATOM 2742 C C . GLU A 1 321 ? -11.073 6.495 24.909 1.00 97.31 321 GLU A C 1
ATOM 2744 O O . GLU A 1 321 ? -12.013 5.800 25.310 1.00 97.31 321 GLU A O 1
ATOM 2749 N N . GLN A 1 322 ? -10.686 6.482 23.629 1.00 97.25 322 GLN A N 1
ATOM 2750 C CA . GLN A 1 322 ? -11.371 5.706 22.592 1.00 97.25 322 GLN A CA 1
ATOM 2751 C C . GLN A 1 322 ? -11.361 4.195 22.884 1.00 97.25 322 GLN A C 1
ATOM 2753 O O . GLN A 1 322 ? -12.366 3.515 22.655 1.00 97.25 322 GLN A O 1
ATOM 2758 N N . LEU A 1 323 ? -10.268 3.641 23.421 1.00 97.81 323 LEU A N 1
ATOM 2759 C CA . LEU A 1 323 ? -10.225 2.242 23.870 1.00 97.81 323 LEU A CA 1
ATOM 2760 C C . LEU A 1 323 ? -11.187 1.990 25.037 1.00 97.81 323 LEU A C 1
ATOM 2762 O O . LEU A 1 323 ? -11.860 0.952 25.070 1.00 97.81 323 LEU A O 1
ATOM 2766 N N . GLY A 1 324 ? -11.277 2.934 25.977 1.00 97.75 324 GLY A N 1
ATOM 2767 C CA . GLY A 1 324 ? -12.250 2.913 27.068 1.00 97.75 324 GLY A CA 1
ATOM 2768 C C . GLY A 1 324 ? -13.688 2.823 26.553 1.00 97.75 324 GLY A C 1
ATOM 2769 O O . GLY A 1 324 ? -14.453 1.952 26.990 1.00 97.75 324 GLY A O 1
ATOM 2770 N N . ASP A 1 325 ? -14.024 3.636 25.553 1.00 97.81 325 ASP A N 1
ATOM 2771 C CA . ASP A 1 325 ? -15.326 3.619 24.886 1.00 97.81 325 ASP A CA 1
ATOM 2772 C C . ASP A 1 325 ? -15.604 2.284 24.187 1.00 97.81 325 ASP A C 1
ATOM 2774 O O . ASP A 1 325 ? -16.674 1.687 24.372 1.00 97.81 325 ASP A O 1
ATOM 2778 N N 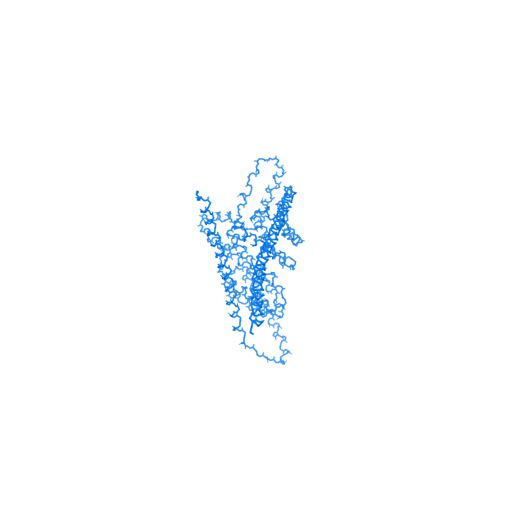. MET A 1 326 ? -14.630 1.749 23.440 1.00 98.06 326 MET A N 1
ATOM 2779 C CA . MET A 1 326 ? -14.759 0.441 22.788 1.00 98.06 326 MET A CA 1
ATOM 2780 C C . MET A 1 326 ? -15.050 -0.672 23.809 1.00 98.06 326 MET A C 1
ATOM 2782 O O . MET A 1 326 ? -15.940 -1.504 23.595 1.00 98.06 326 MET A O 1
ATOM 2786 N N . ILE A 1 327 ? -14.353 -0.682 24.950 1.00 97.56 327 ILE A N 1
ATOM 2787 C CA . ILE A 1 327 ? -14.582 -1.644 26.039 1.00 97.56 327 ILE A CA 1
ATOM 2788 C C . ILE A 1 327 ? -15.968 -1.466 26.670 1.00 97.56 327 ILE A C 1
ATOM 2790 O O . ILE A 1 327 ? -16.664 -2.460 26.918 1.00 97.56 327 ILE A O 1
ATOM 2794 N N . SER A 1 328 ? -16.393 -0.224 26.907 1.00 96.88 328 SER A N 1
ATOM 2795 C CA . SER A 1 328 ? -17.716 0.099 27.453 1.00 96.88 328 SER A CA 1
ATOM 2796 C C . SER A 1 328 ? -18.845 -0.436 26.562 1.00 96.88 328 SER A C 1
ATOM 2798 O O . SER A 1 328 ? -19.759 -1.133 27.033 1.00 96.88 328 SER A O 1
ATOM 2800 N N . ILE A 1 329 ? -18.729 -0.231 25.245 1.00 96.56 329 ILE A N 1
ATOM 2801 C CA . ILE A 1 329 ? -19.671 -0.751 24.244 1.00 96.56 329 ILE A CA 1
ATOM 2802 C C . ILE A 1 329 ? -19.725 -2.286 24.295 1.00 96.56 329 ILE A C 1
ATOM 2804 O O . ILE A 1 329 ? -20.810 -2.875 24.369 1.00 96.56 329 ILE A O 1
ATOM 2808 N N . LEU A 1 330 ? -18.570 -2.962 24.313 1.00 95.25 330 LEU A N 1
ATOM 2809 C CA . LEU A 1 330 ? -18.503 -4.429 24.356 1.00 95.25 330 LEU A CA 1
ATOM 2810 C C . LEU A 1 330 ? -19.116 -5.014 25.639 1.00 95.25 330 LEU A C 1
ATOM 2812 O O . LEU A 1 330 ? -19.807 -6.039 25.590 1.00 95.25 330 LEU A O 1
ATOM 2816 N N . ASN A 1 331 ? -18.905 -4.364 26.785 1.00 93.88 331 ASN A N 1
ATOM 2817 C CA . ASN A 1 331 ? -19.479 -4.785 28.063 1.00 93.88 331 ASN A CA 1
ATOM 2818 C C . ASN A 1 331 ? -21.005 -4.619 28.090 1.00 93.88 331 ASN A C 1
ATOM 2820 O O . ASN A 1 331 ? -21.713 -5.530 28.535 1.00 93.88 331 ASN A O 1
ATOM 2824 N N . THR A 1 332 ? -21.521 -3.521 27.537 1.00 92.75 332 THR A N 1
ATOM 2825 C CA . THR A 1 332 ? -22.966 -3.265 27.421 1.00 92.75 332 THR A CA 1
ATOM 2826 C C . THR A 1 332 ? -23.654 -4.328 26.559 1.00 92.75 332 THR A C 1
ATOM 2828 O O . THR A 1 332 ? -24.679 -4.900 26.946 1.00 92.75 332 THR A O 1
ATOM 2831 N N . LEU A 1 333 ? -23.046 -4.691 25.425 1.00 89.06 333 LEU A N 1
ATOM 2832 C CA . LEU A 1 333 ? -23.558 -5.751 24.548 1.00 89.06 333 LEU A CA 1
ATOM 2833 C C . LEU A 1 333 ? -23.599 -7.122 25.238 1.00 89.06 333 LEU A C 1
ATOM 2835 O O . LEU A 1 333 ? -24.490 -7.929 24.963 1.00 89.06 333 LEU A O 1
ATOM 2839 N N . ARG A 1 334 ? -22.664 -7.398 26.154 1.00 84.75 334 ARG A N 1
ATOM 2840 C CA . ARG A 1 334 ? -22.646 -8.643 26.934 1.00 84.75 334 ARG A CA 1
ATOM 2841 C C . ARG A 1 334 ? -23.792 -8.702 27.948 1.00 84.75 334 ARG A C 1
ATOM 2843 O O . ARG A 1 334 ? -24.395 -9.763 28.117 1.00 84.75 334 ARG A O 1
ATOM 2850 N N . GLN A 1 335 ? -24.113 -7.584 28.600 1.00 81.19 335 GLN A N 1
ATOM 2851 C CA . GLN A 1 335 ? -25.211 -7.507 29.570 1.00 81.19 335 GLN A CA 1
ATOM 2852 C C . GLN A 1 335 ? -26.586 -7.640 28.894 1.00 81.19 335 GLN A C 1
ATOM 2854 O O . GLN A 1 335 ? -27.437 -8.391 29.377 1.00 81.19 335 GLN A O 1
ATOM 2859 N N . GLY A 1 336 ? -26.778 -7.012 27.727 1.00 73.31 336 GLY A N 1
ATOM 2860 C CA . GLY A 1 336 ? -28.014 -7.145 26.944 1.00 73.31 336 GLY A CA 1
ATOM 2861 C C . GLY A 1 336 ? -28.304 -8.582 26.486 1.00 73.31 336 GLY A C 1
ATOM 2862 O O . GLY A 1 336 ? -29.457 -9.021 26.460 1.00 73.31 336 GLY A O 1
ATOM 2863 N N . GLU A 1 337 ? -27.265 -9.365 26.182 1.00 67.56 337 GLU A N 1
ATOM 2864 C CA . GLU A 1 337 ? -27.417 -10.788 25.857 1.00 67.56 337 GLU A CA 1
ATOM 2865 C C . GLU A 1 337 ? -27.713 -11.662 27.076 1.00 67.56 337 GLU A C 1
ATOM 2867 O O . GLU A 1 337 ? -28.486 -12.616 26.963 1.00 67.56 337 GLU A O 1
ATOM 2872 N N . ALA A 1 338 ? -27.130 -11.353 28.237 1.00 60.88 338 ALA A N 1
ATOM 2873 C CA . ALA A 1 338 ? -27.417 -12.071 29.477 1.00 60.88 338 ALA A CA 1
ATOM 2874 C C . ALA A 1 338 ? -28.896 -11.916 29.883 1.00 60.88 338 ALA A C 1
ATOM 2876 O O . ALA A 1 338 ? -29.528 -12.898 30.276 1.00 60.88 338 ALA A O 1
ATOM 2877 N N . GLY A 1 339 ? -29.478 -10.728 29.671 1.00 53.81 339 GLY A N 1
ATOM 2878 C CA . GLY A 1 339 ? -30.910 -10.476 29.871 1.00 53.81 339 GLY A CA 1
ATOM 2879 C C . GLY A 1 339 ? -31.824 -11.274 28.929 1.00 53.81 339 GLY A C 1
ATOM 2880 O O . GLY A 1 339 ? -32.886 -11.732 29.346 1.00 53.81 339 GLY A O 1
ATOM 2881 N N . ARG A 1 340 ? -31.406 -11.521 27.677 1.00 53.78 340 ARG A N 1
ATOM 2882 C CA . ARG A 1 340 ? -32.174 -12.341 26.712 1.00 53.78 340 ARG A CA 1
ATOM 2883 C C . ARG A 1 340 ? -31.991 -13.850 26.916 1.00 53.78 340 ARG A C 1
ATOM 2885 O O . ARG A 1 340 ? -32.939 -14.612 26.732 1.00 53.78 340 ARG A O 1
ATOM 2892 N N . LYS A 1 341 ? -30.802 -14.303 27.330 1.00 48.38 341 LYS A N 1
ATOM 2893 C CA . LYS A 1 341 ? -30.479 -15.734 27.500 1.00 48.38 341 LYS A CA 1
ATOM 2894 C C . LYS A 1 341 ? -31.151 -16.385 28.717 1.00 48.38 341 LYS A C 1
ATOM 2896 O O . LYS A 1 341 ? -31.316 -17.604 28.709 1.00 48.38 341 LYS A O 1
ATOM 2901 N N . ASN A 1 342 ? -31.649 -15.617 29.692 1.00 43.88 342 ASN A N 1
ATOM 2902 C CA . ASN A 1 342 ? -32.481 -16.160 30.781 1.00 43.88 342 ASN A CA 1
ATOM 2903 C C . ASN A 1 342 ? -33.860 -16.679 30.323 1.00 43.88 342 ASN A C 1
ATOM 2905 O O . ASN A 1 342 ? -34.522 -17.370 31.090 1.00 43.88 342 ASN A O 1
ATOM 2909 N N . LYS A 1 343 ? -34.273 -16.432 29.070 1.00 42.06 343 LYS A N 1
ATOM 2910 C CA . LYS A 1 343 ? -35.501 -17.001 28.482 1.00 42.06 343 LYS A CA 1
ATOM 2911 C C . LYS A 1 343 ? -35.262 -18.224 27.581 1.00 42.06 343 LYS A C 1
ATOM 2913 O O . LYS A 1 343 ? -36.224 -18.830 27.130 1.00 42.06 343 LYS A O 1
ATOM 2918 N N . SER A 1 344 ? -34.003 -18.586 27.310 1.00 44.31 344 SER A N 1
ATOM 2919 C CA . SER A 1 344 ? -33.640 -19.582 26.283 1.00 44.31 344 SER A CA 1
ATOM 2920 C C . SER A 1 344 ? -32.625 -20.633 26.757 1.00 44.31 344 SER A C 1
ATOM 2922 O O . SER A 1 344 ? -32.077 -21.370 25.939 1.00 44.31 344 SER A O 1
ATOM 2924 N N . LYS A 1 345 ? -32.363 -20.747 28.066 1.00 42.81 345 LYS A N 1
ATOM 2925 C CA . LYS A 1 345 ? -31.571 -21.852 28.634 1.00 42.81 345 LYS A CA 1
ATOM 2926 C C . LYS A 1 345 ? -32.408 -23.133 28.742 1.00 42.81 345 LYS A C 1
ATOM 2928 O O . LYS A 1 345 ? -32.750 -23.597 29.820 1.00 42.81 345 LYS A O 1
ATOM 2933 N N . SER A 1 346 ? -32.709 -23.709 27.590 1.00 39.69 346 SER A N 1
ATOM 2934 C CA . SER A 1 346 ? -32.858 -25.146 27.405 1.00 39.69 346 SER A CA 1
ATOM 2935 C C . SER A 1 346 ? -32.220 -25.443 26.056 1.00 39.69 346 SER A C 1
ATOM 2937 O O . SER A 1 346 ? -32.544 -24.772 25.082 1.00 39.69 346 SER A O 1
ATOM 2939 N N . ILE A 1 347 ? -31.345 -26.448 26.017 1.00 41.19 347 ILE A N 1
ATOM 2940 C CA . ILE A 1 347 ? -30.666 -27.019 24.839 1.00 41.19 347 ILE A CA 1
ATOM 2941 C C . ILE A 1 347 ? -29.182 -26.612 24.678 1.00 41.19 347 ILE A C 1
ATOM 2943 O O . ILE A 1 347 ? -28.813 -25.677 23.977 1.00 41.19 347 ILE A O 1
ATOM 2947 N N . ARG A 1 348 ? -28.371 -27.488 25.294 1.00 39.66 348 ARG A N 1
ATOM 2948 C CA . ARG A 1 348 ? -27.115 -28.120 24.837 1.00 39.66 348 ARG A CA 1
ATOM 2949 C C . ARG A 1 348 ? -25.820 -27.305 24.802 1.00 39.66 348 ARG A C 1
ATOM 2951 O O . ARG A 1 348 ? -25.537 -26.536 23.893 1.00 39.66 348 ARG A O 1
ATOM 2958 N N . GLU A 1 349 ? -24.970 -27.667 25.756 1.00 40.06 349 GLU A N 1
ATOM 2959 C CA . GLU A 1 349 ? -23.517 -27.548 25.720 1.00 40.06 349 GLU A CA 1
ATOM 2960 C C . GLU A 1 349 ? -22.915 -28.664 24.848 1.00 40.06 349 GLU A C 1
ATOM 2962 O O . GLU A 1 349 ? -23.274 -29.832 24.995 1.00 40.06 349 GLU A O 1
ATOM 2967 N N . CYS A 1 350 ? -21.962 -28.318 23.980 1.00 34.94 350 CYS A N 1
ATOM 2968 C CA . CYS A 1 350 ? -20.996 -29.264 23.424 1.00 34.94 350 CYS A CA 1
ATOM 2969 C C . CYS A 1 350 ? -19.598 -28.645 23.512 1.00 34.94 350 CYS A C 1
ATOM 2971 O O . CYS A 1 350 ? -19.326 -27.581 22.957 1.00 34.94 350 CYS A O 1
ATOM 2973 N N . SER A 1 351 ? -18.729 -29.332 24.243 1.00 48.06 351 SER A N 1
ATOM 2974 C CA . SER A 1 351 ? -17.306 -29.068 24.393 1.00 48.06 351 SER A CA 1
ATOM 2975 C C . SER A 1 351 ? -16.539 -29.599 23.183 1.00 48.06 351 SER A C 1
ATOM 2977 O O . SER A 1 351 ? -16.765 -30.725 22.759 1.00 48.06 351 SER A O 1
ATOM 2979 N N . LEU A 1 352 ? -15.597 -28.819 22.646 1.00 36.78 352 LEU A N 1
ATOM 2980 C CA . LEU A 1 352 ? -14.561 -29.315 21.732 1.00 36.78 352 LEU A CA 1
ATOM 2981 C C . LEU A 1 352 ? -13.327 -28.410 21.828 1.00 36.78 352 LEU A C 1
ATOM 2983 O O . LEU A 1 352 ? -13.114 -27.481 21.051 1.00 36.78 352 LEU A O 1
ATOM 2987 N N . GLY A 1 353 ? -12.516 -28.687 22.847 1.00 40.09 353 GLY A N 1
ATOM 2988 C CA . GLY A 1 353 ? -11.183 -28.125 23.018 1.00 40.09 353 GLY A CA 1
ATOM 2989 C C . GLY A 1 353 ? -10.095 -29.043 22.451 1.00 40.09 353 GLY A C 1
ATOM 2990 O O . GLY A 1 353 ? -10.162 -30.261 22.575 1.00 40.09 353 GLY A O 1
ATOM 2991 N N . GLN A 1 354 ? -9.046 -28.407 21.919 1.00 44.28 354 GLN A N 1
ATOM 2992 C CA . GLN A 1 354 ? -7.647 -28.872 21.954 1.00 44.28 354 GLN A CA 1
ATOM 2993 C C . GLN A 1 354 ? -7.069 -29.822 20.879 1.00 44.28 354 GLN A C 1
ATOM 2995 O O . GLN A 1 354 ? -6.139 -30.566 21.173 1.00 44.28 354 GLN A O 1
ATOM 3000 N N . ARG A 1 355 ? -7.441 -29.715 19.593 1.00 38.53 355 ARG A N 1
ATOM 3001 C CA . ARG A 1 355 ? -6.697 -30.425 18.512 1.00 38.53 355 ARG A CA 1
ATOM 3002 C C . ARG A 1 355 ? -5.948 -29.577 17.472 1.00 38.53 355 ARG A C 1
ATOM 3004 O O . ARG A 1 355 ? -5.192 -30.135 16.685 1.00 38.53 355 ARG A O 1
ATOM 3011 N N . TRP A 1 356 ? -6.052 -28.247 17.501 1.00 44.03 356 TRP A N 1
ATOM 3012 C CA . TRP A 1 356 ? -5.530 -27.389 16.416 1.00 44.03 356 TRP A CA 1
ATOM 3013 C C . TRP A 1 356 ? -4.165 -26.728 16.692 1.00 44.03 356 TRP A C 1
ATOM 3015 O O . TRP A 1 356 ? -3.481 -26.307 15.761 1.00 44.03 356 TRP A O 1
ATOM 3025 N N . LYS A 1 357 ? -3.691 -26.724 17.949 1.00 42.16 357 LYS A N 1
ATOM 3026 C CA . LYS A 1 357 ? -2.445 -26.036 18.358 1.00 42.16 357 LYS A CA 1
ATOM 3027 C C . LYS A 1 357 ? -1.144 -26.645 17.804 1.00 42.16 357 LYS A C 1
ATOM 3029 O O . LYS A 1 357 ? -0.115 -25.978 17.824 1.00 42.16 357 LYS A O 1
ATOM 3034 N N . ILE A 1 358 ? -1.166 -27.879 17.292 1.00 44.03 358 ILE A N 1
ATOM 3035 C CA . ILE A 1 358 ? 0.044 -28.576 16.808 1.00 44.03 358 ILE A CA 1
ATOM 3036 C C . ILE A 1 358 ? 0.247 -28.402 15.288 1.00 44.03 358 ILE A C 1
ATOM 3038 O O . ILE A 1 358 ? 1.380 -28.443 14.817 1.00 44.03 358 ILE A O 1
ATOM 3042 N N . ARG A 1 359 ? -0.811 -28.113 14.512 1.00 46.00 359 ARG A N 1
ATOM 3043 C CA . ARG A 1 359 ? -0.707 -27.936 13.047 1.00 46.00 359 ARG A CA 1
ATOM 3044 C C . ARG A 1 359 ? -0.264 -26.527 12.634 1.00 46.00 359 ARG A C 1
ATOM 3046 O O . ARG A 1 359 ? 0.577 -26.403 11.749 1.00 46.00 359 ARG A O 1
ATOM 3053 N N . ALA A 1 360 ? -0.729 -25.487 13.331 1.00 44.25 360 ALA A N 1
ATOM 3054 C CA . ALA A 1 360 ? -0.361 -24.093 13.046 1.00 44.25 360 ALA A CA 1
ATOM 3055 C C . ALA A 1 360 ? 1.139 -23.802 13.273 1.00 44.25 360 ALA A C 1
ATOM 3057 O O . ALA A 1 360 ? 1.750 -23.022 12.547 1.00 44.25 360 ALA A O 1
ATOM 3058 N N . ARG A 1 361 ? 1.774 -24.509 14.219 1.00 46.69 361 ARG A N 1
ATOM 3059 C CA . ARG A 1 361 ? 3.196 -24.330 14.553 1.00 46.69 361 ARG A CA 1
ATOM 3060 C C . ARG A 1 361 ? 4.154 -24.866 13.469 1.00 46.69 361 ARG A C 1
ATOM 3062 O O . ARG A 1 361 ? 5.289 -24.406 13.381 1.00 46.69 361 ARG A O 1
ATOM 3069 N N . ASN A 1 362 ? 3.702 -25.801 12.626 1.00 45.00 362 ASN A N 1
ATOM 3070 C CA . ASN A 1 362 ? 4.503 -26.353 11.522 1.00 45.00 362 ASN A CA 1
ATOM 3071 C C . ASN A 1 362 ? 4.384 -25.547 10.219 1.00 45.00 362 ASN A C 1
ATOM 3073 O O . ASN A 1 362 ? 5.333 -25.548 9.440 1.00 45.00 362 ASN A O 1
ATOM 3077 N N . ILE A 1 363 ? 3.280 -24.822 10.012 1.00 53.78 363 ILE A N 1
ATOM 3078 C CA . ILE A 1 363 ? 3.101 -23.923 8.858 1.00 53.78 363 ILE A CA 1
ATOM 3079 C C . ILE A 1 363 ? 3.916 -22.632 9.065 1.00 53.78 363 ILE A C 1
ATOM 3081 O O . ILE A 1 363 ? 4.647 -22.220 8.169 1.00 53.78 363 ILE A O 1
ATOM 3085 N N . TRP A 1 364 ? 3.939 -22.093 10.291 1.00 46.19 364 TRP A N 1
ATOM 3086 C CA . TRP A 1 364 ? 4.776 -20.944 10.677 1.00 46.19 364 TRP A CA 1
ATOM 3087 C C . TRP A 1 364 ? 6.284 -21.199 10.494 1.00 46.19 364 TRP A C 1
ATOM 3089 O O . TRP A 1 364 ? 7.007 -20.378 9.939 1.00 46.19 364 TRP A O 1
ATOM 3099 N N . ARG A 1 365 ? 6.773 -22.397 10.858 1.00 50.59 365 ARG A N 1
ATOM 3100 C CA . ARG A 1 365 ? 8.179 -22.788 10.619 1.00 50.59 365 ARG A CA 1
ATOM 3101 C C . ARG A 1 365 ? 8.533 -22.956 9.138 1.00 50.59 365 ARG A C 1
ATOM 3103 O O . ARG A 1 365 ? 9.720 -22.936 8.819 1.00 50.59 365 ARG A O 1
ATOM 3110 N N . GLN A 1 366 ? 7.557 -23.156 8.250 1.00 55.34 366 GLN A N 1
ATOM 3111 C CA . GLN A 1 366 ? 7.798 -23.167 6.803 1.00 55.34 366 GLN A CA 1
ATOM 3112 C C . GLN A 1 366 ? 7.773 -21.752 6.211 1.00 55.34 366 GLN A C 1
ATOM 3114 O O . GLN A 1 366 ? 8.607 -21.468 5.358 1.00 55.34 366 GLN A O 1
ATOM 3119 N N . TRP A 1 367 ? 6.931 -20.853 6.729 1.00 52.09 367 TRP A N 1
ATOM 3120 C CA . TRP A 1 367 ? 6.858 -19.448 6.307 1.00 52.09 367 TRP A CA 1
ATOM 3121 C C . TRP A 1 367 ? 8.067 -18.605 6.749 1.00 52.09 367 TRP A C 1
ATOM 3123 O O . TRP A 1 367 ? 8.681 -17.952 5.909 1.00 52.09 367 TRP A O 1
ATOM 3133 N N . CYS A 1 368 ? 8.540 -18.721 7.999 1.00 52.12 368 CYS A N 1
ATOM 3134 C CA . CYS A 1 368 ? 9.788 -18.053 8.420 1.00 52.12 368 CYS A CA 1
ATOM 3135 C C . CYS A 1 368 ? 11.023 -18.580 7.659 1.00 52.12 368 CYS A C 1
ATOM 3137 O O . CYS A 1 368 ? 11.990 -17.854 7.448 1.00 52.12 368 CYS A O 1
ATOM 3139 N N . LYS A 1 369 ? 10.991 -19.843 7.202 1.00 52.59 369 LYS A N 1
ATOM 3140 C CA . LYS A 1 369 ? 12.018 -20.404 6.306 1.00 52.59 369 LYS A CA 1
ATOM 3141 C C . LYS A 1 369 ? 11.884 -19.917 4.864 1.00 52.59 369 LYS A C 1
ATOM 3143 O O . LYS A 1 369 ? 12.858 -20.043 4.135 1.00 52.59 369 LYS A O 1
ATOM 3148 N N . PHE A 1 370 ? 10.724 -19.421 4.443 1.00 51.50 370 PHE A N 1
ATOM 3149 C CA . PHE A 1 370 ? 10.496 -18.890 3.100 1.00 51.50 370 PHE A CA 1
ATOM 3150 C C . PHE A 1 370 ? 10.939 -17.423 3.016 1.00 51.50 370 PHE A C 1
ATOM 3152 O O . PHE A 1 370 ? 11.753 -17.101 2.159 1.00 51.50 370 PHE A O 1
ATOM 3159 N N . LEU A 1 371 ? 10.551 -16.591 3.990 1.00 52.88 371 LEU A N 1
ATOM 3160 C CA . LEU A 1 371 ? 11.000 -15.194 4.106 1.00 52.88 371 LEU A CA 1
ATOM 3161 C C . LEU A 1 371 ? 12.505 -15.088 4.403 1.00 52.88 371 LEU A C 1
ATOM 3163 O O . LEU A 1 371 ? 13.225 -14.370 3.718 1.00 52.88 371 LEU A O 1
ATOM 3167 N N . GLY A 1 372 ? 13.028 -15.908 5.323 1.00 54.22 372 GLY A N 1
ATOM 3168 C CA . GLY A 1 372 ? 14.473 -15.976 5.564 1.00 54.22 372 GLY A CA 1
ATOM 3169 C C . GLY A 1 372 ? 15.265 -16.477 4.349 1.00 54.22 372 GLY A C 1
ATOM 3170 O O . GLY A 1 372 ? 16.389 -16.043 4.128 1.00 54.22 372 GLY A O 1
ATOM 3171 N N . LYS A 1 373 ? 14.687 -17.359 3.519 1.00 47.75 373 LYS A N 1
ATOM 3172 C CA . LYS A 1 373 ? 15.329 -17.801 2.271 1.00 47.75 373 LYS A CA 1
ATOM 3173 C C . LYS A 1 373 ? 15.230 -16.771 1.160 1.00 47.75 373 LYS A C 1
ATOM 3175 O O . LYS A 1 373 ? 16.170 -16.718 0.388 1.00 47.75 373 LYS A O 1
ATOM 3180 N N . GLN A 1 374 ? 14.169 -15.972 1.065 1.00 50.47 374 GLN A N 1
ATOM 3181 C CA . GLN A 1 374 ? 14.112 -14.907 0.065 1.00 50.47 374 GLN A CA 1
ATOM 3182 C C . GLN A 1 374 ? 15.090 -13.778 0.371 1.00 50.47 374 GLN A C 1
ATOM 3184 O O . GLN A 1 374 ? 15.775 -13.355 -0.551 1.00 50.47 374 GLN A O 1
ATOM 3189 N N . ILE A 1 375 ? 15.253 -13.385 1.638 1.00 53.22 375 ILE A N 1
ATOM 3190 C CA . ILE A 1 375 ? 16.263 -12.396 2.056 1.00 53.22 375 ILE A CA 1
ATOM 3191 C C . ILE A 1 375 ? 17.685 -12.946 1.840 1.00 53.22 375 ILE A C 1
ATOM 3193 O O . ILE A 1 375 ? 18.552 -12.267 1.302 1.00 53.22 375 ILE A O 1
ATOM 3197 N N . ILE A 1 376 ? 17.935 -14.219 2.175 1.00 51.22 376 ILE A N 1
ATOM 3198 C CA . ILE A 1 376 ? 19.242 -14.855 1.929 1.00 51.22 376 ILE A CA 1
ATOM 3199 C C . ILE A 1 376 ? 19.501 -15.063 0.428 1.00 51.22 376 ILE A C 1
ATOM 3201 O O . ILE A 1 376 ? 20.645 -14.965 -0.004 1.00 51.22 376 ILE A O 1
ATOM 3205 N N . TRP A 1 377 ? 18.474 -15.346 -0.380 1.00 42.69 377 TRP A N 1
ATOM 3206 C CA . TRP A 1 377 ? 18.616 -15.554 -1.824 1.00 42.69 377 TRP A CA 1
ATOM 3207 C C . TRP A 1 377 ? 18.816 -14.233 -2.570 1.00 42.69 377 TRP A C 1
ATOM 3209 O O . TRP A 1 377 ? 19.705 -14.172 -3.408 1.00 42.69 377 TRP A O 1
ATOM 3219 N N . SER A 1 378 ? 18.106 -13.163 -2.207 1.00 48.94 378 SER A N 1
ATOM 3220 C CA . SER A 1 378 ? 18.370 -11.808 -2.720 1.00 48.94 378 SER A CA 1
ATOM 3221 C C . SER A 1 378 ? 19.752 -11.300 -2.289 1.00 48.94 378 SER A C 1
ATOM 3223 O O . SER A 1 378 ? 20.489 -10.775 -3.121 1.00 48.94 378 SER A O 1
ATOM 3225 N N . PHE A 1 379 ? 20.197 -11.587 -1.059 1.00 54.47 379 PHE A N 1
ATOM 3226 C CA . PHE A 1 379 ? 21.569 -11.293 -0.620 1.00 54.47 379 PHE A CA 1
ATOM 3227 C C . PHE A 1 379 ? 22.639 -12.117 -1.369 1.00 54.47 379 PHE A C 1
ATOM 3229 O O . PHE A 1 379 ? 23.676 -11.581 -1.758 1.00 54.47 379 PHE A O 1
ATOM 3236 N N . LEU A 1 380 ? 22.402 -13.411 -1.628 1.00 49.38 380 LEU A N 1
ATOM 3237 C CA . LEU A 1 380 ? 23.307 -14.274 -2.408 1.00 49.38 380 LEU A CA 1
ATOM 3238 C C . LEU A 1 380 ? 23.355 -13.891 -3.892 1.00 49.38 380 LEU A C 1
ATOM 3240 O O . LEU A 1 380 ? 24.426 -13.955 -4.495 1.00 49.38 380 LEU A O 1
ATOM 3244 N N . VAL A 1 381 ? 22.227 -13.478 -4.471 1.00 59.91 381 VAL A N 1
ATOM 3245 C CA . VAL A 1 381 ? 22.151 -12.965 -5.844 1.00 59.91 381 VAL A CA 1
ATOM 3246 C C . VAL A 1 381 ? 22.862 -11.610 -5.943 1.00 59.91 381 VAL A C 1
ATOM 3248 O O . VAL A 1 381 ? 23.667 -11.438 -6.859 1.00 59.91 381 VAL A O 1
ATOM 3251 N N . ARG A 1 382 ? 22.700 -10.705 -4.960 1.00 54.59 382 ARG A N 1
ATOM 3252 C CA . ARG A 1 382 ? 23.489 -9.458 -4.845 1.00 54.59 382 ARG A CA 1
ATOM 3253 C C . ARG A 1 382 ? 24.995 -9.742 -4.752 1.00 54.59 382 ARG A C 1
ATOM 3255 O O . ARG A 1 382 ? 25.771 -9.180 -5.520 1.00 54.59 382 ARG A O 1
ATOM 3262 N N . GLN A 1 383 ? 25.424 -10.677 -3.901 1.00 68.12 383 GLN A N 1
ATOM 3263 C CA . GLN A 1 383 ? 26.838 -11.073 -3.786 1.00 68.12 383 GLN A CA 1
ATOM 3264 C C . GLN A 1 383 ? 27.390 -11.678 -5.091 1.00 68.12 383 GLN A C 1
ATOM 3266 O O . GLN A 1 383 ? 28.509 -11.360 -5.496 1.00 68.12 383 GLN A O 1
ATOM 3271 N N . GLN A 1 384 ? 26.614 -12.510 -5.797 1.00 63.41 384 GLN A N 1
ATOM 3272 C CA . GLN A 1 384 ? 27.030 -13.062 -7.093 1.00 63.41 384 GLN A CA 1
ATOM 3273 C C . GLN A 1 384 ? 27.120 -11.995 -8.188 1.00 63.41 384 GLN A C 1
ATOM 3275 O O . GLN A 1 384 ? 28.064 -12.027 -8.976 1.00 63.41 384 GLN A O 1
ATOM 3280 N N . MET A 1 385 ? 26.195 -11.033 -8.224 1.00 63.84 385 MET A N 1
ATOM 3281 C CA . MET A 1 385 ? 26.228 -9.917 -9.175 1.00 63.84 385 MET A CA 1
ATOM 3282 C C . MET A 1 385 ? 27.437 -9.003 -8.940 1.00 63.84 385 MET A C 1
ATOM 3284 O O . MET A 1 385 ? 28.113 -8.633 -9.902 1.00 63.84 385 MET A O 1
ATOM 3288 N N . ILE A 1 386 ? 27.787 -8.714 -7.682 1.00 71.06 386 ILE A N 1
ATOM 3289 C CA . ILE A 1 386 ? 28.995 -7.946 -7.330 1.00 71.06 386 ILE A CA 1
ATOM 3290 C C . ILE A 1 386 ? 30.266 -8.686 -7.775 1.00 71.06 386 ILE A C 1
ATOM 3292 O O . ILE A 1 386 ? 31.134 -8.094 -8.419 1.00 71.06 386 ILE A O 1
ATOM 3296 N N . ILE A 1 387 ? 30.363 -9.994 -7.513 1.00 70.25 387 ILE A N 1
ATOM 3297 C CA . ILE A 1 387 ? 31.517 -10.810 -7.926 1.00 70.25 387 ILE A CA 1
ATOM 3298 C C . ILE A 1 387 ? 31.633 -10.868 -9.457 1.00 70.25 387 ILE A C 1
ATOM 3300 O O . ILE A 1 387 ? 32.726 -10.699 -9.999 1.00 70.25 387 ILE A O 1
ATOM 3304 N N . LEU A 1 388 ? 30.525 -11.060 -10.177 1.00 63.03 388 LEU A N 1
ATOM 3305 C CA . LEU A 1 388 ? 30.523 -11.084 -11.643 1.00 63.03 388 LEU A CA 1
ATOM 3306 C C . LEU A 1 388 ? 30.891 -9.721 -12.244 1.00 63.03 388 LEU A C 1
ATOM 3308 O O . LEU A 1 388 ? 31.602 -9.671 -13.249 1.00 63.03 388 LEU A O 1
ATOM 3312 N N . SER A 1 389 ? 30.477 -8.626 -11.607 1.00 68.75 389 SER A N 1
ATOM 3313 C CA . SER A 1 389 ? 30.824 -7.262 -12.024 1.00 68.75 389 SER A CA 1
ATOM 3314 C C . SER A 1 389 ? 32.312 -6.972 -11.800 1.00 68.75 389 SER A C 1
ATOM 3316 O O . SER A 1 389 ? 32.985 -6.480 -12.706 1.00 68.75 389 SER A O 1
ATOM 3318 N N . ALA A 1 390 ? 32.870 -7.387 -10.659 1.00 66.25 390 ALA A N 1
ATOM 3319 C CA . ALA A 1 390 ? 34.301 -7.279 -10.370 1.00 66.25 390 ALA A CA 1
ATOM 3320 C C . ALA A 1 390 ? 35.168 -8.130 -11.322 1.00 66.25 390 ALA A C 1
ATOM 3322 O O . ALA A 1 390 ? 36.233 -7.693 -11.763 1.00 66.25 390 ALA A O 1
ATOM 3323 N N . ILE A 1 391 ? 34.707 -9.329 -11.700 1.00 71.50 391 ILE A N 1
ATOM 3324 C CA . ILE A 1 391 ? 35.395 -10.181 -12.686 1.00 71.50 391 ILE A CA 1
ATOM 3325 C C . ILE A 1 391 ? 35.359 -9.541 -14.081 1.00 71.50 391 ILE A C 1
ATOM 3327 O O . ILE A 1 391 ? 36.371 -9.544 -14.783 1.00 71.50 391 ILE A O 1
ATOM 3331 N N . LYS A 1 392 ? 34.224 -8.955 -14.482 1.00 65.19 392 LYS A N 1
ATOM 3332 C CA . LYS A 1 392 ? 34.071 -8.305 -15.792 1.00 65.19 392 LYS A CA 1
ATOM 3333 C C . LYS A 1 392 ? 34.960 -7.064 -15.932 1.00 65.19 392 LYS A C 1
ATOM 3335 O O . LYS A 1 392 ? 35.544 -6.867 -16.993 1.00 65.19 392 LYS A O 1
ATOM 3340 N N . ILE A 1 393 ? 35.126 -6.284 -14.861 1.00 68.75 393 ILE A N 1
ATOM 3341 C CA . ILE A 1 393 ? 36.030 -5.121 -14.830 1.00 68.75 393 ILE A CA 1
ATOM 3342 C C . ILE A 1 393 ? 37.501 -5.554 -14.957 1.00 68.75 393 ILE A C 1
ATOM 3344 O O . ILE A 1 393 ? 38.264 -4.929 -15.692 1.00 68.75 393 ILE A O 1
ATOM 3348 N N . ASN A 1 394 ? 37.900 -6.663 -14.326 1.00 59.53 394 ASN A N 1
ATOM 3349 C CA . ASN A 1 394 ? 39.273 -7.170 -14.431 1.00 59.53 394 ASN A CA 1
ATOM 3350 C C . ASN A 1 394 ? 39.600 -7.801 -15.797 1.00 59.53 394 ASN A C 1
ATOM 3352 O O . ASN A 1 394 ? 40.754 -7.770 -16.213 1.00 59.53 394 ASN A O 1
ATOM 3356 N N . PHE A 1 395 ? 38.611 -8.325 -16.527 1.00 55.62 395 PHE A N 1
ATOM 3357 C CA . PHE A 1 395 ? 38.823 -8.880 -17.873 1.00 55.62 395 PHE A CA 1
ATOM 3358 C C . PHE A 1 395 ? 38.959 -7.822 -18.978 1.00 55.62 395 PHE A C 1
ATOM 3360 O O . PHE A 1 395 ? 39.491 -8.129 -20.039 1.00 55.62 395 PHE A O 1
ATOM 3367 N N . ILE A 1 396 ? 38.497 -6.591 -18.744 1.00 59.38 396 ILE A N 1
ATOM 3368 C CA . ILE A 1 396 ? 38.581 -5.490 -19.719 1.00 59.38 396 ILE A CA 1
ATOM 3369 C C . ILE A 1 396 ? 39.942 -4.765 -19.647 1.00 59.38 396 ILE A C 1
ATOM 3371 O O . ILE A 1 396 ? 40.324 -4.091 -20.596 1.00 59.38 396 ILE A O 1
ATOM 3375 N N . ASN A 1 397 ? 40.712 -4.963 -18.570 1.00 51.53 397 ASN A N 1
ATOM 3376 C CA . ASN A 1 397 ? 41.998 -4.292 -18.327 1.00 51.53 397 ASN A CA 1
ATOM 3377 C C . ASN A 1 397 ? 43.235 -5.205 -18.455 1.00 51.53 397 ASN A C 1
ATOM 3379 O O . ASN A 1 397 ? 44.301 -4.874 -17.937 1.00 51.53 397 ASN A O 1
ATOM 3383 N N . LEU A 1 398 ? 43.123 -6.345 -19.141 1.00 47.19 398 LEU A N 1
ATOM 3384 C CA . LEU A 1 398 ? 44.285 -7.151 -19.528 1.00 47.19 398 LEU A CA 1
ATOM 3385 C C . LEU A 1 398 ? 44.723 -6.764 -20.958 1.00 47.19 398 LEU A C 1
ATOM 3387 O O . LEU A 1 398 ? 43.874 -6.801 -21.848 1.00 47.19 398 LEU A O 1
ATOM 3391 N N . PRO A 1 399 ? 45.993 -6.358 -21.170 1.00 53.97 399 PRO A N 1
ATOM 3392 C CA . PRO A 1 399 ? 46.507 -5.913 -22.469 1.00 53.97 399 PRO A CA 1
ATOM 3393 C C . PRO A 1 399 ? 46.609 -7.022 -23.522 1.00 53.97 399 PRO A C 1
ATOM 3395 O O . PRO A 1 399 ? 46.812 -8.201 -23.141 1.00 53.97 399 PRO A O 1
#

Sequence (399 aa):
MDRFLHKVESVNNLFQLDQKQVQELQQKLQVIKQRHQFAQKRLKTESDQHQKAEELKKQEEEKKKQQEMREKYAKVDNYAALCKIVSHLYNPKKFSKCLNMISELIKEYYDYFDGNTMFNTFDAIMRYDKKFESKEDREIIEQLYLFLIELSDHDEDLFSENQEKILDLYYIAVYIQSNLYTDDSFKFNEFVREVNEMLESLEPYDERQDQYNDLCCSQTIVKKLFQIKNDEDNNNDENQREDQLSLQKCVYEEVFIQESEEDDEQNIVIQFLNGIKRRMFFDTLKQIFGFHKQAWAKVTVTQTIKKVYLEKEKFNESEEEQLGDMISILNTLRQGEAGRKNKSKSIRECSLGQRWKIRARNIWRQWCKFLGKQIIWSFLVRQQMIILSAIKINFINLP

Organism: Stylonychia lemnae (NCBI:txid5949)

Foldseek 3Di:
DVVVVVVVVVVVVVVVVVVVVVVVVVVVVVVVVVVVVVVVVVVVVVVVVVVVVVVVVVVVVVVVVVVVVCVVCVPPPLLVVLLVLLLCCQPPVCNLVSLVVNLVSCVVPVVPDALLSLLLSLVSLVPHLCQLVDLSSLVSNLVSLVVSVVVCVVPVPRDDPLSVLVSVLVCLLSVLSNQCPDPDLVSVVVSLVVLVVLLVVQDFDDVLLCVCVVLSDPVCVSVVLVVVVVVVVVPPDPPPPPDPVVVPPPSLNVVLVVPCVPDPSVVSSVSPSSSSSLVSSLSSLVVLLVCCPPPSSVVVNLVSLVVCLVSVSSDDPVSNVVSVVSNVVNVVVVVVVVVVCVVPPDDDDDDDDDDPPVPVVVVVVVVVVVVVVVVVVVVVVVVVVVVVVVVVVVVVPDD